Protein AF-A0A5C6NG34-F1 (afdb_monomer_lite)

Foldseek 3Di:
DDEDLPDDVCVPNDPDDYDLAQKFKWWDDPNDTDTDPPRQQQQVQLQPPLHQWGPDPQIAGNVQCHRVPIHMDMDGAAACVVVVQPLRHWDKWKWWADPVRDTFTQDAQPGPAGHKPDHRVNVVVQCVVPQQDWDWTDGPPWTWIQGNVQQWIATPPPRDIIHMDIGTDRDGSVCSVVVVTCHRPNDPDFDDDDPPDDPVQADPAFKDWAWDDCPDPVNVVVVVQQCVADPQKDWPTKTFIHGPVLVRLLVVVQVVVCVQQVNDHWDKDFWKAFAEPVCVRVCSGPNDDLVPRDPPCCPFHSAGKTFSHPVVNVVHWDPDQKTKMFTKIATFDDDDDDGQWTAPDPVDGGMIGGHDRSRIDRGMMIIMGGNCVVVVVVVPDDDDDDDDDDDDDDDDDDDDDDDDDDDDDDDDDDDDDDDDDDPPDDLFDADCPPPLNCVLCVVQVNNPDDPLVVLVPQVVDDPVHDDHAPPCQQDADDHRRNPPCVSNDNHGGHHPVSSVVVVVVVVVVVPVVDDDDDDDDDDDDDDD

Structure (mmCIF, N/CA/C/O backbone):
data_AF-A0A5C6NG34-F1
#
_entry.id   AF-A0A5C6NG34-F1
#
loop_
_atom_site.group_PDB
_atom_site.id
_atom_site.type_symbol
_atom_site.label_atom_id
_atom_site.label_alt_id
_atom_site.label_comp_id
_atom_site.label_asym_id
_atom_site.label_entity_id
_atom_site.label_seq_id
_atom_site.pdbx_PDB_ins_code
_atom_site.Cartn_x
_atom_site.Cartn_y
_atom_site.Cartn_z
_atom_site.occupancy
_atom_site.B_iso_or_equiv
_atom_site.auth_seq_id
_atom_site.auth_comp_id
_atom_site.auth_asym_id
_atom_site.auth_atom_id
_atom_site.pdbx_PDB_model_num
ATOM 1 N N . MET A 1 1 ? -24.572 5.838 0.851 1.00 44.81 1 MET A N 1
ATOM 2 C CA . MET A 1 1 ? -25.351 7.084 0.637 1.00 44.81 1 MET A CA 1
ATOM 3 C C . MET A 1 1 ? -24.895 7.740 -0.659 1.00 44.81 1 MET A C 1
ATOM 5 O O . MET A 1 1 ? -23.841 7.361 -1.154 1.00 44.81 1 MET A O 1
ATOM 9 N N . ALA A 1 2 ? -25.659 8.681 -1.219 1.00 45.78 2 ALA A N 1
ATOM 10 C CA . ALA A 1 2 ? -25.182 9.494 -2.336 1.00 45.78 2 ALA A CA 1
ATOM 11 C C . ALA A 1 2 ? -24.498 10.739 -1.759 1.00 45.78 2 ALA A C 1
ATOM 13 O O . ALA A 1 2 ? -25.167 11.722 -1.441 1.00 45.78 2 ALA A O 1
ATOM 14 N N . PHE A 1 3 ? -23.177 10.680 -1.577 1.00 53.78 3 PHE A N 1
ATOM 15 C CA . PHE A 1 3 ? -22.415 11.886 -1.270 1.00 53.78 3 PHE A CA 1
ATOM 16 C C . PHE A 1 3 ? -22.460 12.795 -2.498 1.00 53.78 3 PHE A C 1
ATOM 18 O O . PHE A 1 3 ? -22.109 12.363 -3.596 1.00 53.78 3 PHE A O 1
ATOM 25 N N . ILE A 1 4 ? -22.900 14.040 -2.326 1.00 50.06 4 ILE A N 1
ATOM 26 C CA . ILE A 1 4 ? -22.941 15.016 -3.413 1.00 50.06 4 ILE A CA 1
ATOM 27 C C . ILE A 1 4 ? -22.220 16.277 -2.952 1.00 50.06 4 ILE A C 1
ATOM 29 O O . ILE A 1 4 ? -22.443 16.780 -1.852 1.00 50.06 4 ILE A O 1
ATOM 33 N N . LYS A 1 5 ? -21.347 16.781 -3.827 1.00 49.78 5 LYS A N 1
ATOM 34 C CA . LYS A 1 5 ? -20.484 17.950 -3.635 1.00 49.78 5 LYS A CA 1
ATOM 35 C C . LYS A 1 5 ? -21.307 19.252 -3.679 1.00 49.78 5 LYS A C 1
ATOM 37 O O . LYS A 1 5 ? -21.153 20.048 -4.590 1.00 49.78 5 LYS A O 1
ATOM 42 N N . GLY A 1 6 ? -22.255 19.409 -2.752 1.00 49.31 6 GLY A N 1
ATOM 43 C CA . GLY A 1 6 ? -23.237 20.504 -2.703 1.00 49.31 6 GLY A CA 1
ATOM 44 C C . GLY A 1 6 ? -24.420 20.352 -3.672 1.00 49.31 6 GLY A C 1
ATOM 45 O O . GLY A 1 6 ? -25.571 20.511 -3.266 1.00 49.31 6 GLY A O 1
ATOM 46 N N . ASP A 1 7 ? -24.147 19.966 -4.919 1.00 50.66 7 ASP A N 1
ATOM 47 C CA . ASP A 1 7 ? -25.036 20.238 -6.058 1.00 50.66 7 ASP A CA 1
ATOM 48 C C . ASP A 1 7 ? -25.935 19.062 -6.487 1.00 50.66 7 ASP A C 1
ATOM 50 O O . ASP A 1 7 ? -25.830 18.533 -7.600 1.00 50.66 7 ASP A O 1
ATOM 54 N N . CYS A 1 8 ? -26.869 18.632 -5.629 1.00 58.91 8 CYS A N 1
ATOM 55 C CA . CYS A 1 8 ? -27.895 17.694 -6.093 1.00 58.91 8 CYS A CA 1
ATOM 56 C C . CYS A 1 8 ? -28.931 18.424 -6.953 1.00 58.91 8 CYS A C 1
ATOM 58 O O . CYS A 1 8 ? -29.848 19.044 -6.422 1.00 58.91 8 CYS A O 1
ATOM 60 N N . LYS A 1 9 ? -28.836 18.279 -8.282 1.00 60.78 9 LYS A N 1
ATOM 61 C CA . LYS A 1 9 ? -29.785 18.864 -9.254 1.00 60.78 9 LYS A CA 1
ATOM 62 C C . LYS A 1 9 ? -31.258 18.530 -8.976 1.00 60.78 9 LYS A C 1
ATOM 64 O O . LYS A 1 9 ? -32.134 19.287 -9.373 1.00 60.78 9 LYS A O 1
ATOM 69 N N . ASN A 1 10 ? -31.525 17.416 -8.292 1.00 60.09 10 ASN A N 1
ATOM 70 C CA . ASN A 1 10 ? -32.879 16.974 -7.959 1.00 60.09 10 ASN A CA 1
ATOM 71 C C . ASN A 1 10 ? -33.385 17.505 -6.603 1.00 60.09 10 ASN A C 1
ATOM 73 O O . ASN A 1 10 ? -34.569 17.340 -6.326 1.00 60.09 10 ASN A O 1
ATOM 77 N N . LEU A 1 11 ? -32.529 18.128 -5.777 1.00 62.00 11 LEU A N 1
ATOM 78 C CA . LEU A 1 11 ? -32.852 18.696 -4.458 1.00 62.00 11 LEU A CA 1
ATOM 79 C C . LEU A 1 11 ? -33.817 17.800 -3.648 1.00 62.00 11 LEU A C 1
ATOM 81 O O . LEU A 1 11 ? -33.486 16.648 -3.363 1.00 62.00 11 LEU A O 1
ATOM 85 N N . GLU A 1 12 ? -35.007 18.305 -3.316 1.00 56.31 12 GLU A N 1
ATOM 86 C CA . GLU A 1 12 ? -36.056 17.625 -2.537 1.00 56.31 12 GLU A CA 1
ATOM 87 C C . GLU A 1 12 ? -36.720 16.446 -3.270 1.00 56.31 12 GLU A C 1
ATOM 89 O O . GLU A 1 12 ? -37.328 15.586 -2.639 1.00 56.31 12 GLU A O 1
ATOM 94 N N . ARG A 1 13 ? -36.584 16.361 -4.600 1.00 59.41 13 ARG A N 1
ATOM 95 C CA . ARG A 1 13 ? -37.097 15.244 -5.416 1.00 59.41 13 ARG A CA 1
ATOM 96 C C . ARG A 1 13 ? -36.133 14.056 -5.470 1.00 59.41 13 ARG A C 1
ATOM 98 O O . ARG A 1 13 ? -36.425 13.059 -6.129 1.00 59.41 13 ARG A O 1
ATOM 105 N N . CYS A 1 14 ? -34.962 14.144 -4.837 1.00 57.19 14 CYS A N 1
ATOM 106 C CA . CYS A 1 14 ? -34.015 13.037 -4.826 1.00 57.19 14 CYS A CA 1
ATOM 107 C C . CYS A 1 14 ? -34.369 12.007 -3.746 1.00 57.19 14 CYS A C 1
ATOM 109 O O . CYS A 1 14 ? -34.256 12.270 -2.554 1.00 57.19 14 CYS A O 1
ATOM 111 N N . VAL A 1 15 ? -34.693 10.785 -4.168 1.00 51.84 15 VAL A N 1
ATOM 112 C CA . VAL A 1 15 ? -34.977 9.648 -3.270 1.00 51.84 15 VAL A CA 1
ATOM 113 C C . VAL A 1 15 ? -33.728 9.043 -2.602 1.00 51.84 15 VAL A C 1
ATOM 115 O O . VAL A 1 15 ? -33.826 8.049 -1.885 1.00 51.84 15 VAL A O 1
ATOM 118 N N . ARG A 1 16 ? -32.528 9.590 -2.848 1.00 49.81 16 ARG A N 1
ATOM 119 C CA . ARG A 1 16 ? -31.261 9.086 -2.291 1.00 49.81 16 ARG A CA 1
ATOM 120 C C . ARG A 1 16 ? -30.848 9.943 -1.098 1.00 49.81 16 ARG A C 1
ATOM 122 O O . ARG A 1 16 ? -30.802 11.161 -1.205 1.00 49.81 16 ARG A O 1
ATOM 129 N N . ALA A 1 17 ? -30.459 9.310 0.009 1.00 50.88 17 ALA A N 1
ATOM 130 C CA . ALA A 1 17 ? -29.913 10.023 1.162 1.00 50.88 17 ALA A CA 1
ATOM 131 C C . ALA A 1 17 ? -28.654 10.820 0.771 1.00 50.88 17 ALA A C 1
ATOM 133 O O . ALA A 1 17 ? -27.653 10.225 0.350 1.00 50.88 17 ALA A O 1
ATOM 134 N N . HIS A 1 18 ? -28.729 12.143 0.929 1.00 60.16 18 HIS A N 1
ATOM 135 C CA . HIS A 1 18 ? -27.616 13.072 0.762 1.00 60.16 18 HIS A CA 1
ATOM 136 C C . HIS A 1 18 ? -26.849 13.241 2.074 1.00 60.16 18 HIS A C 1
ATOM 138 O O . HIS A 1 18 ? -27.453 13.323 3.147 1.00 60.16 18 HIS A O 1
ATOM 144 N N . ASP A 1 19 ? -25.530 13.371 1.969 1.00 66.12 19 ASP A N 1
ATOM 145 C CA . ASP A 1 19 ? -24.686 13.935 3.019 1.00 66.12 19 ASP A CA 1
ATOM 146 C C . ASP A 1 19 ? -23.692 14.932 2.412 1.00 66.12 19 ASP A C 1
ATOM 148 O O . ASP A 1 19 ? -23.344 14.826 1.233 1.00 66.12 19 ASP A O 1
ATOM 152 N N . ARG A 1 20 ? -23.274 15.902 3.229 1.00 72.56 20 ARG A N 1
ATOM 153 C CA . ARG A 1 20 ? -22.228 16.885 2.931 1.00 72.56 20 ARG A CA 1
ATOM 154 C C . ARG A 1 20 ? -20.894 16.529 3.591 1.00 72.56 20 ARG A C 1
ATOM 156 O O . ARG A 1 20 ? -19.884 17.086 3.185 1.00 72.56 20 ARG A O 1
ATOM 163 N N . MET A 1 21 ? -20.870 15.614 4.562 1.00 83.44 21 MET A N 1
ATOM 164 C CA . MET A 1 21 ? -19.653 15.142 5.231 1.00 83.44 21 MET A CA 1
ATOM 165 C C . MET A 1 21 ? -19.305 13.705 4.805 1.00 83.44 21 MET A C 1
ATOM 167 O O . MET A 1 21 ? -20.209 12.924 4.498 1.00 83.44 21 MET A O 1
ATOM 171 N N . PRO A 1 22 ? -18.014 13.313 4.781 1.00 84.12 22 PRO A N 1
ATOM 172 C CA . PRO A 1 22 ? -17.611 11.936 4.472 1.00 84.12 22 PRO A CA 1
ATOM 173 C C . PRO A 1 22 ? -17.957 10.929 5.591 1.00 84.12 22 PRO A C 1
ATOM 175 O O . PRO A 1 22 ? -17.657 9.740 5.484 1.00 84.12 22 PRO A O 1
ATOM 178 N N . TYR A 1 23 ? -18.603 11.398 6.660 1.00 89.12 23 TYR A N 1
ATOM 179 C CA . TYR A 1 23 ? -19.023 10.633 7.826 1.00 89.12 23 TYR A CA 1
ATOM 180 C C . TYR A 1 23 ? -20.370 11.130 8.365 1.00 89.12 23 TYR A C 1
ATOM 182 O O . TYR A 1 23 ? -20.665 12.328 8.345 1.00 89.12 23 TYR A O 1
ATOM 190 N N . ARG A 1 24 ? -21.160 10.206 8.921 1.00 90.31 24 ARG A N 1
ATOM 191 C CA . ARG A 1 24 ? -22.362 10.522 9.704 1.00 90.31 24 ARG A CA 1
ATOM 192 C C . ARG A 1 24 ? -22.444 9.643 10.942 1.00 90.31 24 ARG A C 1
ATOM 194 O O . ARG A 1 24 ? -22.394 8.420 10.836 1.00 90.31 24 ARG A O 1
ATOM 201 N N . TRP A 1 25 ? -22.655 10.267 12.089 1.00 93.75 25 TRP A N 1
ATOM 202 C CA . TRP A 1 25 ? -22.941 9.603 13.352 1.00 93.75 25 TRP A CA 1
ATOM 203 C C . TRP A 1 25 ? -24.444 9.413 13.532 1.00 93.75 25 TRP A C 1
ATOM 205 O O . TRP A 1 25 ? -25.225 10.359 13.417 1.00 93.75 25 TRP A O 1
ATOM 215 N N . GLU A 1 26 ? -24.856 8.181 13.816 1.00 94.62 26 GLU A N 1
ATOM 216 C CA . GLU A 1 26 ? -26.257 7.815 14.025 1.00 94.62 26 GLU A CA 1
ATOM 217 C C . GLU A 1 26 ? -26.414 6.994 15.306 1.00 94.62 26 GLU A C 1
ATOM 219 O O . GLU A 1 26 ? -25.586 6.135 15.605 1.00 94.62 26 GLU A O 1
ATOM 224 N N . VAL A 1 27 ? -27.499 7.225 16.043 1.00 95.94 27 VAL A N 1
ATOM 225 C CA . VAL A 1 27 ? -27.901 6.467 17.233 1.00 95.94 27 VAL A CA 1
ATOM 226 C C . VAL A 1 27 ? -29.155 5.653 16.935 1.00 95.94 27 VAL A C 1
ATOM 228 O O . VAL A 1 27 ? -30.084 6.122 16.273 1.00 95.94 27 VAL A O 1
ATOM 231 N N . LYS A 1 28 ? -29.191 4.420 17.432 1.00 95.88 28 LYS A N 1
ATOM 232 C CA . LYS A 1 28 ? -30.326 3.514 17.289 1.00 95.88 28 LYS A CA 1
ATOM 233 C C . LYS A 1 28 ? -31.387 3.840 18.339 1.00 95.88 28 LYS A C 1
ATOM 235 O O . LYS A 1 28 ? -31.104 3.875 19.536 1.00 95.88 28 LYS A O 1
ATOM 240 N N . ASN A 1 29 ? -32.619 4.062 17.903 1.00 92.81 29 ASN A N 1
ATOM 241 C CA . ASN A 1 29 ? -33.777 4.253 18.768 1.00 92.81 29 ASN A CA 1
ATOM 242 C C . ASN A 1 29 ? -34.957 3.457 18.201 1.00 92.81 29 ASN A C 1
ATOM 244 O O . ASN A 1 29 ? -35.240 3.550 17.009 1.00 92.81 29 ASN A O 1
ATOM 248 N N . SER A 1 30 ? -35.619 2.643 19.026 1.00 91.12 30 SER A N 1
ATOM 249 C CA . SER A 1 30 ? -36.748 1.791 18.606 1.00 91.12 30 SER A CA 1
ATOM 250 C C . SER A 1 30 ? -36.490 0.986 17.313 1.00 91.12 30 SER A C 1
ATOM 252 O O . SER A 1 30 ? -37.349 0.883 16.444 1.00 91.12 30 SER A O 1
ATOM 254 N N . GLY A 1 31 ? -35.271 0.453 17.156 1.00 89.06 31 GLY A N 1
ATOM 255 C CA . GLY A 1 31 ? -34.843 -0.321 15.981 1.00 89.06 31 GLY A CA 1
ATOM 256 C C . GLY A 1 31 ? -34.440 0.497 14.743 1.00 89.06 31 GLY A C 1
ATOM 257 O O . GLY A 1 31 ? -33.838 -0.064 13.830 1.00 89.06 31 GLY A O 1
ATOM 258 N N . GLN A 1 32 ? -34.703 1.806 14.714 1.00 91.56 32 GLN A N 1
ATOM 259 C CA . GLN A 1 32 ? -34.349 2.708 13.613 1.00 91.56 32 GLN A CA 1
ATOM 260 C C . GLN A 1 32 ? -33.107 3.547 13.942 1.00 91.56 32 GLN A C 1
ATOM 262 O O . GLN A 1 32 ? -32.796 3.786 15.106 1.00 91.56 32 GLN A O 1
ATOM 267 N N . TRP A 1 33 ? -32.388 3.999 12.914 1.00 90.88 33 TRP A N 1
ATOM 268 C CA . TRP A 1 33 ? -31.185 4.824 13.055 1.00 90.88 33 TRP A CA 1
ATOM 269 C C . TRP A 1 33 ? -31.510 6.299 12.819 1.00 90.88 33 TRP A C 1
ATOM 271 O O . TRP A 1 33 ? -32.069 6.650 11.781 1.00 90.88 33 TRP A O 1
ATOM 281 N N . PHE A 1 34 ? -31.136 7.155 13.770 1.00 91.88 34 PHE A N 1
ATOM 282 C CA . PHE A 1 34 ? -31.363 8.600 13.730 1.00 91.88 34 PHE A CA 1
ATOM 283 C C . PHE A 1 34 ? -30.030 9.352 13.808 1.00 91.88 34 PHE A C 1
ATOM 285 O O . PHE A 1 34 ? -29.161 8.928 14.570 1.00 91.88 34 PHE A O 1
ATOM 292 N N . PRO A 1 35 ? -29.844 10.466 13.079 1.00 91.19 35 PRO A N 1
ATOM 293 C CA . PRO A 1 35 ? -28.613 11.247 13.153 1.00 91.19 35 PRO A CA 1
ATOM 294 C C . PRO A 1 35 ? -28.394 11.810 14.564 1.00 91.19 35 PRO A C 1
ATOM 296 O O . PRO A 1 35 ? -29.326 12.300 15.206 1.00 91.19 35 PRO A O 1
ATOM 299 N N . LEU A 1 36 ? -27.151 11.754 15.039 1.00 90.94 36 LEU A N 1
ATOM 300 C CA . LEU A 1 36 ? -26.734 12.412 16.274 1.00 90.94 36 LEU A CA 1
ATOM 301 C C . LEU A 1 36 ? -26.488 13.915 16.030 1.00 90.94 36 LEU A C 1
ATOM 303 O O . LEU A 1 36 ? -25.980 14.290 14.968 1.00 90.94 36 LEU A O 1
ATOM 307 N N . PRO A 1 37 ? -26.811 14.795 16.998 1.00 89.06 37 PRO A N 1
ATOM 308 C CA . PRO A 1 37 ? -26.387 16.190 16.940 1.00 89.06 37 PRO A CA 1
ATOM 309 C C . PRO A 1 37 ? -24.858 16.282 17.068 1.00 89.06 37 PRO A C 1
ATOM 311 O O . PRO A 1 37 ? -24.215 15.366 17.575 1.00 89.06 37 PRO A O 1
ATOM 314 N N . ASN A 1 38 ? -24.275 17.410 16.654 1.00 90.25 38 ASN A N 1
ATOM 315 C CA . ASN A 1 38 ? -22.837 17.695 16.784 1.00 90.25 38 ASN A CA 1
ATOM 316 C C . ASN A 1 38 ? -21.919 16.732 15.991 1.00 90.25 38 ASN A C 1
ATOM 318 O O . ASN A 1 38 ? -20.810 16.431 16.423 1.00 90.25 38 ASN A O 1
ATOM 322 N N . ASN A 1 39 ? -22.366 16.273 14.812 1.00 91.19 39 ASN A N 1
ATOM 323 C CA . ASN A 1 39 ? -21.684 15.291 13.948 1.00 91.19 39 ASN A CA 1
ATOM 324 C C . ASN A 1 39 ? -20.172 15.537 13.745 1.00 91.19 39 ASN A C 1
ATOM 326 O O . ASN A 1 39 ? -19.384 14.603 13.839 1.00 91.19 39 ASN A O 1
ATOM 330 N N . GLU A 1 40 ? -19.766 16.783 13.480 1.00 92.50 40 GLU A N 1
ATOM 331 C CA . GLU A 1 40 ? -18.356 17.162 13.283 1.00 92.50 40 GLU A CA 1
ATOM 332 C C . GLU A 1 40 ? -17.538 17.124 14.585 1.00 92.50 40 GLU A C 1
ATOM 334 O O . GLU A 1 40 ? -16.362 16.776 14.561 1.00 92.50 40 GLU A O 1
ATOM 339 N N . GLU A 1 41 ? -18.147 17.440 15.731 1.00 93.81 41 GLU A N 1
ATOM 340 C CA . GLU A 1 41 ? -17.469 17.370 17.030 1.00 93.81 41 GLU A CA 1
ATOM 341 C C . GLU A 1 41 ? -17.254 15.922 17.466 1.00 93.81 41 GLU A C 1
ATOM 343 O O . GLU A 1 41 ? -16.161 15.568 17.895 1.00 93.81 41 GLU A O 1
ATOM 348 N N . ILE A 1 42 ? -18.282 15.081 17.302 1.00 96.12 42 ILE A N 1
ATOM 349 C CA . ILE A 1 42 ? -18.203 13.644 17.592 1.00 96.12 42 ILE A CA 1
ATOM 350 C C . ILE A 1 42 ? -17.142 12.989 16.700 1.00 96.12 42 ILE A C 1
ATOM 352 O O . ILE A 1 42 ? -16.340 12.205 17.199 1.00 96.12 42 ILE A O 1
ATOM 356 N N . GLU A 1 43 ? -17.087 13.341 15.412 1.00 95.62 43 GLU A N 1
ATOM 357 C CA . GLU A 1 43 ? -16.037 12.852 14.517 1.00 95.62 43 GLU A CA 1
ATOM 358 C C . GLU A 1 43 ? -14.646 13.323 14.946 1.00 95.62 43 GLU A C 1
ATOM 360 O O . GLU A 1 43 ? -13.741 12.502 15.049 1.00 95.62 43 GLU A O 1
ATOM 365 N N . ARG A 1 44 ? -14.460 14.624 15.204 1.00 94.75 44 ARG A N 1
ATOM 366 C CA . ARG A 1 44 ? -13.167 15.183 15.623 1.00 94.75 44 ARG A CA 1
ATOM 367 C C . ARG A 1 44 ? -12.625 14.470 16.857 1.00 94.75 44 ARG A C 1
ATOM 369 O O . ARG A 1 44 ? -11.444 14.135 16.894 1.00 94.75 44 ARG A O 1
ATOM 376 N N . ASP A 1 45 ? -13.496 14.220 17.830 1.00 96.31 45 ASP A N 1
ATOM 377 C CA . ASP A 1 45 ? -13.138 13.498 19.042 1.00 96.31 45 ASP A CA 1
ATOM 378 C C . ASP A 1 45 ? -12.857 12.014 18.735 1.00 96.31 45 ASP A C 1
ATOM 380 O O . ASP A 1 45 ? -11.877 11.480 19.235 1.00 96.31 45 ASP A O 1
ATOM 384 N N . PHE A 1 46 ? -13.635 11.352 17.867 1.00 96.19 46 PHE A N 1
ATOM 385 C CA . PHE A 1 46 ? -13.374 9.964 17.446 1.00 96.19 46 PHE A CA 1
ATOM 386 C C . PHE A 1 46 ? -12.035 9.800 16.714 1.00 96.19 46 PHE A C 1
ATOM 388 O O . PHE A 1 46 ? -11.354 8.789 16.888 1.00 96.19 46 PHE A O 1
ATOM 395 N N . CYS A 1 47 ? -11.652 10.781 15.896 1.00 93.94 47 CYS A N 1
ATOM 396 C CA . CYS A 1 47 ? -10.386 10.796 15.171 1.00 93.94 47 CYS A CA 1
ATOM 397 C C . CYS A 1 47 ? -9.159 10.853 16.095 1.00 93.94 47 CYS A C 1
ATOM 399 O O . CYS A 1 47 ? -8.099 10.369 15.697 1.00 93.94 47 CYS A O 1
ATOM 401 N N . ASP A 1 48 ? -9.274 11.410 17.307 1.00 91.06 48 ASP A N 1
ATOM 402 C CA . ASP A 1 48 ? -8.185 11.382 18.287 1.00 91.06 48 ASP A CA 1
ATOM 403 C C . ASP A 1 48 ? -8.127 9.998 18.972 1.00 91.06 48 ASP A C 1
ATOM 405 O O . ASP A 1 48 ? -9.040 9.623 19.716 1.00 91.06 48 ASP A O 1
ATOM 409 N N . PRO A 1 49 ? -7.046 9.214 18.784 1.00 93.69 49 PRO A N 1
ATOM 410 C CA . PRO A 1 49 ? -6.903 7.900 19.403 1.00 93.69 49 PRO A CA 1
ATOM 411 C C . PRO A 1 49 ? -6.813 7.942 20.934 1.00 93.69 49 PRO A C 1
ATOM 413 O O . PRO A 1 49 ? -6.892 6.880 21.539 1.00 93.69 49 PRO A O 1
ATOM 416 N N . LYS A 1 50 ? -6.673 9.105 21.583 1.00 93.50 50 LYS A N 1
ATOM 417 C CA . LYS A 1 50 ? -6.759 9.233 23.051 1.00 93.50 50 LYS A CA 1
ATOM 418 C C . LYS A 1 50 ? -8.197 9.204 23.562 1.00 93.50 50 LYS A C 1
ATOM 420 O O . LYS A 1 50 ? -8.433 8.816 24.705 1.00 93.50 50 LYS A O 1
ATOM 425 N N . MET A 1 51 ? -9.160 9.615 22.742 1.00 93.62 51 MET A N 1
ATOM 426 C CA . MET A 1 51 ? -10.534 9.816 23.183 1.00 93.62 51 MET A CA 1
ATOM 427 C C . MET A 1 51 ? -11.302 8.490 23.211 1.00 93.62 51 MET A C 1
ATOM 429 O O . MET A 1 51 ? -11.439 7.789 22.205 1.00 93.62 51 MET A O 1
ATOM 433 N N . THR A 1 52 ? -11.837 8.167 24.389 1.00 94.94 52 THR A N 1
ATOM 434 C CA . THR A 1 52 ? -12.821 7.086 24.592 1.00 94.94 52 THR A CA 1
ATOM 435 C C . THR A 1 52 ? -14.259 7.603 24.481 1.00 94.94 52 THR A C 1
ATOM 437 O O . THR A 1 52 ? -15.162 6.842 24.153 1.00 94.94 52 THR A O 1
ATOM 440 N N . TYR A 1 53 ? -14.487 8.899 24.728 1.00 96.12 53 TYR A N 1
ATOM 441 C CA . TYR A 1 53 ? -15.814 9.516 24.716 1.00 96.12 53 TYR A CA 1
ATOM 442 C C . TYR A 1 53 ? -15.831 10.823 23.927 1.00 96.12 53 TYR A C 1
ATOM 444 O O . TYR A 1 53 ? -14.858 11.575 23.983 1.00 96.12 53 TYR A O 1
ATOM 452 N N . SER A 1 54 ? -16.961 11.149 23.297 1.00 95.94 54 SER A N 1
ATOM 453 C CA . SER A 1 54 ? -17.186 12.498 22.767 1.00 95.94 54 SER A CA 1
ATOM 454 C C . SER A 1 54 ? -17.275 13.533 23.900 1.00 95.94 54 SER A C 1
ATOM 456 O O . SER A 1 54 ? -17.817 13.283 24.984 1.00 95.94 54 SER A O 1
ATOM 458 N N . SER A 1 55 ? -16.744 14.725 23.642 1.00 92.19 55 SER A N 1
ATOM 459 C CA . SER A 1 55 ? -16.804 15.888 24.531 1.00 92.19 55 SER A CA 1
ATOM 460 C C . SER A 1 55 ? -18.218 16.480 24.586 1.00 92.19 55 SER A C 1
ATOM 462 O O . SER A 1 55 ? -18.701 16.853 25.664 1.00 92.19 55 SER A O 1
ATOM 464 N N . SER A 1 56 ? -18.888 16.499 23.430 1.00 87.94 56 SER A N 1
ATOM 465 C CA . SER A 1 56 ? -20.241 17.011 23.202 1.00 87.94 56 SER A CA 1
ATOM 466 C C . SER A 1 56 ? -21.328 16.148 23.863 1.00 87.94 56 SER A C 1
ATOM 468 O O . SER A 1 56 ? -21.112 14.993 24.245 1.00 87.94 56 SER A O 1
ATOM 470 N N . ARG A 1 57 ? -22.531 16.721 24.029 1.00 86.75 57 ARG A N 1
ATOM 471 C CA . ARG A 1 57 ? -23.724 15.989 24.491 1.00 86.75 57 ARG A CA 1
ATOM 472 C C . ARG A 1 57 ? -24.673 15.678 23.316 1.00 86.75 57 ARG A C 1
ATOM 474 O O . ARG A 1 57 ? -24.867 16.551 22.474 1.00 86.75 57 ARG A O 1
ATOM 481 N N . PRO A 1 58 ? -25.323 14.496 23.291 1.00 89.44 58 PRO A N 1
ATOM 482 C CA . PRO A 1 58 ? -25.156 13.385 24.229 1.00 89.44 58 PRO A CA 1
ATOM 483 C C . PRO A 1 58 ? -23.820 12.660 23.995 1.00 89.44 58 PRO A C 1
ATOM 485 O O . PRO A 1 58 ? -23.333 12.614 22.870 1.00 89.44 58 PRO A O 1
ATOM 488 N N . ARG A 1 59 ? -23.218 12.113 25.058 1.00 93.88 59 ARG A N 1
ATOM 489 C CA . ARG A 1 59 ? -21.899 11.475 24.951 1.00 93.88 59 ARG A CA 1
ATOM 490 C C . ARG A 1 59 ? -21.979 10.136 24.226 1.00 93.88 59 ARG A C 1
ATOM 492 O O . ARG A 1 59 ? -22.776 9.280 24.610 1.00 93.88 59 ARG A O 1
ATOM 499 N N . VAL A 1 60 ? -21.107 9.963 23.240 1.00 96.75 60 VAL A N 1
ATOM 500 C CA . VAL A 1 60 ? -20.831 8.692 22.564 1.00 96.75 60 VAL A CA 1
ATOM 501 C C . VAL A 1 60 ? -19.620 8.040 23.230 1.00 96.75 60 VAL A C 1
ATOM 503 O O . VAL A 1 60 ? -18.624 8.724 23.443 1.00 96.75 60 VAL A O 1
ATOM 506 N N . ASN A 1 61 ? -19.698 6.750 23.556 1.00 96.62 61 ASN A N 1
ATOM 507 C CA . ASN A 1 61 ? -18.554 5.894 23.868 1.00 96.62 61 ASN A CA 1
ATOM 508 C C . ASN A 1 61 ? -18.044 5.286 22.553 1.00 96.62 61 ASN A C 1
ATOM 510 O O . ASN A 1 61 ? -18.795 4.609 21.850 1.00 96.62 61 ASN A O 1
ATOM 514 N N . PHE A 1 62 ? -16.785 5.546 22.213 1.00 95.94 62 PHE A N 1
ATOM 515 C CA . PHE A 1 62 ? -16.171 5.158 20.942 1.00 95.94 62 PHE A CA 1
ATOM 516 C C . PHE A 1 62 ? -15.619 3.734 20.905 1.00 95.94 62 PHE A C 1
ATOM 518 O O . PHE A 1 62 ? -15.319 3.240 19.818 1.00 95.94 62 PHE A O 1
ATOM 525 N N . ASP A 1 63 ? -15.462 3.092 22.061 1.00 91.50 63 ASP A N 1
ATOM 526 C CA . ASP A 1 63 ? -14.937 1.727 22.135 1.00 91.50 63 ASP A CA 1
ATOM 527 C C . ASP A 1 63 ? -16.084 0.706 22.208 1.00 91.50 63 ASP A C 1
ATOM 529 O O . ASP A 1 63 ? -16.026 -0.338 21.566 1.00 91.50 63 ASP A O 1
ATOM 533 N N . GLU A 1 64 ? -17.175 1.042 22.906 1.00 93.56 64 GLU A N 1
ATOM 534 C CA . GLU A 1 64 ? -18.419 0.252 22.901 1.00 93.56 64 GLU A CA 1
ATOM 535 C C . GLU A 1 64 ? -19.346 0.582 21.719 1.00 93.56 64 GLU A C 1
ATOM 537 O O . GLU A 1 64 ? -20.270 -0.178 21.435 1.00 93.56 64 GLU A O 1
ATOM 542 N N . MET A 1 65 ? -19.135 1.723 21.050 1.00 94.94 65 MET A N 1
ATOM 543 C CA . MET A 1 65 ? -20.052 2.292 20.052 1.00 94.94 65 MET A CA 1
ATOM 544 C C . MET A 1 65 ? -21.477 2.478 20.611 1.00 94.94 65 MET A C 1
ATOM 546 O O . MET A 1 65 ? -22.468 2.025 20.036 1.00 94.94 65 MET A O 1
ATOM 550 N N . THR A 1 66 ? -21.590 3.174 21.749 1.00 96.44 66 THR A N 1
ATOM 551 C CA . THR A 1 66 ? -22.854 3.408 22.478 1.00 96.44 66 THR A CA 1
ATOM 552 C C . THR A 1 66 ? -23.086 4.885 22.820 1.00 96.44 66 THR A C 1
ATOM 554 O O . THR A 1 66 ? -22.170 5.700 22.828 1.00 96.44 66 THR A O 1
ATOM 557 N N . CYS A 1 67 ? -24.332 5.261 23.111 1.00 94.50 67 CYS A N 1
ATOM 558 C CA . CYS A 1 67 ? -24.731 6.570 23.637 1.00 94.50 67 CYS A CA 1
ATOM 559 C C . CYS A 1 67 ? -25.735 6.354 24.777 1.00 94.50 67 CYS A C 1
ATOM 561 O O . CYS A 1 67 ? -26.952 6.263 24.559 1.00 94.50 67 CYS A O 1
ATOM 563 N N . GLY A 1 68 ? -25.224 6.247 26.005 1.00 91.81 68 GLY A N 1
ATOM 564 C CA . GLY A 1 68 ? -25.972 5.637 27.105 1.00 91.81 68 GLY A CA 1
ATOM 565 C C . GLY A 1 68 ? -26.202 4.156 26.796 1.00 91.81 68 GLY A C 1
ATOM 566 O O . GLY A 1 68 ? -25.277 3.462 26.402 1.00 91.81 68 GLY A O 1
ATOM 567 N N . TYR A 1 69 ? -27.444 3.686 26.896 1.00 92.50 69 TYR A N 1
ATOM 568 C CA . TYR A 1 69 ? -27.828 2.301 26.579 1.00 92.50 69 TYR A CA 1
ATOM 569 C C . TYR A 1 69 ? -28.123 2.040 25.085 1.00 92.50 69 TYR A C 1
ATOM 571 O O . TYR A 1 69 ? -28.588 0.959 24.732 1.00 92.50 69 TYR A O 1
ATOM 579 N N . ARG A 1 70 ? -27.939 3.030 24.201 1.00 95.88 70 ARG A N 1
ATOM 580 C CA . ARG A 1 70 ? -28.303 2.931 22.775 1.00 95.88 70 ARG A CA 1
ATOM 581 C C . ARG A 1 70 ? -27.080 2.663 21.908 1.00 95.88 70 ARG A C 1
ATOM 583 O O . ARG A 1 70 ? -26.076 3.347 22.073 1.00 95.88 70 ARG A O 1
ATOM 590 N N . GLU A 1 71 ? -27.191 1.743 20.953 1.00 97.19 71 GLU A N 1
ATOM 591 C CA . GLU A 1 71 ? -26.173 1.526 19.913 1.00 97.19 71 GLU A CA 1
ATOM 592 C C . GLU A 1 71 ? -25.936 2.803 19.089 1.00 97.19 71 GLU A C 1
ATOM 594 O O . GLU A 1 71 ? -26.872 3.548 18.783 1.00 97.19 71 GLU A O 1
ATOM 599 N N . VAL A 1 72 ? -24.689 3.028 18.684 1.00 96.44 72 VAL A N 1
ATOM 600 C CA . VAL A 1 72 ? -24.242 4.124 17.818 1.00 96.44 72 VAL A CA 1
ATOM 601 C C . VAL A 1 72 ? -23.456 3.542 16.643 1.00 96.44 72 VAL A C 1
ATOM 603 O O . VAL A 1 72 ? -22.792 2.519 16.771 1.00 96.44 72 VAL A O 1
ATOM 606 N N . ARG A 1 73 ? -23.503 4.194 15.479 1.00 94.56 73 ARG A N 1
ATOM 607 C CA . ARG A 1 73 ? -22.659 3.850 14.329 1.00 94.56 73 ARG A CA 1
ATOM 608 C C . ARG A 1 73 ? -22.102 5.088 13.640 1.00 94.56 73 ARG A C 1
ATOM 610 O O . ARG A 1 73 ? -22.774 6.115 13.561 1.00 94.56 73 ARG A O 1
ATOM 617 N N . ARG A 1 74 ? -20.909 4.935 13.062 1.00 93.06 74 ARG A N 1
ATOM 618 C CA . ARG A 1 74 ? -20.325 5.865 12.092 1.00 93.06 74 ARG A CA 1
ATOM 619 C C . ARG A 1 74 ? -20.559 5.329 10.681 1.00 93.06 74 ARG A C 1
ATOM 621 O O . ARG A 1 74 ? -19.907 4.379 10.247 1.00 93.06 74 ARG A O 1
ATOM 628 N N . ILE A 1 75 ? -21.473 5.950 9.944 1.00 89.00 75 ILE A N 1
ATOM 629 C CA . ILE A 1 75 ? -21.539 5.800 8.490 1.00 89.00 75 ILE A CA 1
ATOM 630 C C . ILE A 1 75 ? -20.304 6.472 7.895 1.00 89.00 75 ILE A C 1
ATOM 632 O O . ILE A 1 75 ? -19.925 7.558 8.324 1.00 89.00 75 ILE A O 1
ATOM 636 N N . SER A 1 76 ? -19.682 5.812 6.923 1.00 87.44 76 SER A N 1
ATOM 637 C CA . SER A 1 76 ? -18.409 6.214 6.320 1.00 87.44 76 SER A CA 1
ATOM 638 C C . SER A 1 76 ? -18.532 6.230 4.797 1.00 87.44 76 SER A C 1
ATOM 640 O O . SER A 1 76 ? -19.295 5.443 4.229 1.00 87.44 76 SER A O 1
ATOM 642 N N . THR A 1 77 ? -17.758 7.080 4.126 1.00 79.38 77 THR A N 1
ATOM 643 C CA . THR A 1 77 ? -17.414 6.893 2.709 1.00 79.38 77 THR A CA 1
ATOM 644 C C . THR A 1 77 ? -16.580 5.623 2.498 1.00 79.38 77 THR A C 1
ATOM 646 O O . THR A 1 77 ? -16.110 4.997 3.451 1.00 79.38 77 THR A O 1
ATOM 649 N N . CYS A 1 78 ? -16.405 5.231 1.234 1.00 77.62 78 CYS A N 1
ATOM 650 C CA . CYS A 1 78 ? -15.475 4.180 0.819 1.00 77.62 78 CYS A CA 1
ATOM 651 C C . CYS A 1 78 ? -14.055 4.411 1.367 1.00 77.62 78 CYS A C 1
ATOM 653 O O . CYS A 1 78 ? -13.668 5.532 1.689 1.00 77.62 78 CYS A O 1
ATOM 655 N N . ASN A 1 79 ? -13.282 3.334 1.489 1.00 84.69 79 ASN A N 1
ATOM 656 C CA . ASN A 1 79 ? -11.916 3.383 2.000 1.00 84.69 79 ASN A CA 1
ATOM 657 C C . ASN A 1 79 ? -10.966 4.034 0.982 1.00 84.69 79 ASN A C 1
ATOM 659 O O . ASN A 1 79 ? -11.042 3.710 -0.203 1.00 84.69 79 ASN A O 1
ATOM 663 N N . SER A 1 80 ? -10.036 4.885 1.423 1.00 79.75 80 SER A N 1
ATOM 664 C CA . SER A 1 80 ? -9.067 5.539 0.525 1.00 79.75 80 SER A CA 1
ATOM 665 C C . SER A 1 80 ? -8.083 4.584 -0.156 1.00 79.75 80 SER A C 1
ATOM 667 O O . SER A 1 80 ? -7.434 4.980 -1.118 1.00 79.75 80 SER A O 1
ATOM 669 N N . LEU A 1 81 ? -7.956 3.343 0.326 1.00 74.56 81 LEU A N 1
ATOM 670 C CA . LEU A 1 81 ? -7.175 2.291 -0.335 1.00 74.56 81 LEU A CA 1
ATOM 671 C C . LEU A 1 81 ? -7.953 1.552 -1.433 1.00 74.56 81 LEU A C 1
ATOM 673 O O . LEU A 1 81 ? -7.336 0.889 -2.259 1.00 74.56 81 LEU A O 1
ATOM 677 N N . LEU A 1 82 ? -9.286 1.652 -1.433 1.00 67.19 82 LEU A N 1
ATOM 678 C CA . LEU A 1 82 ? -10.157 1.078 -2.464 1.00 67.19 82 LEU A CA 1
ATOM 679 C C . LEU A 1 82 ? -10.529 2.123 -3.525 1.00 67.19 82 LEU A C 1
ATOM 681 O O . LEU A 1 82 ? -10.642 1.796 -4.697 1.00 67.19 82 LEU A O 1
ATOM 685 N N . GLU A 1 83 ? -10.689 3.381 -3.108 1.00 65.19 83 GLU A N 1
ATOM 686 C CA . GLU A 1 83 ? -11.115 4.506 -3.949 1.00 65.19 83 GLU A CA 1
ATOM 687 C C . GLU A 1 83 ? -10.119 5.679 -3.811 1.00 65.19 83 GLU A C 1
ATOM 689 O O . GLU A 1 83 ? -10.453 6.720 -3.235 1.00 65.19 83 GLU A O 1
ATOM 694 N N . PRO A 1 84 ? -8.861 5.528 -4.277 1.00 63.31 84 PRO A N 1
ATOM 695 C CA . PRO A 1 84 ? -7.792 6.502 -4.034 1.00 63.31 84 PRO A CA 1
ATOM 696 C C . PRO A 1 84 ? -8.033 7.859 -4.708 1.00 63.31 84 PRO A C 1
ATOM 698 O O . PRO A 1 84 ? -7.592 8.884 -4.177 1.00 63.31 84 PRO A O 1
ATOM 701 N N . ASP A 1 85 ? -8.743 7.881 -5.837 1.00 62.44 85 ASP A N 1
ATOM 702 C CA . ASP A 1 85 ? -9.051 9.101 -6.593 1.00 62.44 85 ASP A CA 1
ATOM 703 C C . ASP A 1 85 ? -10.266 9.860 -6.032 1.00 62.44 85 ASP A C 1
ATOM 705 O O . ASP A 1 85 ? -10.481 11.034 -6.349 1.00 62.44 85 ASP A O 1
ATOM 709 N N . PHE A 1 86 ? -11.047 9.235 -5.143 1.00 66.44 86 PHE A N 1
ATOM 710 C CA . PHE A 1 86 ? -12.129 9.912 -4.442 1.00 66.44 86 PHE A CA 1
ATOM 711 C C . PHE A 1 86 ? -11.561 10.718 -3.265 1.00 66.44 86 PHE A C 1
ATOM 713 O O . PHE A 1 86 ? -11.229 10.181 -2.211 1.00 66.44 86 PHE A O 1
ATOM 720 N N . SER A 1 87 ? -11.500 12.044 -3.422 1.00 68.06 87 SER A N 1
ATOM 721 C CA . SER A 1 87 ? -10.931 12.992 -2.441 1.00 68.06 87 SER A CA 1
ATOM 722 C C . SER A 1 87 ? -11.576 12.978 -1.045 1.00 68.06 87 SER A C 1
ATOM 724 O O . SER A 1 87 ? -11.072 13.607 -0.116 1.00 68.06 87 SER A O 1
ATOM 726 N N . LEU A 1 88 ? -12.709 12.290 -0.900 1.00 76.12 88 LEU A N 1
ATOM 727 C CA . LEU A 1 88 ? -13.494 12.143 0.327 1.00 76.12 88 LEU A CA 1
ATOM 728 C C . LEU A 1 88 ? -13.538 10.698 0.835 1.00 76.12 88 LEU A C 1
ATOM 730 O O . LEU A 1 88 ? -14.287 10.404 1.770 1.00 76.12 88 LEU A O 1
ATOM 734 N N . ALA A 1 89 ? -12.776 9.788 0.226 1.00 78.19 89 ALA A N 1
ATOM 735 C CA . ALA A 1 89 ? -12.623 8.436 0.731 1.00 78.19 89 ALA A CA 1
ATOM 736 C C . ALA A 1 89 ? -12.026 8.482 2.146 1.00 78.19 89 ALA A C 1
ATOM 738 O O . ALA A 1 89 ? -11.102 9.249 2.422 1.00 78.19 89 ALA A O 1
ATOM 739 N N . THR A 1 90 ? -12.576 7.685 3.060 1.00 84.19 90 THR A N 1
ATOM 740 C CA . THR A 1 90 ? -12.112 7.650 4.446 1.00 84.19 90 THR A CA 1
ATOM 741 C C . THR A 1 90 ? -10.738 6.985 4.488 1.00 84.19 90 THR A C 1
ATOM 743 O O . THR A 1 90 ? -10.619 5.780 4.257 1.00 84.19 90 THR A O 1
ATOM 746 N N . GLU A 1 91 ? -9.713 7.768 4.813 1.00 86.81 91 GLU A N 1
ATOM 747 C CA . GLU A 1 91 ? -8.384 7.258 5.133 1.00 86.81 91 GLU A CA 1
ATOM 748 C C . GLU A 1 91 ? -8.340 6.819 6.598 1.00 86.81 91 GLU A C 1
ATOM 750 O O . GLU A 1 91 ? -8.657 7.598 7.502 1.00 86.81 91 GLU A O 1
ATOM 755 N N . TRP A 1 92 ? -7.960 5.564 6.827 1.00 92.00 92 TRP A N 1
ATOM 756 C CA . TRP A 1 92 ? -7.905 4.954 8.151 1.00 92.00 92 TRP A CA 1
ATOM 757 C C . TRP A 1 92 ? -6.465 4.841 8.644 1.00 92.00 92 TRP A C 1
ATOM 759 O O . TRP A 1 92 ? -5.573 4.386 7.930 1.00 92.00 92 TRP A O 1
ATOM 769 N N . LEU A 1 93 ? -6.262 5.264 9.886 1.00 91.25 93 LEU A N 1
ATOM 770 C CA . LEU A 1 93 ? -4.983 5.302 10.574 1.00 91.25 93 LEU A CA 1
ATOM 771 C C . LEU A 1 93 ? -5.017 4.362 11.778 1.00 91.25 93 LEU A C 1
ATOM 773 O O . LEU A 1 93 ? -6.038 4.215 12.456 1.00 91.25 93 LEU A O 1
ATOM 777 N N . TRP A 1 94 ? -3.880 3.737 12.049 1.00 93.94 94 TRP A N 1
ATOM 778 C CA . TRP A 1 94 ? -3.723 2.773 13.126 1.00 93.94 94 TRP A CA 1
ATOM 779 C C . TRP A 1 94 ? -2.770 3.329 14.175 1.00 93.94 94 TRP A C 1
ATOM 781 O O . TRP A 1 94 ? -1.698 3.831 13.842 1.00 93.94 94 TRP A O 1
ATOM 791 N N . TYR A 1 95 ? -3.121 3.187 15.449 1.00 92.56 95 TYR A N 1
ATOM 792 C CA . TYR A 1 95 ? -2.339 3.691 16.576 1.00 92.56 95 TYR A CA 1
ATOM 793 C C . TYR A 1 95 ? -2.152 2.618 17.643 1.00 92.56 95 TYR A C 1
ATOM 795 O O . TYR A 1 95 ? -3.052 1.809 17.852 1.00 92.56 95 TYR A O 1
ATOM 803 N N . TRP A 1 96 ? -1.034 2.657 18.362 1.00 92.81 96 TRP A N 1
ATOM 804 C CA . TRP A 1 96 ? -0.762 1.825 19.535 1.00 92.81 96 TRP A CA 1
ATOM 805 C C . TRP A 1 96 ? -0.429 2.686 20.755 1.00 92.81 96 TRP A C 1
ATOM 807 O O . TRP A 1 96 ? 0.212 3.732 20.638 1.00 92.81 96 TRP A O 1
ATOM 817 N N . GLU A 1 97 ? -0.859 2.248 21.933 1.00 92.81 97 GLU A N 1
ATOM 818 C CA . GLU A 1 97 ? -0.595 2.939 23.195 1.00 92.81 97 GLU A CA 1
ATOM 819 C C . GLU A 1 97 ? 0.747 2.504 23.804 1.00 92.81 97 GLU A C 1
ATOM 821 O O . GLU A 1 97 ? 1.034 1.308 23.921 1.00 92.81 97 GLU A O 1
ATOM 826 N N . ASP A 1 98 ? 1.589 3.470 24.178 1.00 85.62 98 ASP A N 1
ATOM 827 C CA . ASP A 1 98 ? 2.820 3.215 24.929 1.00 85.62 98 ASP A CA 1
ATOM 828 C C . ASP A 1 98 ? 2.607 3.196 26.451 1.00 85.62 98 ASP A C 1
ATOM 830 O O . ASP A 1 98 ? 1.547 3.523 26.978 1.00 85.62 98 ASP A O 1
ATOM 834 N N . GLU A 1 99 ? 3.657 2.822 27.183 1.00 85.75 99 GLU A N 1
ATOM 835 C CA . GLU A 1 99 ? 3.666 2.715 28.651 1.00 85.75 99 GLU A CA 1
ATOM 836 C C . GLU A 1 99 ? 3.400 4.044 29.386 1.00 85.75 99 GLU A C 1
ATOM 838 O O . GLU A 1 99 ? 3.247 4.047 30.606 1.00 85.75 99 GLU A O 1
ATOM 843 N N . ARG A 1 100 ? 3.343 5.176 28.671 1.00 85.25 100 ARG A N 1
ATOM 844 C CA . ARG A 1 100 ? 3.011 6.503 29.209 1.00 85.25 100 ARG A CA 1
ATOM 845 C C . ARG A 1 100 ? 1.586 6.944 28.850 1.00 85.25 100 ARG A C 1
ATOM 847 O O . ARG A 1 100 ? 1.245 8.101 29.089 1.00 85.25 100 ARG A O 1
ATOM 854 N N . GLY A 1 101 ? 0.772 6.069 28.250 1.00 83.81 101 GLY A N 1
ATOM 855 C CA . GLY A 1 101 ? -0.570 6.402 27.754 1.00 83.81 101 GLY A CA 1
ATOM 856 C C . GLY A 1 101 ? -0.557 7.305 26.514 1.00 83.81 101 GLY A C 1
ATOM 857 O O . GLY A 1 101 ? -1.558 7.948 26.186 1.00 83.81 101 GLY A O 1
ATOM 858 N N . LYS A 1 102 ? 0.587 7.420 25.821 1.00 87.38 102 LYS A N 1
ATOM 859 C CA . LYS A 1 102 ? 0.664 8.156 24.558 1.00 87.38 102 LYS A CA 1
ATOM 860 C C . LYS A 1 102 ? 0.342 7.199 23.415 1.00 87.38 102 LYS A C 1
ATOM 862 O O . LYS A 1 102 ? 0.951 6.146 23.250 1.00 87.38 102 LYS A O 1
ATOM 867 N N . TRP A 1 103 ? -0.601 7.625 22.586 1.00 87.62 103 TRP A N 1
ATOM 868 C CA . TRP A 1 103 ? -0.972 6.949 21.354 1.00 87.62 103 TRP A CA 1
ATOM 869 C C . TRP A 1 103 ? -0.002 7.339 20.237 1.00 87.62 103 TRP A C 1
ATOM 871 O O . TRP A 1 103 ? 0.149 8.517 19.906 1.00 87.62 103 TRP A O 1
ATOM 881 N N . ASN A 1 104 ? 0.679 6.341 19.681 1.00 83.56 104 ASN A N 1
ATOM 882 C CA . ASN A 1 104 ? 1.682 6.471 18.633 1.00 83.56 104 ASN A CA 1
ATOM 883 C C . ASN A 1 104 ? 1.129 5.880 17.332 1.00 83.56 104 ASN A C 1
ATOM 885 O O . ASN A 1 104 ? 0.564 4.790 17.337 1.00 83.56 104 ASN A O 1
ATOM 889 N N . LEU A 1 105 ? 1.276 6.596 16.219 1.00 83.25 105 LEU A N 1
ATOM 890 C CA . LEU A 1 105 ? 0.837 6.136 14.899 1.00 83.25 105 LEU A CA 1
ATOM 891 C C . LEU A 1 105 ? 1.719 4.963 14.426 1.00 83.25 105 LEU A C 1
ATOM 893 O O . LEU A 1 105 ? 2.942 5.031 14.552 1.00 83.25 105 LEU A O 1
ATOM 897 N N . TYR A 1 106 ? 1.125 3.925 13.828 1.00 80.75 106 TYR A N 1
ATOM 898 C CA . TYR A 1 106 ? 1.864 2.969 12.995 1.00 80.75 106 TYR A CA 1
ATOM 899 C C . TYR A 1 106 ? 2.264 3.683 11.702 1.00 80.75 106 TYR A C 1
ATOM 901 O O . TYR A 1 106 ? 1.495 3.753 10.737 1.00 80.75 106 TYR A O 1
ATOM 909 N N . ALA A 1 107 ? 3.453 4.275 11.731 1.00 64.31 107 ALA A N 1
ATOM 910 C CA . ALA A 1 107 ? 4.016 5.095 10.674 1.00 64.31 107 ALA A CA 1
ATOM 911 C C . ALA A 1 107 ? 5.378 4.557 10.227 1.00 64.31 107 ALA A C 1
ATOM 913 O O . ALA A 1 107 ? 6.086 3.892 10.983 1.00 64.31 107 ALA A O 1
ATOM 914 N N . SER A 1 108 ? 5.763 4.933 9.007 1.00 47.41 108 SER A N 1
ATOM 915 C CA . SER A 1 108 ? 7.140 4.815 8.518 1.00 47.41 108 SER A CA 1
ATOM 916 C C . SER A 1 108 ? 8.136 5.576 9.437 1.00 47.41 108 SER A C 1
ATOM 918 O O . SER A 1 108 ? 7.692 6.400 10.240 1.00 47.41 108 SER A O 1
ATOM 920 N N . PRO A 1 109 ? 9.468 5.342 9.337 1.00 40.59 109 PRO A N 1
ATOM 921 C CA . PRO A 1 109 ? 10.472 5.534 10.408 1.00 40.59 109 PRO A CA 1
ATOM 922 C C . PRO A 1 109 ? 10.649 6.913 11.074 1.00 40.59 109 PRO A C 1
ATOM 924 O O . PRO A 1 109 ? 11.532 7.063 11.915 1.00 40.59 109 PRO A O 1
ATOM 927 N N . ASP A 1 110 ? 9.873 7.924 10.708 1.00 39.38 110 ASP A N 1
ATOM 928 C CA . ASP A 1 110 ? 10.097 9.318 11.093 1.00 39.38 110 ASP A CA 1
ATOM 929 C C . ASP A 1 110 ? 9.379 9.666 12.430 1.00 39.38 110 ASP A C 1
ATOM 931 O O . ASP A 1 110 ? 9.436 10.790 12.925 1.00 39.38 110 ASP A O 1
ATOM 935 N N . GLY A 1 111 ? 8.726 8.671 13.050 1.00 38.47 111 GLY A N 1
ATOM 936 C CA . GLY A 1 111 ? 7.895 8.764 14.259 1.00 38.47 111 GLY A CA 1
ATOM 937 C C . GLY A 1 111 ? 8.599 8.591 15.615 1.00 38.47 111 GLY A C 1
ATOM 938 O O . GLY A 1 111 ? 7.993 8.046 16.536 1.00 38.47 111 GLY A O 1
ATOM 939 N N . GLY A 1 112 ? 9.852 9.033 15.776 1.00 34.97 112 GLY A N 1
ATOM 940 C CA . GLY A 1 112 ? 10.526 9.213 17.084 1.00 34.97 112 GLY A CA 1
ATOM 941 C C . GLY A 1 112 ? 10.892 7.956 17.899 1.00 34.97 112 GLY A C 1
ATOM 942 O O . GLY A 1 112 ? 11.726 8.033 18.800 1.00 34.97 112 GLY A O 1
ATOM 943 N N . HIS A 1 113 ? 10.329 6.798 17.566 1.00 38.69 113 HIS A N 1
ATOM 944 C CA . HIS A 1 113 ? 10.751 5.476 18.019 1.00 38.69 113 HIS A CA 1
ATOM 945 C C . HIS A 1 113 ? 10.969 4.627 16.761 1.00 38.69 113 HIS A C 1
ATOM 947 O O . HIS A 1 113 ? 10.155 4.682 15.843 1.00 38.69 113 HIS A O 1
ATOM 953 N N . GLY A 1 114 ? 12.099 3.918 16.683 1.00 48.91 114 GLY A N 1
ATOM 954 C CA . GLY A 1 114 ? 12.584 3.305 15.443 1.00 48.91 114 GLY A CA 1
ATOM 955 C C . GLY A 1 114 ? 11.669 2.232 14.831 1.00 48.91 114 GLY A C 1
ATOM 956 O O . GLY A 1 114 ? 10.667 1.821 15.424 1.00 48.91 114 GLY A O 1
ATOM 957 N N . PRO A 1 115 ? 11.996 1.795 13.606 1.00 53.38 115 PRO A N 1
ATOM 958 C CA . PRO A 1 115 ? 11.010 1.292 12.664 1.00 53.38 115 PRO A CA 1
ATOM 959 C C . PRO A 1 115 ? 10.362 -0.023 13.093 1.00 53.38 115 PRO A C 1
ATOM 961 O O . PRO A 1 115 ? 11.043 -1.011 13.386 1.00 53.38 115 PRO A O 1
ATOM 964 N N . ALA A 1 116 ? 9.031 -0.027 13.042 1.00 57.47 116 ALA A N 1
ATOM 965 C CA . ALA A 1 116 ? 8.272 -1.229 12.747 1.00 57.47 116 ALA A CA 1
ATOM 966 C C . ALA A 1 116 ? 8.339 -1.510 11.236 1.00 57.47 116 ALA A C 1
ATOM 968 O O . ALA A 1 116 ? 8.365 -0.575 10.435 1.00 57.47 116 ALA A O 1
ATOM 969 N N . ASP A 1 117 ? 8.323 -2.781 10.841 1.00 66.06 117 ASP A N 1
ATOM 970 C CA . ASP A 1 117 ? 8.185 -3.214 9.440 1.00 66.06 117 ASP A CA 1
ATOM 971 C C . ASP A 1 117 ? 6.721 -3.188 8.941 1.00 66.06 117 ASP A C 1
ATOM 973 O O . ASP A 1 117 ? 6.411 -3.694 7.862 1.00 66.06 117 ASP A O 1
ATOM 977 N N . VAL A 1 118 ? 5.823 -2.549 9.702 1.00 73.00 118 VAL A N 1
ATOM 978 C CA . VAL A 1 118 ? 4.402 -2.385 9.387 1.00 73.00 118 VAL A CA 1
ATOM 979 C C . VAL A 1 118 ? 3.941 -0.941 9.609 1.00 73.00 118 VAL A C 1
ATOM 981 O O . VAL A 1 118 ? 4.283 -0.308 10.610 1.00 73.00 118 VAL A O 1
ATOM 984 N N . ASP A 1 119 ? 3.127 -0.428 8.685 1.00 81.94 119 ASP A N 1
ATOM 985 C CA . ASP A 1 119 ? 2.478 0.883 8.774 1.00 81.94 119 ASP A CA 1
ATOM 986 C C . ASP A 1 119 ? 0.946 0.776 8.691 1.00 81.94 119 ASP A C 1
ATOM 988 O O . ASP A 1 119 ? 0.382 -0.284 8.401 1.00 81.94 119 ASP A O 1
ATOM 992 N N . SER A 1 120 ? 0.264 1.897 8.932 1.00 85.31 120 SER A N 1
ATOM 993 C CA . SER A 1 120 ? -1.200 1.993 8.894 1.00 85.31 120 SER A CA 1
ATOM 994 C C . SER A 1 120 ? -1.816 1.518 7.571 1.00 85.31 120 SER A C 1
ATOM 996 O O . SER A 1 120 ? -2.907 0.961 7.595 1.00 85.31 120 SER A O 1
ATOM 998 N N . SER A 1 121 ? -1.139 1.684 6.428 1.00 77.38 121 SER A N 1
ATOM 999 C CA . SER A 1 121 ? -1.651 1.231 5.127 1.00 77.38 121 SER A CA 1
ATOM 1000 C C . SER A 1 121 ? -1.578 -0.291 4.983 1.00 77.38 121 SER A C 1
ATOM 1002 O O . SER A 1 121 ? -2.479 -0.902 4.408 1.00 77.38 121 SER A O 1
ATOM 1004 N N . VAL A 1 122 ? -0.522 -0.914 5.521 1.00 81.50 122 VAL A N 1
ATOM 1005 C CA . VAL A 1 122 ? -0.368 -2.375 5.540 1.00 81.50 122 VAL A CA 1
ATOM 1006 C C . VAL A 1 122 ? -1.413 -2.994 6.464 1.00 81.50 122 VAL A C 1
ATOM 1008 O O . VAL A 1 122 ? -2.119 -3.911 6.044 1.00 81.50 122 VAL A O 1
ATOM 1011 N N . LEU A 1 123 ? -1.561 -2.458 7.682 1.00 89.12 123 LEU A N 1
ATOM 1012 C CA . LEU A 1 123 ? -2.580 -2.911 8.634 1.00 89.12 123 LEU A CA 1
ATOM 1013 C C . LEU A 1 123 ? -3.992 -2.759 8.065 1.00 89.12 123 LEU A C 1
ATOM 1015 O O . LEU A 1 123 ? -4.794 -3.683 8.161 1.00 89.12 123 LEU A O 1
ATOM 1019 N N . GLU A 1 124 ? -4.276 -1.644 7.394 1.00 92.81 124 GLU A N 1
ATOM 1020 C CA . GLU A 1 124 ? -5.582 -1.405 6.791 1.00 92.81 124 GLU A CA 1
ATOM 1021 C C . GLU A 1 124 ? -5.882 -2.347 5.614 1.00 92.81 124 GLU A C 1
ATOM 1023 O O . GLU A 1 124 ? -6.986 -2.884 5.548 1.00 92.81 124 GLU A O 1
ATOM 1028 N N . ARG A 1 125 ? -4.913 -2.637 4.727 1.00 83.81 125 ARG A N 1
ATOM 1029 C CA . ARG A 1 125 ? -5.095 -3.664 3.675 1.00 83.81 125 ARG A CA 1
ATOM 1030 C C . ARG A 1 125 ? -5.399 -5.039 4.269 1.00 83.81 125 ARG A C 1
ATOM 1032 O O . ARG A 1 125 ? -6.275 -5.734 3.763 1.00 83.81 125 ARG A O 1
ATOM 1039 N N . ARG A 1 126 ? -4.695 -5.427 5.338 1.00 86.19 126 ARG A N 1
ATOM 1040 C CA . ARG A 1 126 ? -4.933 -6.703 6.032 1.00 86.19 126 ARG A CA 1
ATOM 1041 C C . ARG A 1 126 ? -6.323 -6.743 6.669 1.00 86.19 126 ARG A C 1
ATOM 1043 O O . ARG A 1 126 ? -7.055 -7.695 6.431 1.00 86.19 126 ARG A O 1
ATOM 1050 N N . PHE A 1 127 ? -6.725 -5.683 7.370 1.00 90.00 127 PHE A N 1
ATOM 1051 C CA . PHE A 1 127 ? -8.040 -5.577 8.009 1.00 90.00 127 PHE A CA 1
ATOM 1052 C C . PHE A 1 127 ? -9.214 -5.582 7.017 1.00 90.00 127 PHE A C 1
ATOM 1054 O O . PHE A 1 127 ? -10.262 -6.154 7.307 1.00 90.00 127 PHE A O 1
ATOM 1061 N N . LEU A 1 128 ? -9.047 -4.968 5.839 1.00 81.44 128 LEU A N 1
ATOM 1062 C CA . LEU A 1 128 ? -10.038 -5.029 4.758 1.00 81.44 128 LEU A CA 1
ATOM 1063 C C . LEU A 1 128 ? -10.174 -6.435 4.154 1.00 81.44 128 LEU A C 1
ATOM 1065 O O . LEU A 1 128 ? -11.250 -6.776 3.671 1.00 81.44 128 LEU A O 1
ATOM 1069 N N . SER A 1 129 ? -9.098 -7.228 4.172 1.00 80.06 129 SER A N 1
ATOM 1070 C CA . SER A 1 129 ? -9.093 -8.616 3.696 1.00 80.06 129 SER A CA 1
ATOM 1071 C C . SER A 1 129 ? -9.731 -9.571 4.709 1.00 80.06 129 SER A C 1
ATOM 1073 O O . SER A 1 129 ? -10.535 -10.413 4.322 1.00 80.06 129 SER A O 1
ATOM 1075 N N . ASP A 1 130 ? -9.384 -9.444 5.993 1.00 86.38 130 ASP A N 1
ATOM 1076 C CA . ASP A 1 130 ? -10.043 -10.133 7.106 1.00 86.38 130 ASP A CA 1
ATOM 1077 C C . ASP A 1 130 ? -9.937 -9.295 8.392 1.00 86.38 130 ASP A C 1
ATOM 1079 O O . ASP A 1 130 ? -8.856 -9.042 8.926 1.00 86.38 130 ASP A O 1
ATOM 1083 N N . ALA A 1 131 ? -11.089 -8.903 8.936 1.00 88.06 131 ALA A N 1
ATOM 1084 C CA . ALA A 1 131 ? -11.186 -8.136 10.176 1.00 88.06 131 ALA A CA 1
ATOM 1085 C C . ALA A 1 131 ? -10.821 -8.946 11.443 1.00 88.06 131 ALA A C 1
ATOM 1087 O O . ALA A 1 131 ? -10.723 -8.372 12.530 1.00 88.06 131 ALA A O 1
ATOM 1088 N N . ASN A 1 13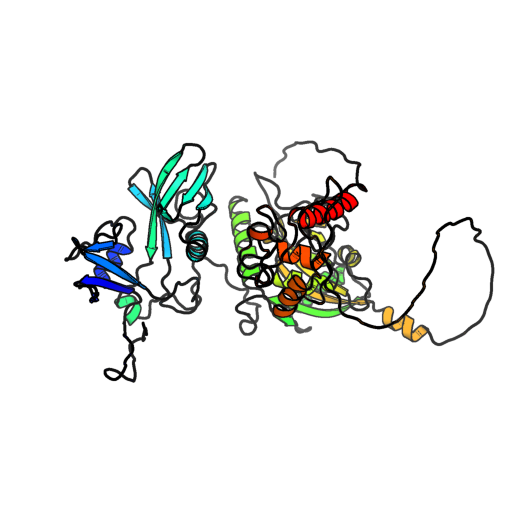2 ? -10.622 -10.264 11.324 1.00 91.62 132 ASN A N 1
ATOM 1089 C CA . ASN A 1 132 ? -10.165 -11.159 12.391 1.00 91.62 132 ASN A CA 1
ATOM 1090 C C . ASN A 1 132 ? -8.682 -11.551 12.259 1.00 91.62 132 ASN A C 1
ATOM 1092 O O . ASN A 1 132 ? -8.192 -12.303 13.104 1.00 91.62 132 ASN A O 1
ATOM 1096 N N . ASP A 1 133 ? -7.981 -11.036 11.243 1.00 90.19 133 ASP A N 1
ATOM 1097 C CA . ASP A 1 133 ? -6.596 -11.392 10.935 1.00 90.19 133 ASP A CA 1
ATOM 1098 C C . ASP A 1 133 ? -5.619 -11.105 12.092 1.00 90.19 133 ASP A C 1
ATOM 1100 O O . ASP A 1 133 ? -5.855 -10.292 13.001 1.00 90.19 133 ASP A O 1
ATOM 1104 N N . VAL A 1 134 ? -4.491 -11.813 12.036 1.00 92.75 134 VAL A N 1
ATOM 1105 C CA . VAL A 1 134 ? -3.405 -11.765 13.009 1.00 92.75 134 VAL A CA 1
ATOM 1106 C C . VAL A 1 134 ? -2.102 -11.407 12.296 1.00 92.75 134 VAL A C 1
ATOM 1108 O O . VAL A 1 134 ? -1.408 -12.262 11.741 1.00 92.75 134 VAL A O 1
ATOM 1111 N N . VAL A 1 135 ? -1.741 -10.126 12.347 1.00 89.31 135 VAL A N 1
ATOM 1112 C CA . VAL A 1 135 ? -0.538 -9.599 11.697 1.00 89.31 135 VAL A CA 1
ATOM 1113 C C . VAL A 1 135 ? 0.669 -9.775 12.613 1.00 89.31 135 VAL A C 1
ATOM 1115 O O . VAL A 1 135 ? 0.745 -9.175 13.686 1.00 89.31 135 VAL A O 1
ATOM 1118 N N . ASN A 1 136 ? 1.640 -10.578 12.181 1.00 91.56 136 ASN A N 1
ATOM 1119 C CA . ASN A 1 136 ? 2.938 -10.699 12.844 1.00 91.56 136 ASN A CA 1
ATOM 1120 C C . ASN A 1 136 ? 3.951 -9.770 12.170 1.00 91.56 136 ASN A C 1
ATOM 1122 O O . ASN A 1 136 ? 4.069 -9.776 10.947 1.00 91.56 136 ASN A O 1
ATOM 1126 N N . PHE A 1 137 ? 4.666 -8.983 12.969 1.00 84.44 137 PHE A N 1
ATOM 1127 C CA . PHE A 1 137 ? 5.548 -7.915 12.500 1.00 84.44 137 PHE A CA 1
ATOM 1128 C C . PHE A 1 137 ? 6.689 -7.683 13.509 1.00 84.44 137 PHE A C 1
ATOM 1130 O O . PHE A 1 137 ? 6.623 -8.131 14.658 1.00 84.44 137 PHE A O 1
ATOM 1137 N N . ASN A 1 138 ? 7.756 -7.005 13.101 1.00 79.94 138 ASN A N 1
ATOM 1138 C CA . ASN A 1 138 ? 8.915 -6.700 13.936 1.00 79.94 138 ASN A CA 1
ATOM 1139 C C . ASN A 1 138 ? 9.012 -5.186 14.160 1.00 79.94 138 ASN A C 1
ATOM 1141 O O . ASN A 1 138 ? 8.770 -4.399 13.251 1.00 79.94 138 ASN A O 1
ATOM 1145 N N . ALA A 1 139 ? 9.422 -4.762 15.354 1.00 73.94 139 ALA A N 1
ATOM 1146 C CA . ALA A 1 139 ? 9.870 -3.393 15.591 1.00 73.94 139 ALA A CA 1
ATOM 1147 C C . ALA A 1 139 ? 11.178 -3.418 16.384 1.00 73.94 139 ALA A C 1
ATOM 1149 O O . ALA A 1 139 ? 11.225 -3.901 17.518 1.00 73.94 139 ALA A O 1
ATOM 1150 N N . HIS A 1 140 ? 12.251 -2.902 15.782 1.00 72.25 140 HIS A N 1
ATOM 1151 C CA . HIS A 1 140 ? 13.629 -3.134 16.240 1.00 72.25 140 HIS A CA 1
ATOM 1152 C C . HIS A 1 140 ? 13.924 -4.643 16.429 1.00 72.25 140 HIS A C 1
ATOM 1154 O O . HIS A 1 140 ? 13.624 -5.457 15.562 1.00 72.25 140 HIS A O 1
ATOM 1160 N N . SER A 1 141 ? 14.498 -5.034 17.572 1.00 75.56 141 SER A N 1
ATOM 1161 C CA . SER A 1 141 ? 14.775 -6.422 17.963 1.00 75.56 141 SER A CA 1
ATOM 1162 C C . SER A 1 141 ? 13.555 -7.188 18.496 1.00 75.56 141 SER A C 1
ATOM 1164 O O . SER A 1 141 ? 13.686 -8.347 18.889 1.00 75.56 141 SER A O 1
ATOM 1166 N N . GLN A 1 142 ? 12.381 -6.553 18.556 1.00 81.56 142 GLN A N 1
ATOM 1167 C CA . GLN A 1 142 ? 11.191 -7.098 19.203 1.00 81.56 142 GLN A CA 1
ATOM 1168 C C . GLN A 1 142 ? 10.168 -7.590 18.183 1.00 81.56 142 GLN A C 1
ATOM 1170 O O . GLN A 1 142 ? 9.868 -6.913 17.202 1.00 81.56 142 GLN A O 1
ATOM 1175 N N . LYS A 1 143 ? 9.606 -8.772 18.448 1.00 88.94 143 LYS A N 1
ATOM 1176 C CA . LYS A 1 143 ? 8.576 -9.396 17.614 1.00 88.94 143 LYS A CA 1
ATOM 1177 C C . LYS A 1 143 ? 7.203 -9.151 18.210 1.00 88.94 143 LYS A C 1
ATOM 1179 O O . LYS A 1 143 ? 7.004 -9.354 19.410 1.00 88.94 143 LYS A O 1
ATOM 1184 N N . TYR A 1 144 ? 6.258 -8.761 17.370 1.00 92.50 144 TYR A N 1
ATOM 1185 C CA . TYR A 1 144 ? 4.904 -8.414 17.764 1.00 92.50 144 TYR A CA 1
ATOM 1186 C C . TYR A 1 144 ? 3.863 -9.151 16.926 1.00 92.50 144 TYR A C 1
ATOM 1188 O O . TYR A 1 144 ? 4.086 -9.520 15.777 1.00 92.50 144 TYR A O 1
ATOM 1196 N N . CYS A 1 145 ? 2.711 -9.354 17.548 1.00 94.44 145 CYS A N 1
ATOM 1197 C CA . CYS A 1 145 ? 1.519 -9.966 16.989 1.00 94.44 145 CYS A CA 1
ATOM 1198 C C . CYS A 1 145 ? 0.354 -9.007 17.263 1.00 94.44 145 CYS A C 1
ATOM 1200 O O . CYS A 1 145 ? 0.046 -8.745 18.428 1.00 94.44 145 CYS A O 1
ATOM 1202 N N . LEU A 1 146 ? -0.259 -8.443 16.223 1.00 96.19 146 LEU A N 1
ATOM 1203 C CA . LEU A 1 146 ? -1.471 -7.629 16.318 1.00 96.19 146 LEU A CA 1
ATOM 1204 C C . LEU A 1 146 ? -2.676 -8.475 15.913 1.00 96.19 146 LEU A C 1
ATOM 1206 O O . LEU A 1 146 ? -2.750 -8.944 14.781 1.00 96.19 146 LEU A O 1
ATOM 1210 N N . ARG A 1 147 ? -3.628 -8.643 16.833 1.00 94.94 147 ARG A N 1
ATOM 1211 C CA . ARG A 1 147 ? -4.926 -9.269 16.553 1.00 94.94 147 ARG A CA 1
ATOM 1212 C C . ARG A 1 147 ? -5.975 -8.185 16.369 1.00 94.94 147 ARG A C 1
ATOM 1214 O O . ARG A 1 147 ? -6.252 -7.444 17.314 1.00 94.94 147 ARG A O 1
ATOM 1221 N N . PHE A 1 148 ? -6.568 -8.100 15.180 1.00 94.75 148 PHE A N 1
ATOM 1222 C CA . PHE A 1 148 ? -7.532 -7.040 14.870 1.00 94.75 148 PHE A CA 1
ATOM 1223 C C . PHE A 1 148 ? -8.824 -7.147 15.678 1.00 94.75 148 PHE A C 1
ATOM 1225 O O . PHE A 1 148 ? -9.297 -6.140 16.197 1.00 94.75 148 PHE A O 1
ATOM 1232 N N . LYS A 1 149 ? -9.339 -8.367 15.864 1.00 92.81 149 LYS A N 1
ATOM 1233 C CA . LYS A 1 149 ? -10.552 -8.635 16.652 1.00 92.81 149 LYS A CA 1
ATOM 1234 C C . LYS A 1 149 ? -10.474 -8.106 18.089 1.00 92.81 149 LYS A C 1
ATOM 1236 O O . LYS A 1 149 ? -11.459 -7.591 18.604 1.00 92.81 149 LYS A O 1
ATOM 1241 N N . ASP A 1 150 ? -9.306 -8.237 18.716 1.00 92.81 150 ASP A N 1
ATOM 1242 C CA . ASP A 1 150 ? -9.067 -7.800 20.096 1.00 92.81 150 ASP A CA 1
ATOM 1243 C C . ASP A 1 150 ? -8.577 -6.345 20.176 1.00 92.81 150 ASP A C 1
ATOM 1245 O O . ASP A 1 150 ? -8.438 -5.817 21.277 1.00 92.81 150 ASP A O 1
ATOM 1249 N N . MET A 1 151 ? -8.235 -5.727 19.035 1.00 95.19 151 MET A N 1
ATOM 1250 C CA . MET A 1 151 ? -7.517 -4.449 18.954 1.00 95.19 151 MET A CA 1
ATOM 1251 C C . MET A 1 151 ? -6.280 -4.410 19.874 1.00 95.19 151 MET A C 1
ATOM 1253 O O . MET A 1 151 ? -6.074 -3.480 20.658 1.00 95.19 151 MET A O 1
ATOM 1257 N N . LEU A 1 152 ? -5.445 -5.455 19.791 1.00 95.62 152 LEU A N 1
ATOM 1258 C CA . LEU A 1 152 ? -4.363 -5.687 20.750 1.00 95.62 152 LEU A CA 1
ATOM 1259 C C . LEU A 1 152 ? -3.048 -6.110 20.083 1.00 95.62 152 LEU A C 1
ATOM 1261 O O . LEU A 1 152 ? -2.979 -7.147 19.417 1.00 95.62 152 LEU A O 1
ATOM 1265 N N . GLN A 1 153 ? -1.982 -5.353 20.348 1.00 94.94 153 GLN A N 1
ATOM 1266 C CA . GLN A 1 153 ? -0.602 -5.733 20.044 1.00 94.94 153 GLN A CA 1
ATOM 1267 C C . GLN A 1 153 ? -0.018 -6.524 21.222 1.00 94.94 153 GLN A C 1
ATOM 1269 O O . GLN A 1 153 ? -0.042 -6.063 22.361 1.00 94.94 153 GLN A O 1
ATOM 1274 N N . THR A 1 154 ? 0.568 -7.689 20.953 1.00 95.50 154 THR A N 1
ATOM 1275 C CA . THR A 1 154 ? 1.275 -8.521 21.939 1.00 95.50 154 THR A CA 1
ATOM 1276 C C . THR A 1 154 ? 2.736 -8.689 21.528 1.00 95.50 154 THR A C 1
ATOM 1278 O O . THR A 1 154 ? 3.010 -9.063 20.390 1.00 95.50 154 THR A O 1
ATOM 1281 N N . ASN A 1 155 ? 3.686 -8.432 22.430 1.00 93.50 155 ASN A N 1
ATOM 1282 C CA . ASN A 1 155 ? 5.085 -8.817 22.244 1.00 93.50 155 ASN A CA 1
ATOM 1283 C C . ASN A 1 155 ? 5.203 -10.342 22.380 1.00 93.50 155 ASN A C 1
ATOM 1285 O O . ASN A 1 155 ? 4.826 -10.902 23.408 1.00 93.50 155 ASN A O 1
ATOM 1289 N N . ILE A 1 156 ? 5.727 -11.011 21.356 1.00 92.94 156 ILE A N 1
ATOM 1290 C CA . ILE A 1 156 ? 5.778 -12.479 21.292 1.00 92.94 156 ILE A CA 1
ATOM 1291 C C . ILE A 1 156 ? 6.809 -13.049 22.285 1.00 92.94 156 ILE A C 1
ATOM 1293 O O . ILE A 1 156 ? 6.613 -14.140 22.810 1.00 92.94 156 ILE A O 1
ATOM 1297 N N . THR A 1 157 ? 7.879 -12.306 22.581 1.00 89.00 157 THR A N 1
ATOM 1298 C CA . THR A 1 157 ? 8.965 -12.727 23.483 1.00 89.00 157 THR A CA 1
ATOM 1299 C C . THR A 1 157 ? 8.572 -12.635 24.959 1.00 89.00 157 THR A C 1
ATOM 1301 O O . THR A 1 157 ? 8.857 -13.545 25.732 1.00 89.00 157 THR A O 1
ATOM 1304 N N . TYR A 1 158 ? 7.934 -11.531 25.361 1.00 90.38 158 TYR A N 1
ATOM 1305 C CA . TYR A 1 158 ? 7.646 -11.209 26.766 1.00 90.38 158 TYR A CA 1
ATOM 1306 C C . TYR A 1 158 ? 6.164 -11.333 27.145 1.00 90.38 158 TYR A C 1
ATOM 1308 O O . TYR A 1 158 ? 5.812 -11.155 28.308 1.00 90.38 158 TYR A O 1
ATOM 1316 N N . GLY A 1 159 ? 5.272 -11.567 26.177 1.00 91.75 159 GLY A N 1
ATOM 1317 C CA . GLY A 1 159 ? 3.822 -11.629 26.394 1.00 91.75 159 GLY A CA 1
ATOM 1318 C C . GLY A 1 159 ? 3.165 -10.293 26.769 1.00 91.75 159 GLY A C 1
ATOM 1319 O O . GLY A 1 159 ? 1.964 -10.267 27.046 1.00 91.75 159 GLY A O 1
ATOM 1320 N N . THR A 1 160 ? 3.917 -9.185 26.786 1.00 93.12 160 THR A N 1
ATOM 1321 C CA . THR A 1 160 ? 3.398 -7.853 27.127 1.00 93.12 160 THR A CA 1
ATOM 1322 C C . THR A 1 160 ? 2.411 -7.365 26.071 1.00 93.12 160 THR A C 1
ATOM 1324 O O . THR A 1 160 ? 2.588 -7.597 24.876 1.00 93.12 160 THR A O 1
ATOM 1327 N N . LYS A 1 161 ? 1.346 -6.700 26.519 1.00 94.50 161 LYS A N 1
ATOM 1328 C CA . LYS A 1 161 ? 0.194 -6.313 25.697 1.00 94.50 161 LYS A CA 1
ATOM 1329 C C . LYS A 1 161 ? 0.041 -4.796 25.670 1.00 94.50 161 LYS A C 1
ATOM 1331 O O . LYS A 1 161 ? 0.252 -4.149 26.691 1.00 94.50 161 LYS A O 1
ATOM 1336 N N . ARG A 1 162 ? -0.332 -4.249 24.514 1.00 93.94 162 ARG A N 1
ATOM 1337 C CA . ARG A 1 162 ? -0.599 -2.822 24.284 1.00 93.94 162 ARG A CA 1
ATOM 1338 C C . ARG A 1 162 ? -1.896 -2.666 23.498 1.00 93.94 162 ARG A C 1
ATOM 1340 O O . ARG A 1 162 ? -2.144 -3.434 22.565 1.00 93.94 162 ARG A O 1
ATOM 1347 N N . ALA A 1 163 ? -2.711 -1.691 23.887 1.00 95.81 163 ALA A N 1
ATOM 1348 C CA . ALA A 1 163 ? -3.953 -1.374 23.197 1.00 95.81 163 ALA A CA 1
ATOM 1349 C C . ALA A 1 163 ? -3.666 -0.767 21.816 1.00 95.81 163 ALA A C 1
ATOM 1351 O O . ALA A 1 163 ? -2.674 -0.057 21.627 1.00 95.81 163 ALA A O 1
ATOM 1352 N N . VAL A 1 164 ? -4.539 -1.058 20.854 1.00 96.44 164 VAL A N 1
ATOM 1353 C CA . VAL A 1 164 ? -4.491 -0.535 19.486 1.00 96.44 164 VAL A CA 1
ATOM 1354 C C . VAL A 1 164 ? -5.824 0.134 19.159 1.00 96.44 164 VAL A C 1
ATOM 1356 O O . VAL A 1 164 ? -6.875 -0.285 19.631 1.00 96.44 164 VAL A O 1
ATOM 1359 N N . ARG A 1 165 ? -5.801 1.211 18.372 1.00 95.94 165 ARG A N 1
ATOM 1360 C CA . ARG A 1 165 ? -7.005 1.918 17.916 1.00 95.94 165 ARG A CA 1
ATOM 1361 C C . ARG A 1 165 ? -6.885 2.229 16.430 1.00 95.94 165 ARG A C 1
ATOM 1363 O O . ARG A 1 165 ? -5.901 2.811 15.982 1.00 95.94 165 ARG A O 1
ATOM 1370 N N . ARG A 1 166 ? -7.923 1.867 15.678 1.00 95.62 166 ARG A N 1
ATOM 1371 C CA . ARG A 1 166 ? -8.119 2.220 14.268 1.00 95.62 166 ARG A CA 1
ATOM 1372 C C . ARG A 1 166 ? -9.056 3.427 14.199 1.00 95.62 166 ARG A C 1
ATOM 1374 O O . ARG A 1 166 ? -10.245 3.286 14.489 1.00 95.62 166 ARG A O 1
ATOM 1381 N N . ARG A 1 167 ? -8.539 4.606 13.846 1.00 94.94 167 ARG A N 1
ATOM 1382 C CA . ARG A 1 167 ? -9.308 5.865 13.757 1.00 94.94 167 ARG A CA 1
ATOM 1383 C C . ARG A 1 167 ? -9.164 6.489 12.357 1.00 94.94 167 ARG A C 1
ATOM 1385 O O . ARG A 1 167 ? -8.116 6.338 11.734 1.00 94.94 167 ARG A O 1
ATOM 1392 N N . PRO A 1 168 ? -10.196 7.151 11.815 1.00 94.38 168 PRO A N 1
ATOM 1393 C CA . PRO A 1 168 ? -10.112 7.816 10.521 1.00 94.38 168 PRO A CA 1
ATOM 1394 C C . PRO A 1 168 ? -9.352 9.142 10.648 1.00 94.38 168 PRO A C 1
ATOM 1396 O O . PRO A 1 168 ? -9.350 9.760 11.714 1.00 94.38 168 PRO A O 1
ATOM 1399 N N . ARG A 1 169 ? -8.749 9.627 9.559 1.00 88.75 169 ARG A N 1
ATOM 1400 C CA . ARG A 1 169 ? -8.242 11.007 9.510 1.00 88.75 169 ARG A CA 1
ATOM 1401 C C . ARG A 1 169 ? -9.414 11.987 9.544 1.00 88.75 169 ARG A C 1
ATOM 1403 O O . ARG A 1 169 ? -10.356 11.852 8.765 1.00 88.75 169 ARG A O 1
ATOM 1410 N N . PHE A 1 170 ? -9.330 12.984 10.422 1.00 91.00 170 PHE A N 1
ATOM 1411 C CA . PHE A 1 170 ? -10.351 14.020 10.530 1.00 91.00 170 PHE A CA 1
ATOM 1412 C C . PHE A 1 170 ? -10.425 14.875 9.259 1.00 91.00 170 PHE A C 1
ATOM 1414 O O . PHE A 1 170 ? -9.399 15.259 8.698 1.00 91.00 170 PHE A O 1
ATOM 1421 N N . VAL A 1 171 ? -11.650 15.195 8.842 1.00 86.12 171 VAL A N 1
ATOM 1422 C CA . VAL A 1 171 ? -11.958 16.134 7.757 1.00 86.12 171 VAL A CA 1
ATOM 1423 C C . VAL A 1 171 ? -13.013 17.097 8.289 1.00 86.12 171 VAL A C 1
ATOM 1425 O O . VAL A 1 171 ? -14.127 16.671 8.610 1.00 86.12 171 VAL A O 1
ATOM 1428 N N . SER A 1 172 ? -12.683 18.382 8.406 1.00 86.94 172 SER A N 1
ATOM 1429 C CA . SER A 1 172 ? -13.632 19.375 8.914 1.00 86.94 172 SER A CA 1
ATOM 1430 C C . SER A 1 172 ? -14.656 19.774 7.850 1.00 86.94 172 SER A C 1
ATOM 1432 O O . SER A 1 172 ? -14.438 19.637 6.642 1.00 86.94 172 SER A O 1
ATOM 1434 N N . ALA A 1 173 ? -15.780 20.340 8.281 1.00 86.75 173 ALA A N 1
ATOM 1435 C CA . ALA A 1 173 ? -16.753 20.939 7.377 1.00 86.75 173 ALA A CA 1
ATOM 1436 C C . ALA A 1 173 ? -16.166 22.152 6.634 1.00 86.75 173 ALA A C 1
ATOM 1438 O O . ALA A 1 173 ? -16.667 22.506 5.567 1.00 86.75 173 ALA A O 1
ATOM 1439 N N . ALA A 1 174 ? -15.117 22.790 7.171 1.00 80.25 174 ALA A N 1
ATOM 1440 C CA . ALA A 1 174 ? -14.358 23.815 6.459 1.00 80.25 174 ALA A CA 1
ATOM 1441 C C . ALA A 1 174 ? -13.537 23.209 5.312 1.00 80.25 174 ALA A C 1
ATOM 1443 O O . ALA A 1 174 ? -13.626 23.708 4.195 1.00 80.25 174 ALA A O 1
ATOM 1444 N N . ASP A 1 175 ? -12.841 22.092 5.537 1.00 78.00 175 ASP A N 1
ATOM 1445 C CA . ASP A 1 175 ? -12.027 21.436 4.503 1.00 78.00 175 ASP A CA 1
ATOM 1446 C C . ASP A 1 175 ? -12.874 20.977 3.308 1.00 78.00 175 ASP A C 1
ATOM 1448 O O . ASP A 1 175 ? -12.469 21.147 2.157 1.00 78.00 175 ASP A O 1
ATOM 1452 N N . VAL A 1 176 ? -14.088 20.470 3.567 1.00 77.62 176 VAL A N 1
ATOM 1453 C CA . VAL A 1 176 ? -15.044 20.108 2.507 1.00 77.62 176 VAL A CA 1
ATOM 1454 C C . VAL A 1 176 ? -15.498 21.329 1.698 1.00 77.62 176 VAL A C 1
ATOM 1456 O O . VAL A 1 176 ? -15.587 21.237 0.473 1.00 77.62 176 VAL A O 1
ATOM 1459 N N . ARG A 1 177 ? -15.787 22.464 2.353 1.00 76.38 177 ARG A N 1
ATOM 1460 C CA . ARG A 1 177 ? -16.232 23.701 1.678 1.00 76.38 177 ARG A CA 1
ATOM 1461 C C . ARG A 1 177 ? -15.117 24.349 0.865 1.00 76.38 177 ARG A C 1
ATOM 1463 O O . ARG A 1 177 ? -15.340 24.716 -0.283 1.00 76.38 177 ARG A O 1
ATOM 1470 N N . ASP A 1 178 ? -13.932 24.457 1.454 1.00 70.69 178 ASP A N 1
ATOM 1471 C CA . ASP A 1 178 ? -12.766 25.116 0.863 1.00 70.69 178 ASP A CA 1
ATOM 1472 C C . ASP A 1 178 ? -12.048 24.226 -0.171 1.00 70.69 178 ASP A C 1
ATOM 1474 O O . ASP A 1 178 ? -11.082 24.654 -0.800 1.00 70.69 178 ASP A O 1
ATOM 1478 N N . GLY A 1 179 ? -12.470 22.966 -0.326 1.00 66.06 179 GLY A N 1
ATOM 1479 C CA . GLY A 1 179 ? -11.813 21.998 -1.202 1.00 66.06 179 GLY A CA 1
ATOM 1480 C C . GLY A 1 179 ? -10.430 21.551 -0.714 1.00 66.06 179 GLY A C 1
ATOM 1481 O O . GLY A 1 179 ? -9.692 20.949 -1.492 1.00 66.06 179 GLY A O 1
ATOM 1482 N N . ARG A 1 180 ? -10.088 21.786 0.564 1.00 61.69 180 ARG A N 1
ATOM 1483 C CA . ARG A 1 180 ? -8.839 21.350 1.234 1.00 61.69 180 ARG A CA 1
ATOM 1484 C C . ARG A 1 180 ? -8.886 19.868 1.613 1.00 61.69 180 ARG A C 1
ATOM 1486 O O . ARG A 1 180 ? -8.515 19.451 2.704 1.00 61.69 180 ARG A O 1
ATOM 1493 N N . LEU A 1 181 ? -9.412 19.080 0.694 1.00 67.00 181 LEU A N 1
ATOM 1494 C CA . LEU A 1 181 ? -9.550 17.642 0.803 1.00 67.00 181 LEU A CA 1
ATOM 1495 C C . LEU A 1 181 ? -8.264 16.979 0.313 1.00 67.00 181 LEU A C 1
ATOM 1497 O O . LEU A 1 181 ? -7.455 17.614 -0.365 1.00 67.00 181 LEU A O 1
ATOM 1501 N N . ARG A 1 182 ? -8.109 15.685 0.607 1.00 57.06 182 ARG A N 1
ATOM 1502 C CA . ARG A 1 182 ? -7.074 14.839 0.005 1.00 57.06 182 ARG A CA 1
ATOM 1503 C C . ARG A 1 182 ? -7.121 15.044 -1.514 1.00 57.06 182 ARG A C 1
ATOM 1505 O O . ARG A 1 182 ? -8.135 14.700 -2.128 1.00 57.06 182 ARG A O 1
ATOM 1512 N N . LYS A 1 183 ? -6.086 15.627 -2.137 1.00 49.50 183 LYS A N 1
ATOM 1513 C CA . LYS A 1 183 ? -6.101 15.768 -3.605 1.00 49.50 183 LYS A CA 1
ATOM 1514 C C . LYS A 1 183 ? -6.185 14.363 -4.224 1.00 49.50 183 LYS A C 1
ATOM 1516 O O . LYS A 1 183 ? -5.562 13.437 -3.697 1.00 49.50 183 LYS A O 1
ATOM 1521 N N . PRO A 1 184 ? -6.924 14.166 -5.328 1.00 40.06 184 PRO A N 1
ATOM 1522 C CA . PRO A 1 184 ? -6.779 12.958 -6.135 1.00 40.06 184 PRO A CA 1
ATOM 1523 C C . PRO A 1 184 ? -5.303 12.828 -6.535 1.00 40.06 184 PRO A C 1
ATOM 1525 O O . PRO A 1 184 ? -4.741 13.754 -7.119 1.00 40.06 184 PRO A O 1
ATOM 1528 N N . GLY A 1 185 ? -4.652 11.740 -6.120 1.00 40.25 185 GLY A N 1
ATOM 1529 C CA . GLY A 1 185 ? -3.201 11.575 -6.262 1.00 40.25 185 GLY A CA 1
ATOM 1530 C C . GLY A 1 185 ? -2.314 12.310 -5.239 1.00 40.25 185 GLY A C 1
ATOM 1531 O O . GLY A 1 185 ? -1.105 12.345 -5.442 1.00 40.25 185 GLY A O 1
ATOM 1532 N N . GLU A 1 186 ? -2.838 12.869 -4.137 1.00 34.44 186 GLU A N 1
ATOM 1533 C CA . GLU A 1 186 ? -1.973 13.249 -3.007 1.00 34.44 186 GLU A CA 1
ATOM 1534 C C . GLU A 1 186 ? -1.534 12.002 -2.245 1.00 34.44 186 GLU A C 1
ATOM 1536 O O . GLU A 1 186 ? -2.315 11.287 -1.610 1.00 34.44 186 GLU A O 1
ATOM 1541 N N . GLU A 1 187 ? -0.247 11.728 -2.366 1.00 39.78 187 GLU A N 1
ATOM 1542 C CA . GLU A 1 187 ? 0.402 10.528 -1.881 1.00 39.78 187 GLU A CA 1
ATOM 1543 C C . GLU A 1 187 ? 0.895 10.734 -0.442 1.00 39.78 187 GLU A C 1
ATOM 1545 O O . GLU A 1 187 ? 1.695 11.626 -0.157 1.00 39.78 187 GLU A O 1
ATOM 1550 N N . VAL A 1 188 ? 0.448 9.874 0.481 1.00 38.62 188 VAL A N 1
ATOM 1551 C CA . VAL A 1 188 ? 1.016 9.784 1.835 1.00 38.62 188 VAL A CA 1
ATOM 1552 C C . VAL A 1 188 ? 2.382 9.104 1.728 1.00 38.62 188 VAL A C 1
ATOM 1554 O O . VAL A 1 188 ? 2.509 7.902 1.927 1.00 38.62 188 VAL A O 1
ATOM 1557 N N . GLY A 1 189 ? 3.402 9.878 1.353 1.00 39.56 189 GLY A N 1
ATOM 1558 C CA . GLY A 1 189 ? 4.797 9.431 1.329 1.00 39.56 189 GLY A CA 1
ATOM 1559 C C . GLY A 1 189 ? 5.159 8.414 0.239 1.00 39.56 189 GLY A C 1
ATOM 1560 O O . GLY A 1 189 ? 6.082 7.630 0.451 1.00 39.56 189 GLY A O 1
ATOM 1561 N N . PHE A 1 190 ? 4.481 8.415 -0.913 1.00 39.47 190 PHE A N 1
ATOM 1562 C CA . PHE A 1 190 ? 4.915 7.622 -2.070 1.00 39.47 190 PHE A CA 1
ATOM 1563 C C . PHE A 1 190 ? 5.960 8.393 -2.895 1.00 39.47 190 PHE A C 1
ATOM 1565 O O . PHE A 1 190 ? 6.063 9.621 -2.832 1.00 39.47 190 PHE A O 1
ATOM 1572 N N . ALA A 1 191 ? 6.781 7.659 -3.645 1.00 47.25 191 ALA A N 1
ATOM 1573 C CA . ALA A 1 191 ? 7.790 8.248 -4.513 1.00 47.25 191 ALA A CA 1
ATOM 1574 C C . ALA A 1 191 ? 7.166 8.654 -5.852 1.00 47.25 191 ALA A C 1
ATOM 1576 O O . ALA A 1 191 ? 6.598 7.811 -6.545 1.00 47.25 191 ALA A O 1
ATOM 1577 N N . ALA A 1 192 ? 7.345 9.920 -6.239 1.00 54.06 192 ALA A N 1
ATOM 1578 C CA . ALA A 1 192 ? 6.815 10.456 -7.487 1.00 54.06 192 ALA A CA 1
ATOM 1579 C C . ALA A 1 192 ? 7.135 9.557 -8.698 1.00 54.06 192 ALA A C 1
ATOM 1581 O O . ALA A 1 192 ? 8.272 9.104 -8.886 1.00 54.06 192 ALA A O 1
ATOM 1582 N N . ILE A 1 193 ? 6.120 9.333 -9.536 1.00 63.12 193 ILE A N 1
ATOM 1583 C CA . ILE A 1 193 ? 6.254 8.646 -10.827 1.00 63.12 193 ILE A CA 1
ATOM 1584 C C . ILE A 1 193 ? 7.284 9.407 -11.686 1.00 63.12 193 ILE A C 1
ATOM 1586 O O . ILE A 1 193 ? 7.238 10.643 -11.704 1.00 63.12 193 ILE A O 1
ATOM 1590 N N . PRO A 1 194 ? 8.205 8.733 -12.404 1.00 72.12 194 PRO A N 1
ATOM 1591 C CA . PRO A 1 194 ? 9.276 9.413 -13.123 1.00 72.12 194 PRO A CA 1
ATOM 1592 C C . PRO A 1 194 ? 8.751 10.395 -14.168 1.00 72.12 194 PRO A C 1
ATOM 1594 O O . PRO A 1 194 ? 7.829 10.092 -14.922 1.00 72.12 194 PRO A O 1
ATOM 1597 N N . ASN A 1 195 ? 9.389 11.562 -14.265 1.00 68.00 195 ASN A N 1
ATOM 1598 C CA . ASN A 1 195 ? 8.962 12.631 -15.175 1.00 68.00 195 ASN A CA 1
ATOM 1599 C C . ASN A 1 195 ? 8.976 12.231 -16.661 1.00 68.00 195 ASN A C 1
ATOM 1601 O O . ASN A 1 195 ? 8.270 12.854 -17.447 1.00 68.00 195 ASN A O 1
ATOM 1605 N N . HIS A 1 196 ? 9.762 11.217 -17.037 1.00 71.50 196 HIS A N 1
ATOM 1606 C CA . HIS A 1 196 ? 9.836 10.698 -18.404 1.00 71.50 196 HIS A CA 1
ATOM 1607 C C . HIS A 1 196 ? 8.696 9.714 -18.749 1.00 71.50 196 HIS A C 1
ATOM 1609 O O . HIS A 1 196 ? 8.516 9.391 -19.921 1.00 71.50 196 HIS A O 1
ATOM 1615 N N . TRP A 1 197 ? 7.907 9.242 -17.771 1.00 79.56 197 TRP A N 1
ATOM 1616 C CA . TRP A 1 197 ? 6.776 8.346 -18.038 1.00 79.56 197 TRP A CA 1
ATOM 1617 C C . TRP A 1 197 ? 5.637 9.061 -18.772 1.00 79.56 197 TRP A C 1
ATOM 1619 O O . TRP A 1 197 ? 5.268 10.194 -18.456 1.00 79.56 197 TRP A O 1
ATOM 1629 N N . ASP A 1 198 ? 5.014 8.345 -19.707 1.00 79.06 198 ASP A N 1
ATOM 1630 C CA . ASP A 1 198 ? 3.788 8.779 -20.361 1.00 79.06 198 ASP A CA 1
ATOM 1631 C C . ASP A 1 198 ? 2.621 8.561 -19.395 1.00 79.06 198 ASP A C 1
ATOM 1633 O O . ASP A 1 198 ? 2.165 7.434 -19.169 1.00 79.06 198 ASP A O 1
ATOM 1637 N N . LYS A 1 199 ? 2.153 9.667 -18.817 1.00 74.00 199 LYS A N 1
ATOM 1638 C CA . LYS A 1 199 ? 1.073 9.702 -17.826 1.00 74.00 199 LYS A CA 1
ATOM 1639 C C . LYS A 1 199 ? -0.280 9.277 -18.404 1.00 74.00 199 LYS A C 1
ATOM 1641 O O . LYS A 1 199 ? -1.137 8.846 -17.642 1.00 74.00 199 LYS A O 1
ATOM 1646 N N . ASN A 1 200 ? -0.455 9.343 -19.726 1.00 71.06 200 ASN A N 1
ATOM 1647 C CA . ASN A 1 200 ? -1.671 8.898 -20.413 1.00 71.06 200 ASN A CA 1
ATOM 1648 C C . ASN A 1 200 ? -1.667 7.380 -20.680 1.00 71.06 200 ASN A C 1
ATOM 1650 O O . ASN A 1 200 ? -2.686 6.816 -21.069 1.00 71.06 200 ASN A O 1
ATOM 1654 N N . GLN A 1 201 ? -0.524 6.716 -20.473 1.00 67.38 201 GLN A N 1
ATOM 1655 C CA . GLN A 1 201 ? -0.317 5.280 -20.679 1.00 67.38 201 GLN A CA 1
ATOM 1656 C C . GLN A 1 201 ? 0.017 4.544 -19.368 1.00 67.38 201 GLN A C 1
ATOM 1658 O O . GLN A 1 201 ? 0.749 3.552 -19.352 1.00 67.38 201 GLN A O 1
ATOM 1663 N N . LEU A 1 202 ? -0.530 5.032 -18.253 1.00 68.50 202 LEU A N 1
ATOM 1664 C CA . LEU A 1 202 ? -0.482 4.396 -16.938 1.00 68.50 202 LEU A CA 1
ATOM 1665 C C . LEU A 1 202 ? -1.743 3.544 -16.711 1.00 68.50 202 LEU A C 1
ATOM 1667 O O . LEU A 1 202 ? -2.828 4.112 -16.581 1.00 68.50 202 LEU A O 1
ATOM 1671 N N . PRO A 1 203 ? -1.645 2.205 -16.646 1.00 61.84 203 PRO A N 1
ATOM 1672 C CA . PRO A 1 203 ? -2.786 1.371 -16.296 1.00 61.84 203 PRO A CA 1
ATOM 1673 C C . PRO A 1 203 ? -3.032 1.405 -14.778 1.00 61.84 203 PRO A C 1
ATOM 1675 O O . PRO A 1 203 ? -2.091 1.516 -13.991 1.00 61.84 203 PRO A O 1
ATOM 1678 N N . GLN A 1 204 ? -4.295 1.276 -14.358 1.00 46.66 204 GLN A N 1
ATOM 1679 C CA . GLN A 1 204 ? -4.659 1.187 -12.934 1.00 46.66 204 GLN A CA 1
ATOM 1680 C C . GLN A 1 204 ? -4.158 -0.114 -12.278 1.00 46.66 204 GLN A C 1
ATOM 1682 O O . GLN A 1 204 ? -3.878 -0.130 -11.083 1.00 46.66 204 GLN A O 1
ATOM 1687 N N . THR A 1 205 ? -4.011 -1.190 -13.055 1.00 52.41 205 THR A N 1
ATOM 1688 C CA . THR A 1 205 ? -3.459 -2.484 -12.627 1.00 52.41 205 THR A CA 1
ATOM 1689 C C . THR A 1 205 ? -2.549 -3.068 -13.714 1.00 52.41 205 THR A C 1
ATOM 1691 O O . THR A 1 205 ? -2.750 -2.833 -14.905 1.00 52.41 205 THR A O 1
ATOM 1694 N N . GLY A 1 206 ? -1.525 -3.831 -13.318 1.00 72.44 206 GLY A N 1
ATOM 1695 C CA . GLY A 1 206 ? -0.566 -4.434 -14.251 1.00 72.44 206 GLY A CA 1
ATOM 1696 C C . GLY A 1 206 ? 0.465 -3.440 -14.805 1.00 72.44 206 GLY A C 1
ATOM 1697 O O . GLY A 1 206 ? 0.987 -2.595 -14.078 1.00 72.44 206 GLY A O 1
ATOM 1698 N N . TYR A 1 207 ? 0.799 -3.568 -16.092 1.00 87.38 207 TYR A N 1
ATOM 1699 C CA . TYR A 1 207 ? 1.870 -2.812 -16.747 1.00 87.38 207 TYR A CA 1
ATOM 1700 C C . TYR A 1 207 ? 1.489 -2.361 -18.159 1.00 87.38 207 TYR A C 1
ATOM 1702 O O . TYR A 1 207 ? 0.619 -2.942 -18.809 1.00 87.38 207 TYR A O 1
ATOM 1710 N N . LYS A 1 208 ? 2.206 -1.357 -18.669 1.00 90.81 208 LYS A N 1
ATOM 1711 C CA . LYS A 1 208 ? 2.173 -0.958 -20.079 1.00 90.81 208 LYS A CA 1
ATOM 1712 C C . LYS A 1 208 ? 3.588 -0.931 -20.651 1.00 90.81 208 LYS A C 1
ATOM 1714 O O . LYS A 1 208 ? 4.501 -0.418 -20.013 1.00 90.81 208 LYS A O 1
ATOM 1719 N N . ARG A 1 209 ? 3.761 -1.458 -21.866 1.00 94.19 209 ARG A N 1
ATOM 1720 C CA . ARG A 1 209 ? 4.944 -1.219 -22.706 1.00 94.19 209 ARG A CA 1
ATOM 1721 C C . ARG A 1 209 ? 4.694 0.015 -23.568 1.00 94.19 209 ARG A C 1
ATOM 1723 O O . ARG A 1 209 ? 3.683 0.067 -24.270 1.00 94.19 209 ARG A O 1
ATOM 1730 N N . VAL A 1 210 ? 5.595 0.990 -23.491 1.00 93.62 210 VAL A N 1
ATOM 1731 C CA . VAL A 1 210 ? 5.575 2.233 -24.271 1.00 93.62 210 VAL A CA 1
ATOM 1732 C C . VAL A 1 210 ? 6.800 2.226 -25.192 1.00 93.62 210 VAL A C 1
ATOM 1734 O O . VAL A 1 210 ? 7.921 2.333 -24.690 1.00 93.62 210 VAL A O 1
ATOM 1737 N N . PRO A 1 211 ? 6.631 2.065 -26.518 1.00 95.00 211 PRO A N 1
ATOM 1738 C CA . PRO A 1 211 ? 7.741 2.129 -27.464 1.00 95.00 211 PRO A CA 1
ATOM 1739 C C . PRO A 1 211 ? 8.453 3.481 -27.403 1.00 95.00 211 PRO A C 1
ATOM 1741 O O . PRO A 1 211 ? 7.810 4.530 -27.458 1.00 95.00 211 PRO A O 1
ATOM 1744 N N . LEU A 1 212 ? 9.780 3.452 -27.302 1.00 92.25 212 LEU A N 1
ATOM 1745 C CA . LEU A 1 212 ? 10.604 4.653 -27.348 1.00 92.25 212 LEU A CA 1
ATOM 1746 C C . LEU A 1 212 ? 10.867 5.069 -28.799 1.00 92.25 212 LEU A C 1
ATOM 1748 O O . LEU A 1 212 ? 11.104 4.236 -29.673 1.00 92.25 212 LEU A O 1
ATOM 1752 N N . VAL A 1 213 ? 10.853 6.377 -29.050 1.00 91.31 213 VAL A N 1
ATOM 1753 C CA . VAL A 1 213 ? 11.196 6.950 -30.358 1.00 91.31 213 VAL A CA 1
ATOM 1754 C C . VAL A 1 213 ? 12.716 6.933 -30.518 1.00 91.31 213 VAL A C 1
ATOM 1756 O O . VAL A 1 213 ? 13.414 7.483 -29.674 1.00 91.31 213 VAL A O 1
ATOM 1759 N N . SER A 1 214 ? 13.234 6.369 -31.613 1.00 90.19 214 SER A N 1
ATOM 1760 C CA . SER A 1 214 ? 14.683 6.186 -31.833 1.00 90.19 214 SER A CA 1
ATOM 1761 C C . SER A 1 214 ? 15.515 7.475 -31.835 1.00 90.19 214 SER A C 1
ATOM 1763 O O . SER A 1 214 ? 16.720 7.452 -31.599 1.00 90.19 214 SER A O 1
ATOM 1765 N N . SER A 1 215 ? 14.886 8.627 -32.072 1.00 89.38 215 SER A N 1
ATOM 1766 C CA . SER A 1 215 ? 15.536 9.936 -31.995 1.00 89.38 215 SER A CA 1
ATOM 1767 C C . SER A 1 215 ? 15.624 10.519 -30.578 1.00 89.38 215 SER A C 1
ATOM 1769 O O . SER A 1 215 ? 16.323 11.522 -30.408 1.00 89.38 215 SER A O 1
ATOM 1771 N N . SER A 1 216 ? 14.956 9.937 -29.573 1.00 89.19 216 SER A N 1
ATOM 1772 C CA . SER A 1 216 ? 14.947 10.462 -28.202 1.00 89.19 216 SER A CA 1
ATOM 1773 C C . SER A 1 216 ? 16.260 10.192 -27.465 1.00 89.19 216 SER A C 1
ATOM 1775 O O . SER A 1 216 ? 16.966 9.221 -27.740 1.00 89.19 216 SER A O 1
ATOM 1777 N N . ASP A 1 217 ? 16.587 11.049 -26.499 1.00 85.56 217 ASP A N 1
ATOM 1778 C CA . ASP A 1 217 ? 17.802 10.889 -25.693 1.00 85.56 217 ASP A CA 1
ATOM 1779 C C . ASP A 1 217 ? 17.723 9.649 -24.786 1.00 85.56 217 ASP A C 1
ATOM 1781 O O . ASP A 1 217 ? 18.718 8.958 -24.599 1.00 85.56 217 ASP A O 1
ATOM 1785 N N . GLU A 1 218 ? 16.521 9.308 -24.312 1.00 88.06 218 GLU A N 1
ATOM 1786 C CA . GLU A 1 218 ? 16.225 8.090 -23.546 1.00 88.06 218 GLU A CA 1
ATOM 1787 C C . GLU A 1 218 ? 16.511 6.813 -24.357 1.00 88.06 218 GLU A C 1
ATOM 1789 O O . GLU A 1 218 ? 17.160 5.893 -23.861 1.00 88.06 218 GLU A O 1
ATOM 1794 N N . TYR A 1 219 ? 16.091 6.770 -25.630 1.00 92.88 219 TYR A N 1
ATOM 1795 C CA . TYR A 1 219 ? 16.401 5.652 -26.523 1.00 92.88 219 TYR A CA 1
ATOM 1796 C C . TYR A 1 219 ? 17.914 5.542 -26.749 1.00 92.88 219 TYR A C 1
ATOM 1798 O O . TYR A 1 219 ? 18.487 4.464 -26.589 1.00 92.88 219 TYR A O 1
ATOM 1806 N N . LYS A 1 220 ? 18.570 6.666 -27.072 1.00 91.00 220 LYS A N 1
ATOM 1807 C CA . LYS A 1 220 ? 20.015 6.724 -27.341 1.00 91.00 220 LYS A CA 1
ATOM 1808 C C . LYS A 1 220 ? 20.860 6.336 -26.130 1.00 91.00 220 LYS A C 1
ATOM 1810 O O . LYS A 1 220 ? 21.911 5.730 -26.310 1.00 91.00 220 LYS A O 1
ATOM 1815 N N . GLU A 1 221 ? 20.424 6.654 -24.910 1.00 89.31 221 GLU A N 1
ATOM 1816 C CA . GLU A 1 221 ? 21.104 6.221 -23.684 1.00 89.31 221 GLU A CA 1
ATOM 1817 C C . GLU A 1 221 ? 21.126 4.685 -23.592 1.00 89.31 221 GLU A C 1
ATOM 1819 O O . GLU A 1 221 ? 22.188 4.083 -23.419 1.00 89.31 221 GLU A O 1
ATOM 1824 N N . VAL A 1 222 ? 19.967 4.042 -23.770 1.00 90.44 222 VAL A N 1
ATOM 1825 C CA . VAL A 1 222 ? 19.825 2.578 -23.682 1.00 90.44 222 VAL A CA 1
ATOM 1826 C C . VAL A 1 222 ? 20.518 1.871 -24.859 1.00 90.44 222 VAL A C 1
ATOM 1828 O O . VAL A 1 222 ? 21.215 0.875 -24.654 1.00 90.44 222 VAL A O 1
ATOM 1831 N N . GLU A 1 223 ? 20.410 2.415 -26.074 1.00 93.88 223 GLU A N 1
ATOM 1832 C CA . GLU A 1 223 ? 21.146 1.951 -27.258 1.00 93.88 223 GLU A CA 1
ATOM 1833 C C . GLU A 1 223 ? 22.664 2.032 -27.047 1.00 93.88 223 GLU A C 1
ATOM 1835 O O . GLU A 1 223 ? 23.374 1.049 -27.270 1.00 93.88 223 GLU A O 1
ATOM 1840 N N . ALA A 1 224 ? 23.178 3.160 -26.547 1.00 90.81 224 ALA A N 1
ATOM 1841 C CA . ALA A 1 224 ? 24.603 3.328 -26.279 1.00 90.81 224 ALA A CA 1
ATOM 1842 C C . ALA A 1 224 ? 25.119 2.343 -25.218 1.00 90.81 224 ALA A C 1
ATOM 1844 O O . ALA A 1 224 ? 26.255 1.877 -25.324 1.00 90.81 224 ALA A O 1
ATOM 1845 N N . LEU A 1 225 ? 24.308 1.985 -24.213 1.00 89.94 225 LEU A N 1
ATOM 1846 C CA . LEU A 1 225 ? 24.655 0.936 -23.247 1.00 89.94 225 LEU A CA 1
ATOM 1847 C C . LEU A 1 225 ? 24.762 -0.447 -23.910 1.00 89.94 225 LEU A C 1
ATOM 1849 O O . LEU A 1 225 ? 25.729 -1.163 -23.650 1.00 89.94 225 LEU A O 1
ATOM 1853 N N . PHE A 1 226 ? 23.823 -0.809 -24.788 1.00 92.12 226 PHE A N 1
ATOM 1854 C CA . PHE A 1 226 ? 23.819 -2.094 -25.500 1.00 92.12 226 PHE A CA 1
ATOM 1855 C C . PHE A 1 226 ? 24.992 -2.207 -26.496 1.00 92.12 226 PHE A C 1
ATOM 1857 O O . PHE A 1 226 ? 25.778 -3.163 -26.466 1.00 92.12 226 PHE A O 1
ATOM 1864 N N . CYS A 1 227 ? 25.178 -1.177 -27.326 1.00 92.75 227 CYS A N 1
ATOM 1865 C CA . CYS A 1 227 ? 26.180 -1.128 -28.393 1.00 92.75 227 CYS A CA 1
ATOM 1866 C C . CYS A 1 227 ? 27.641 -1.114 -27.898 1.00 92.75 227 CYS A C 1
ATOM 1868 O O . CYS A 1 227 ? 28.552 -1.378 -28.688 1.00 92.75 227 CYS A O 1
ATOM 1870 N N . LYS A 1 228 ? 27.893 -0.881 -26.596 1.00 90.50 228 LYS A N 1
ATOM 1871 C CA . LYS A 1 228 ? 29.227 -1.055 -25.983 1.00 90.50 228 LYS A CA 1
ATOM 1872 C C . LYS A 1 228 ? 29.804 -2.450 -26.231 1.00 90.50 228 LYS A C 1
ATOM 1874 O O . LYS A 1 228 ? 30.997 -2.561 -26.516 1.00 90.50 228 LYS A O 1
ATOM 1879 N N . THR A 1 229 ? 28.977 -3.499 -26.144 1.00 88.38 229 THR A N 1
ATOM 1880 C CA . THR A 1 229 ? 29.436 -4.898 -26.262 1.00 88.38 229 THR A CA 1
ATOM 1881 C C . THR A 1 229 ? 28.735 -5.726 -27.337 1.00 88.38 229 THR A C 1
ATOM 1883 O O . THR A 1 229 ? 29.321 -6.705 -27.804 1.00 88.38 229 THR A O 1
ATOM 1886 N N . MET A 1 230 ? 27.546 -5.320 -27.792 1.00 89.44 230 MET A N 1
ATOM 1887 C CA . MET A 1 230 ? 26.751 -6.039 -28.799 1.00 89.44 230 MET A CA 1
ATOM 1888 C C . MET A 1 230 ? 26.943 -5.472 -30.214 1.00 89.44 230 MET A C 1
ATOM 1890 O O . MET A 1 230 ? 26.012 -4.995 -30.853 1.00 89.44 230 MET A O 1
ATOM 1894 N N . ARG A 1 231 ? 28.181 -5.514 -30.721 1.00 87.94 231 ARG A N 1
ATOM 1895 C CA . ARG A 1 231 ? 28.477 -5.132 -32.115 1.00 87.94 231 ARG A CA 1
ATOM 1896 C C . ARG A 1 231 ? 27.987 -6.211 -33.086 1.00 87.94 231 ARG A C 1
ATOM 1898 O O . ARG A 1 231 ? 28.218 -7.390 -32.833 1.00 87.94 231 ARG A O 1
ATOM 1905 N N . GLY A 1 232 ? 27.394 -5.800 -34.208 1.00 86.69 232 GLY A N 1
ATOM 1906 C CA . GLY A 1 232 ? 26.856 -6.713 -35.230 1.00 86.69 232 GLY A CA 1
ATOM 1907 C C . GLY A 1 232 ? 25.408 -7.160 -34.995 1.00 86.69 232 GLY A C 1
ATOM 1908 O O . GLY A 1 232 ? 24.961 -8.094 -35.652 1.00 86.69 232 GLY A O 1
ATOM 1909 N N . PHE A 1 233 ? 24.692 -6.500 -34.081 1.00 90.19 233 PHE A N 1
ATOM 1910 C CA . PHE A 1 233 ? 23.276 -6.733 -33.803 1.00 90.19 233 PHE A CA 1
ATOM 1911 C C . PHE A 1 233 ? 22.477 -5.436 -33.968 1.00 90.19 233 PHE A C 1
ATOM 1913 O O . PHE A 1 233 ? 22.894 -4.387 -33.474 1.00 90.19 233 PHE A O 1
ATOM 1920 N N . ASP A 1 234 ? 21.309 -5.534 -34.596 1.00 90.56 234 ASP A N 1
ATOM 1921 C CA . ASP A 1 234 ? 20.390 -4.426 -34.832 1.00 90.56 234 ASP A CA 1
ATOM 1922 C C . A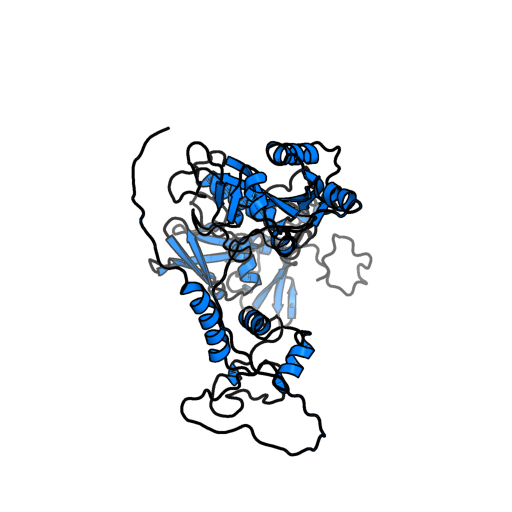SP A 1 234 ? 19.288 -4.434 -33.771 1.00 90.56 234 ASP A C 1
ATOM 1924 O O . ASP A 1 234 ? 18.540 -5.410 -33.623 1.00 90.56 234 ASP A O 1
ATOM 1928 N N . ILE A 1 235 ? 19.134 -3.312 -33.065 1.00 94.00 235 ILE A N 1
ATOM 1929 C CA . ILE A 1 235 ? 17.986 -3.085 -32.187 1.00 94.00 235 ILE A CA 1
ATOM 1930 C C . ILE A 1 235 ? 16.738 -2.921 -33.063 1.00 94.00 235 ILE A C 1
ATOM 1932 O O . ILE A 1 235 ? 16.668 -2.056 -33.930 1.00 94.00 235 ILE A O 1
ATOM 1936 N N . SER A 1 236 ? 15.742 -3.774 -32.834 1.00 92.69 236 SER A N 1
ATOM 1937 C CA . SER A 1 236 ? 14.453 -3.743 -33.533 1.00 92.69 236 SER A CA 1
ATOM 1938 C C . SER A 1 236 ? 13.453 -2.812 -32.843 1.00 92.69 236 SER A C 1
ATOM 1940 O O . SER A 1 236 ? 12.706 -2.110 -33.521 1.00 92.69 236 SER A O 1
ATOM 1942 N N . LYS A 1 237 ? 13.441 -2.788 -31.501 1.00 94.44 237 LYS A N 1
ATOM 1943 C CA . LYS A 1 237 ? 12.744 -1.774 -30.690 1.00 94.44 237 LYS A CA 1
ATOM 1944 C C . LYS A 1 237 ? 13.261 -1.741 -29.250 1.00 94.44 237 LYS A C 1
ATOM 1946 O O . LYS A 1 237 ? 13.788 -2.735 -28.747 1.00 94.44 237 LYS A O 1
ATOM 1951 N N . ILE A 1 238 ? 13.025 -0.613 -28.582 1.00 95.88 238 ILE A N 1
ATOM 1952 C CA . ILE A 1 238 ? 13.155 -0.449 -27.130 1.00 95.88 238 ILE A CA 1
ATOM 1953 C C . ILE A 1 238 ? 11.793 -0.002 -26.597 1.00 95.88 238 ILE A C 1
ATOM 1955 O O . ILE A 1 238 ? 11.197 0.941 -27.119 1.00 95.88 238 ILE A O 1
ATOM 1959 N N . GLU A 1 239 ? 11.285 -0.678 -25.572 1.00 96.44 239 GLU A N 1
ATOM 1960 C CA . GLU A 1 239 ? 10.017 -0.352 -24.917 1.00 96.44 239 GLU A CA 1
ATOM 1961 C C . GLU A 1 239 ? 10.266 -0.051 -23.441 1.00 96.44 239 GLU A C 1
ATOM 1963 O O . GLU A 1 239 ? 10.759 -0.912 -22.712 1.00 96.44 239 GLU A O 1
ATOM 1968 N N . ARG A 1 240 ? 9.890 1.147 -22.979 1.00 95.25 240 ARG A N 1
ATOM 1969 C CA . ARG A 1 240 ? 9.840 1.445 -21.544 1.00 95.25 240 ARG A CA 1
ATOM 1970 C C . ARG A 1 240 ? 8.659 0.716 -20.921 1.00 95.25 240 ARG A C 1
ATOM 1972 O O . ARG A 1 240 ? 7.545 0.739 -21.451 1.00 95.25 240 ARG A O 1
ATOM 1979 N N . ILE A 1 241 ? 8.892 0.105 -19.772 1.00 93.25 241 ILE A N 1
ATOM 1980 C CA . ILE A 1 241 ? 7.872 -0.580 -18.988 1.00 93.25 241 ILE A CA 1
ATOM 1981 C C . ILE A 1 241 ? 7.377 0.386 -17.913 1.00 93.25 241 ILE A C 1
ATOM 1983 O O . ILE A 1 241 ? 8.152 0.923 -17.121 1.00 93.25 241 ILE A O 1
ATOM 1987 N N . GLN A 1 242 ? 6.067 0.610 -17.889 1.00 90.50 242 GLN A N 1
ATOM 1988 C CA . GLN A 1 242 ? 5.382 1.440 -16.904 1.00 90.50 242 GLN A CA 1
ATOM 1989 C C . GLN A 1 242 ? 4.486 0.539 -16.052 1.00 90.50 242 GLN A C 1
ATOM 1991 O O . GLN A 1 242 ? 3.363 0.216 -16.444 1.00 90.50 242 GLN A O 1
ATOM 1996 N N . ASN A 1 243 ? 5.003 0.101 -14.904 1.00 82.25 243 ASN A N 1
ATOM 1997 C CA . ASN A 1 243 ? 4.280 -0.677 -13.901 1.00 82.25 243 ASN A CA 1
ATOM 1998 C C . ASN A 1 243 ? 4.342 0.088 -12.571 1.00 82.25 243 ASN A C 1
ATOM 2000 O O . ASN A 1 243 ? 5.360 0.053 -11.876 1.00 82.25 243 ASN A O 1
ATOM 2004 N N . LYS A 1 244 ? 3.270 0.825 -12.236 1.00 76.88 244 LYS A N 1
ATOM 2005 C CA . LYS A 1 244 ? 3.245 1.708 -11.054 1.00 76.88 244 LYS A CA 1
ATOM 2006 C C . LYS A 1 244 ? 3.491 0.922 -9.760 1.00 76.88 244 LYS A C 1
ATOM 2008 O O . LYS A 1 244 ? 4.315 1.346 -8.958 1.00 76.88 244 LYS A O 1
ATOM 2013 N N . ALA A 1 245 ? 2.867 -0.246 -9.602 1.00 71.25 245 ALA A N 1
ATOM 2014 C CA . ALA A 1 245 ? 3.005 -1.068 -8.399 1.00 71.25 245 ALA A CA 1
ATOM 2015 C C . ALA A 1 245 ? 4.445 -1.580 -8.193 1.00 71.25 245 ALA A C 1
ATOM 2017 O O . ALA A 1 245 ? 4.979 -1.503 -7.086 1.00 71.25 245 ALA A O 1
ATOM 2018 N N . LEU A 1 246 ? 5.111 -2.057 -9.253 1.00 79.06 246 LEU A N 1
ATOM 2019 C CA . LEU A 1 246 ? 6.518 -2.467 -9.155 1.00 79.06 246 LEU A CA 1
ATOM 2020 C C . LEU A 1 246 ? 7.455 -1.275 -8.920 1.00 79.06 246 LEU A C 1
ATOM 2022 O O . LEU A 1 246 ? 8.428 -1.414 -8.179 1.00 79.06 246 LEU A O 1
ATOM 2026 N N . TRP A 1 247 ? 7.158 -0.108 -9.499 1.00 77.56 247 TRP A N 1
ATOM 2027 C CA . TRP A 1 247 ? 7.938 1.111 -9.277 1.00 77.56 247 TRP A CA 1
ATOM 2028 C C . TRP A 1 247 ? 7.852 1.598 -7.826 1.00 77.56 247 TRP A C 1
ATOM 2030 O O . TRP A 1 247 ? 8.876 1.893 -7.211 1.00 77.56 247 TRP A O 1
ATOM 2040 N N . GLU A 1 248 ? 6.652 1.625 -7.242 1.00 67.44 248 GLU A N 1
ATOM 2041 C CA . GLU A 1 248 ? 6.441 1.982 -5.834 1.00 67.44 248 GLU A CA 1
ATOM 2042 C C . GLU A 1 248 ? 7.216 1.055 -4.892 1.00 67.44 248 GLU A C 1
ATOM 2044 O O . GLU A 1 248 ? 7.933 1.530 -4.010 1.00 67.44 248 GLU A O 1
ATOM 2049 N N . VAL A 1 249 ? 7.146 -0.260 -5.122 1.00 68.94 249 VAL A N 1
ATOM 2050 C CA . VAL A 1 249 ? 7.899 -1.264 -4.353 1.00 68.94 249 VAL A CA 1
ATOM 2051 C C . VAL A 1 249 ? 9.416 -1.068 -4.508 1.00 68.94 249 VAL A C 1
ATOM 2053 O O . VAL A 1 249 ? 10.146 -1.108 -3.516 1.00 68.94 249 VAL A O 1
ATOM 2056 N N . PHE A 1 250 ? 9.898 -0.780 -5.719 1.00 75.88 250 PHE A N 1
ATOM 2057 C CA . PHE A 1 250 ? 11.315 -0.526 -5.997 1.00 75.88 250 PHE A CA 1
ATOM 2058 C C . PHE A 1 250 ? 11.857 0.755 -5.339 1.00 75.88 250 PHE A C 1
ATOM 2060 O O . PHE A 1 250 ? 13.001 0.798 -4.859 1.00 75.88 250 PHE A O 1
ATOM 2067 N N . GLN A 1 251 ? 11.039 1.805 -5.274 1.00 71.38 251 GLN A N 1
ATOM 2068 C CA . GLN A 1 251 ? 11.390 3.070 -4.625 1.00 71.38 251 GLN A CA 1
ATOM 2069 C C . GLN A 1 251 ? 11.259 3.004 -3.098 1.00 71.38 251 GLN A C 1
ATOM 2071 O O . GLN A 1 251 ? 12.065 3.610 -2.381 1.00 71.38 251 GLN A O 1
ATOM 2076 N N . LEU A 1 252 ? 10.318 2.209 -2.584 1.00 61.38 252 LEU A N 1
ATOM 2077 C CA . LEU A 1 252 ? 10.262 1.853 -1.169 1.00 61.38 252 LEU A CA 1
ATOM 2078 C C . LEU A 1 252 ? 11.538 1.101 -0.760 1.00 61.38 252 LEU A C 1
ATOM 2080 O O . LEU A 1 252 ? 12.209 1.523 0.182 1.00 61.38 252 LEU A O 1
ATOM 2084 N N . GLN A 1 253 ? 11.949 0.086 -1.529 1.00 74.06 253 GLN A N 1
ATOM 2085 C CA . GLN A 1 253 ? 13.209 -0.630 -1.305 1.00 74.06 253 GLN A CA 1
ATOM 2086 C C . GLN A 1 253 ? 14.427 0.306 -1.384 1.00 74.06 253 GLN A C 1
ATOM 2088 O O . GLN A 1 253 ? 15.298 0.245 -0.519 1.00 74.06 253 GLN A O 1
ATOM 2093 N N . LYS A 1 254 ? 14.472 1.240 -2.353 1.00 67.69 254 LYS A N 1
ATOM 2094 C CA . LYS A 1 254 ? 15.526 2.279 -2.434 1.00 67.69 254 LYS A CA 1
ATOM 2095 C C . LYS A 1 254 ? 15.642 3.065 -1.130 1.00 67.69 254 LYS A C 1
ATOM 2097 O O . LYS A 1 254 ? 16.740 3.321 -0.640 1.00 67.69 254 L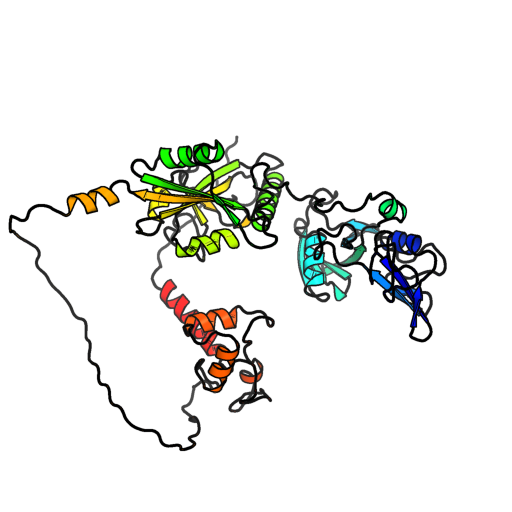YS A O 1
ATOM 2102 N N . THR A 1 255 ? 14.497 3.452 -0.577 1.00 63.91 255 THR A N 1
ATOM 2103 C CA . THR A 1 255 ? 14.407 4.262 0.639 1.00 63.91 255 THR A CA 1
ATOM 2104 C C . THR A 1 255 ? 14.808 3.454 1.873 1.00 63.91 255 THR A C 1
ATOM 2106 O O . THR A 1 255 ? 15.527 3.972 2.726 1.00 63.91 255 THR A O 1
ATOM 2109 N N . GLN A 1 256 ? 14.422 2.177 1.945 1.00 59.88 256 GLN A N 1
ATOM 2110 C CA . GLN A 1 256 ? 14.856 1.253 2.997 1.00 59.88 256 GLN A CA 1
ATOM 2111 C C . GLN A 1 256 ? 16.372 1.024 2.960 1.00 59.88 256 GLN A C 1
ATOM 2113 O O . GLN A 1 256 ? 17.029 1.209 3.981 1.00 59.88 256 GLN A O 1
ATOM 2118 N N . MET A 1 257 ? 16.945 0.725 1.789 1.00 69.19 257 MET A N 1
ATOM 2119 C CA . MET A 1 257 ? 18.395 0.565 1.609 1.00 69.19 257 MET A CA 1
ATOM 2120 C C . MET A 1 257 ? 19.154 1.854 1.958 1.00 69.19 257 MET A C 1
ATOM 2122 O O . MET A 1 257 ? 20.163 1.798 2.656 1.00 69.19 257 MET A O 1
ATOM 2126 N N . LYS A 1 258 ? 18.628 3.033 1.586 1.00 67.38 258 LYS A N 1
ATOM 2127 C CA . LYS A 1 258 ? 19.215 4.331 1.965 1.00 67.38 258 LYS A CA 1
ATOM 2128 C C . LYS A 1 258 ? 19.220 4.530 3.481 1.00 67.38 258 LYS A C 1
ATOM 2130 O O . LYS A 1 258 ? 20.216 4.983 4.033 1.00 67.38 258 LYS A O 1
ATOM 2135 N N . LYS A 1 259 ? 18.115 4.201 4.162 1.00 62.22 259 LYS A N 1
ATOM 2136 C CA . LYS A 1 259 ? 18.017 4.292 5.630 1.00 62.22 259 LYS A CA 1
ATOM 2137 C C . LYS A 1 259 ? 18.918 3.254 6.327 1.00 62.22 259 LYS A C 1
ATOM 2139 O O . LYS A 1 259 ? 19.524 3.597 7.336 1.00 62.22 259 LYS A O 1
ATOM 2144 N N . LYS A 1 260 ? 19.061 2.039 5.773 1.00 62.44 260 LYS A N 1
ATOM 2145 C CA . LYS A 1 260 ? 19.995 0.990 6.238 1.00 62.44 260 LYS A CA 1
ATOM 2146 C C . LYS A 1 260 ? 21.452 1.455 6.130 1.00 62.44 260 LYS A C 1
ATOM 2148 O O . LYS A 1 260 ? 22.182 1.376 7.110 1.00 62.44 260 LYS A O 1
ATOM 2153 N N . ASN A 1 261 ? 21.843 2.023 4.989 1.00 65.69 261 ASN A N 1
ATOM 2154 C CA . ASN A 1 261 ? 23.186 2.553 4.746 1.00 65.69 261 ASN A CA 1
ATOM 2155 C C . ASN A 1 261 ? 23.404 3.956 5.365 1.00 65.69 261 ASN A C 1
ATOM 2157 O O . ASN A 1 261 ? 23.868 4.878 4.703 1.00 65.69 261 ASN A O 1
ATOM 2161 N N . GLY A 1 262 ? 22.981 4.177 6.615 1.00 62.56 262 GLY A N 1
ATOM 2162 C CA . GLY A 1 262 ? 23.240 5.423 7.361 1.00 62.56 262 GLY A CA 1
ATOM 2163 C C . GLY A 1 262 ? 22.690 6.723 6.746 1.00 62.56 262 GLY A C 1
ATOM 2164 O O . GLY A 1 262 ? 23.080 7.810 7.163 1.00 62.56 262 GLY A O 1
ATOM 2165 N N . GLY A 1 263 ? 21.802 6.645 5.750 1.00 60.94 263 GLY A N 1
ATOM 2166 C CA . GLY A 1 263 ? 21.346 7.786 4.950 1.00 60.94 263 GLY A CA 1
ATOM 2167 C C . GLY A 1 263 ? 22.180 8.066 3.691 1.00 60.94 263 GLY A C 1
ATOM 2168 O O . GLY A 1 263 ? 21.782 8.926 2.894 1.00 60.94 263 GLY A O 1
ATOM 2169 N N . HIS A 1 264 ? 23.288 7.351 3.472 1.00 64.38 264 HIS A N 1
ATOM 2170 C CA . HIS A 1 264 ? 24.123 7.473 2.277 1.00 64.38 264 HIS A CA 1
ATOM 2171 C C . HIS A 1 264 ? 23.360 7.057 1.007 1.00 64.38 264 HIS A C 1
ATOM 2173 O O . HIS A 1 264 ? 22.491 6.181 1.058 1.00 64.38 264 HIS A O 1
ATOM 2179 N N . PRO A 1 265 ? 23.641 7.683 -0.154 1.00 61.00 265 PRO A N 1
ATOM 2180 C CA . PRO A 1 265 ? 23.045 7.275 -1.420 1.00 61.00 265 PRO A CA 1
ATOM 2181 C C . PRO A 1 265 ? 23.296 5.792 -1.705 1.00 61.00 265 PRO A C 1
ATOM 2183 O O . PRO A 1 265 ? 24.429 5.325 -1.655 1.00 61.00 265 PRO A O 1
ATOM 2186 N N . VAL A 1 266 ? 22.231 5.069 -2.041 1.00 72.62 266 VAL A N 1
ATOM 2187 C CA . VAL A 1 266 ? 22.325 3.701 -2.560 1.00 72.62 266 VAL A CA 1
ATOM 2188 C C . VAL A 1 266 ? 22.750 3.794 -4.019 1.00 72.62 266 VAL A C 1
ATOM 2190 O O . VAL A 1 266 ? 22.143 4.565 -4.773 1.00 72.62 266 VAL A O 1
ATOM 2193 N N . LEU A 1 267 ? 23.768 3.030 -4.415 1.00 75.75 267 LEU A N 1
ATOM 2194 C CA . LEU A 1 267 ? 24.176 2.942 -5.813 1.00 75.75 267 LEU A CA 1
ATOM 2195 C C . LEU A 1 267 ? 23.041 2.301 -6.616 1.00 75.75 267 LEU A C 1
ATOM 2197 O O . LEU A 1 267 ? 22.433 1.344 -6.150 1.00 75.75 267 LEU A O 1
ATOM 2201 N N . GLU A 1 268 ? 22.747 2.821 -7.804 1.00 77.38 268 GLU A N 1
ATOM 2202 C CA . GLU A 1 268 ? 21.712 2.291 -8.693 1.00 77.38 268 GLU A CA 1
ATOM 2203 C C . GLU A 1 268 ? 22.303 2.120 -10.094 1.00 77.38 268 GLU A C 1
ATOM 2205 O O . GLU A 1 268 ? 22.838 3.068 -10.669 1.00 77.38 268 GLU A O 1
ATOM 2210 N N . LEU A 1 269 ? 22.259 0.892 -10.610 1.00 79.50 269 LEU A N 1
ATOM 2211 C CA . LEU A 1 269 ? 23.010 0.443 -11.780 1.00 79.50 269 LEU A CA 1
ATOM 2212 C C . LEU A 1 269 ? 22.067 -0.123 -12.835 1.00 79.50 269 LEU A C 1
ATOM 2214 O O . LEU A 1 269 ? 21.455 -1.157 -12.591 1.00 79.50 269 LEU A O 1
ATOM 2218 N N . LYS A 1 270 ? 21.988 0.492 -14.020 1.00 84.06 270 LYS A N 1
ATOM 2219 C CA . LYS A 1 270 ? 21.304 -0.100 -15.183 1.00 84.06 270 LYS A CA 1
ATOM 2220 C C . LYS A 1 270 ? 22.102 -1.320 -15.671 1.00 84.06 270 LYS A C 1
ATOM 2222 O O . LYS A 1 270 ? 23.187 -1.154 -16.226 1.00 84.06 270 LYS A O 1
ATOM 2227 N N . LEU A 1 271 ? 21.573 -2.526 -15.457 1.00 87.31 271 LEU A N 1
ATOM 2228 C CA . LEU A 1 271 ? 22.195 -3.808 -15.818 1.00 87.31 271 LEU A CA 1
ATOM 2229 C C . LEU A 1 271 ? 21.292 -4.630 -16.750 1.00 87.31 271 LEU A C 1
ATOM 2231 O O . LEU A 1 271 ? 20.069 -4.496 -16.721 1.00 87.31 271 LEU A O 1
ATOM 2235 N N . PHE A 1 272 ? 21.886 -5.524 -17.541 1.00 88.38 272 PHE A N 1
ATOM 2236 C CA . PHE A 1 272 ? 21.180 -6.363 -18.512 1.00 88.38 272 PHE A CA 1
ATOM 2237 C C . PHE A 1 272 ? 20.781 -7.729 -17.939 1.00 88.38 272 PHE A C 1
ATOM 2239 O O . PHE A 1 272 ? 21.613 -8.432 -17.363 1.00 88.38 272 PHE A O 1
ATOM 2246 N N . HIS A 1 273 ? 19.554 -8.174 -18.218 1.00 89.25 273 HIS A N 1
ATOM 2247 C CA . HIS A 1 273 ? 19.065 -9.530 -17.951 1.00 89.25 273 HIS A CA 1
ATOM 2248 C C . HIS A 1 273 ? 18.486 -10.160 -19.226 1.00 89.25 273 HIS A C 1
ATOM 2250 O O . HIS A 1 273 ? 17.481 -9.692 -19.759 1.00 89.25 273 HIS A O 1
ATOM 2256 N N . GLY A 1 274 ? 19.118 -11.225 -19.721 1.00 85.62 274 GLY A N 1
ATOM 2257 C CA . GLY A 1 274 ? 18.614 -12.011 -20.849 1.00 85.62 274 GLY A CA 1
ATOM 2258 C C . GLY A 1 274 ? 17.602 -13.050 -20.380 1.00 85.62 274 GLY A C 1
ATOM 2259 O O . GLY A 1 274 ? 17.774 -13.625 -19.308 1.00 85.62 274 GLY A O 1
ATOM 2260 N N . THR A 1 275 ? 16.546 -13.273 -21.162 1.00 83.62 275 THR A N 1
ATOM 2261 C CA . THR A 1 275 ? 15.524 -14.280 -20.853 1.00 83.62 275 THR A CA 1
ATOM 2262 C C . THR A 1 275 ? 14.866 -14.811 -22.129 1.00 83.62 275 THR A C 1
ATOM 2264 O O . THR A 1 275 ? 15.025 -14.235 -23.209 1.00 83.62 275 THR A O 1
ATOM 2267 N N . ASP A 1 276 ? 14.107 -15.898 -22.017 1.00 80.06 276 ASP A N 1
ATOM 2268 C CA . ASP A 1 276 ? 13.284 -16.408 -23.113 1.00 80.06 276 ASP A CA 1
ATOM 2269 C C . ASP A 1 276 ? 12.026 -15.556 -23.319 1.00 80.06 276 ASP A C 1
ATOM 2271 O O . ASP A 1 276 ? 11.392 -15.101 -22.363 1.00 80.06 276 ASP A O 1
ATOM 2275 N N . ASN A 1 277 ? 11.608 -15.402 -24.580 1.00 83.62 277 ASN A N 1
ATOM 2276 C CA . ASN A 1 277 ? 10.452 -14.580 -24.961 1.00 83.62 277 ASN A CA 1
ATOM 2277 C C . ASN A 1 277 ? 9.159 -14.953 -24.196 1.00 83.62 277 ASN A C 1
ATOM 2279 O O . ASN A 1 277 ? 8.359 -14.072 -23.891 1.00 83.62 277 ASN A O 1
ATOM 2283 N N . GLN A 1 278 ? 8.990 -16.222 -23.801 1.00 83.38 278 GLN A N 1
ATOM 2284 C CA . GLN A 1 278 ? 7.854 -16.712 -23.001 1.00 83.38 278 GLN A CA 1
ATOM 2285 C C . GLN A 1 278 ? 7.747 -16.097 -21.589 1.00 83.38 278 GLN A C 1
ATOM 2287 O O . GLN A 1 278 ? 6.675 -16.104 -20.991 1.00 83.38 278 GLN A O 1
ATOM 2292 N N . HIS A 1 279 ? 8.844 -15.577 -21.028 1.00 81.88 279 HIS A N 1
ATOM 2293 C CA . HIS A 1 279 ? 8.864 -15.005 -19.677 1.00 81.88 279 HIS A CA 1
ATOM 2294 C C . HIS A 1 279 ? 8.664 -13.485 -19.658 1.00 81.88 279 HIS A C 1
ATOM 2296 O O . HIS A 1 279 ? 8.461 -12.916 -18.584 1.00 81.88 279 HIS A O 1
ATOM 2302 N N . VAL A 1 280 ? 8.696 -12.825 -20.822 1.00 87.81 280 VAL A N 1
ATOM 2303 C CA . VAL A 1 280 ? 8.690 -11.359 -20.938 1.00 87.81 280 VAL A CA 1
ATOM 2304 C C . VAL A 1 280 ? 7.478 -10.734 -20.247 1.00 87.81 280 VAL A C 1
ATOM 2306 O O . VAL A 1 280 ? 7.646 -9.854 -19.403 1.00 87.81 280 VAL A O 1
ATOM 2309 N N . ASP A 1 281 ? 6.267 -11.201 -20.547 1.00 86.00 281 ASP A N 1
ATOM 2310 C CA . ASP A 1 281 ? 5.049 -10.590 -20.005 1.00 86.00 281 ASP A CA 1
ATOM 2311 C C . ASP A 1 281 ? 4.880 -10.881 -18.500 1.00 86.00 281 ASP A C 1
ATOM 2313 O O . ASP A 1 281 ? 4.470 -9.998 -17.743 1.00 86.00 281 ASP A O 1
ATOM 2317 N N . THR A 1 282 ? 5.312 -12.061 -18.034 1.00 81.62 282 THR A N 1
ATOM 2318 C CA . THR A 1 282 ? 5.388 -12.410 -16.602 1.00 81.62 282 THR A CA 1
ATOM 2319 C C . THR A 1 282 ? 6.342 -11.489 -15.843 1.00 81.62 282 THR A C 1
ATOM 2321 O O . THR A 1 282 ? 6.008 -11.031 -14.751 1.00 81.62 282 THR A O 1
ATOM 2324 N N . ILE A 1 283 ? 7.510 -11.175 -16.415 1.00 84.50 283 ILE A N 1
ATOM 2325 C CA . ILE A 1 283 ? 8.495 -10.269 -15.806 1.00 84.50 283 ILE A CA 1
ATOM 2326 C C . ILE A 1 283 ? 7.967 -8.829 -15.774 1.00 84.50 283 ILE A C 1
ATOM 2328 O O . ILE A 1 283 ? 8.066 -8.172 -14.737 1.00 84.50 283 ILE A O 1
ATOM 2332 N N . CYS A 1 284 ? 7.355 -8.347 -16.861 1.00 83.50 284 CYS A N 1
ATOM 2333 C CA . CYS A 1 284 ? 6.770 -7.002 -16.907 1.00 83.50 284 CYS A CA 1
ATOM 2334 C C . CYS A 1 284 ? 5.629 -6.820 -15.889 1.00 83.50 284 CYS A C 1
ATOM 2336 O O . CYS A 1 284 ? 5.471 -5.740 -15.314 1.00 83.50 284 CYS A O 1
ATOM 2338 N N . HIS A 1 285 ? 4.835 -7.871 -15.658 1.00 79.75 285 HIS A N 1
ATOM 2339 C CA . HIS A 1 285 ? 3.709 -7.847 -14.727 1.00 79.75 285 HIS A CA 1
ATOM 2340 C C . HIS A 1 285 ? 4.133 -8.035 -13.262 1.00 79.75 285 HIS A C 1
ATOM 2342 O O . HIS A 1 285 ? 3.730 -7.261 -12.394 1.00 79.75 285 HIS A O 1
ATOM 2348 N N . SER A 1 286 ? 4.946 -9.060 -12.991 1.00 73.62 286 SER A N 1
ATOM 2349 C CA . SER A 1 286 ? 5.153 -9.638 -11.652 1.00 73.62 286 SER A CA 1
ATOM 2350 C C . SER A 1 286 ? 6.612 -9.591 -11.164 1.00 73.62 286 SER A C 1
ATOM 2352 O O . SER A 1 286 ? 6.940 -10.193 -10.133 1.00 73.62 286 SER A O 1
ATOM 2354 N N . ASN A 1 287 ? 7.466 -8.847 -11.879 1.00 78.50 287 ASN A N 1
ATOM 2355 C CA . ASN A 1 287 ? 8.909 -8.701 -11.666 1.00 78.50 287 ASN A CA 1
ATOM 2356 C C . ASN A 1 287 ? 9.702 -10.006 -11.889 1.00 78.50 287 ASN A C 1
ATOM 2358 O O . ASN A 1 287 ? 9.140 -11.099 -11.986 1.00 78.50 287 ASN A O 1
ATOM 2362 N N . LEU A 1 288 ? 11.030 -9.899 -11.964 1.00 78.25 288 LEU A N 1
ATOM 2363 C CA . LEU A 1 288 ? 11.912 -11.051 -12.136 1.00 78.25 288 LEU A CA 1
ATOM 2364 C C . LEU A 1 288 ? 11.790 -12.023 -10.953 1.00 78.25 288 LEU A C 1
ATOM 2366 O O . LEU A 1 288 ? 11.873 -11.637 -9.786 1.00 78.25 288 LEU A O 1
ATOM 2370 N N . ASP A 1 289 ? 11.637 -13.311 -11.257 1.00 70.50 289 ASP A N 1
ATOM 2371 C CA . ASP A 1 289 ? 11.671 -14.392 -10.276 1.00 70.50 289 ASP A CA 1
ATOM 2372 C C . ASP A 1 289 ? 12.647 -15.470 -10.737 1.00 70.50 289 ASP A C 1
ATOM 2374 O O . ASP A 1 289 ? 12.341 -16.251 -11.636 1.00 70.50 289 ASP A O 1
ATOM 2378 N N . TRP A 1 290 ? 13.806 -15.564 -10.088 1.00 65.94 290 TRP A N 1
ATOM 2379 C CA . TRP A 1 290 ? 14.799 -16.600 -10.384 1.00 65.94 290 TRP A CA 1
ATOM 2380 C C . TRP A 1 290 ? 14.256 -18.035 -10.235 1.00 65.94 290 TRP A C 1
ATOM 2382 O O . TRP A 1 290 ? 14.840 -18.976 -10.772 1.00 65.94 290 TRP A O 1
ATOM 2392 N N . ARG A 1 291 ? 13.131 -18.225 -9.527 1.00 65.62 291 ARG A N 1
ATOM 2393 C CA . ARG A 1 291 ? 12.444 -19.522 -9.404 1.00 65.62 291 ARG A CA 1
ATOM 2394 C C . ARG A 1 291 ? 11.632 -19.883 -10.654 1.00 65.62 291 ARG A C 1
ATOM 2396 O O . ARG A 1 291 ? 11.341 -21.060 -10.844 1.00 65.62 291 ARG A O 1
ATOM 2403 N N . LEU A 1 292 ? 11.270 -18.893 -11.474 1.00 59.53 292 LEU A N 1
ATOM 2404 C CA . LEU A 1 292 ? 10.499 -19.046 -12.715 1.00 59.53 292 LEU A CA 1
ATOM 2405 C C . LEU A 1 292 ? 11.384 -18.921 -13.967 1.00 59.53 292 LEU A C 1
ATOM 2407 O O . LEU A 1 292 ? 11.190 -19.668 -14.918 1.00 59.53 292 LEU A O 1
ATOM 2411 N N . CYS A 1 293 ? 12.383 -18.034 -13.955 1.00 54.25 293 CYS A N 1
ATOM 2412 C CA . CYS A 1 293 ? 13.215 -17.679 -15.117 1.00 54.25 293 CYS A CA 1
ATOM 2413 C C . CYS A 1 293 ? 14.381 -18.653 -15.414 1.00 54.25 293 CYS A C 1
ATOM 2415 O O . CYS A 1 293 ? 15.360 -18.264 -16.044 1.00 54.25 293 CYS A O 1
ATOM 2417 N N . GLY A 1 294 ? 14.301 -19.905 -14.949 1.00 51.34 294 GLY A N 1
ATOM 2418 C CA . GLY A 1 294 ? 15.342 -20.922 -15.146 1.00 51.34 294 GLY A CA 1
ATOM 2419 C C . GLY A 1 294 ? 16.577 -20.754 -14.245 1.00 51.34 294 GLY A C 1
ATOM 2420 O O . GLY A 1 294 ? 17.065 -19.660 -13.985 1.00 51.34 294 GLY A O 1
ATOM 2421 N N . SER A 1 295 ? 17.137 -21.869 -13.763 1.00 49.00 295 SER A N 1
ATOM 2422 C CA . SER A 1 295 ? 18.327 -21.871 -12.885 1.00 49.00 295 SER A CA 1
ATOM 2423 C C . SER A 1 295 ? 19.634 -22.059 -13.669 1.00 49.00 295 SER A C 1
ATOM 2425 O O . SER A 1 295 ? 20.482 -22.890 -13.329 1.00 49.00 295 SER A O 1
ATOM 2427 N N . HIS A 1 296 ? 19.795 -21.277 -14.738 1.00 50.09 296 HIS A N 1
ATOM 2428 C CA . HIS A 1 296 ? 21.019 -21.246 -15.535 1.00 50.09 296 HIS A CA 1
ATOM 2429 C C . HIS A 1 296 ? 22.110 -20.468 -14.785 1.00 50.09 296 HIS A C 1
ATOM 2431 O O . HIS A 1 296 ? 22.019 -19.260 -14.616 1.00 50.09 296 HIS A O 1
ATOM 2437 N N . GLY A 1 297 ? 23.157 -21.166 -14.335 1.00 50.94 297 GLY A N 1
ATOM 2438 C CA . GLY A 1 297 ? 24.347 -20.529 -13.764 1.00 50.94 297 GLY A CA 1
ATOM 2439 C C . GLY A 1 297 ? 24.195 -19.971 -12.343 1.00 50.94 297 GLY A C 1
ATOM 2440 O O . GLY A 1 297 ? 24.653 -18.867 -12.085 1.00 50.94 297 GLY A O 1
ATOM 2441 N N . THR A 1 298 ? 23.645 -20.734 -11.388 1.00 56.31 298 THR A N 1
ATOM 2442 C CA . THR A 1 298 ? 23.545 -20.323 -9.965 1.00 56.31 298 THR A CA 1
ATOM 2443 C C . THR A 1 298 ? 24.895 -20.307 -9.208 1.00 56.31 298 THR A C 1
ATOM 2445 O O . THR A 1 298 ? 24.950 -20.691 -8.038 1.00 56.31 298 THR A O 1
ATOM 2448 N N . ALA A 1 299 ? 25.997 -19.941 -9.870 1.00 58.88 299 ALA A N 1
ATOM 2449 C CA . ALA A 1 299 ? 27.367 -20.068 -9.365 1.00 58.88 299 ALA A CA 1
ATOM 2450 C C . ALA A 1 299 ? 27.657 -19.181 -8.141 1.00 58.88 299 ALA A C 1
ATOM 2452 O O . ALA A 1 299 ? 28.404 -19.586 -7.256 1.00 58.88 299 ALA A O 1
ATOM 2453 N N . TYR A 1 300 ? 27.016 -18.011 -8.064 1.00 57.56 300 TYR A N 1
ATOM 2454 C CA . TYR A 1 300 ? 27.219 -17.006 -7.013 1.00 57.56 300 TYR A CA 1
ATOM 2455 C C . TYR A 1 300 ? 26.000 -16.865 -6.077 1.00 57.56 300 TYR A C 1
ATOM 2457 O O . TYR A 1 300 ? 25.922 -15.941 -5.273 1.00 57.56 300 TYR A O 1
ATOM 2465 N N . GLY A 1 301 ? 25.042 -17.800 -6.151 1.00 60.97 301 GLY A N 1
ATOM 2466 C CA . GLY A 1 301 ? 23.848 -17.832 -5.303 1.00 60.97 301 GLY A CA 1
ATOM 2467 C C . GLY A 1 301 ? 22.547 -18.149 -6.047 1.00 60.97 301 GLY A C 1
ATOM 2468 O O . GLY A 1 301 ? 22.506 -18.244 -7.274 1.00 60.97 301 GLY A O 1
ATOM 2469 N N . LYS A 1 302 ? 21.462 -18.318 -5.281 1.00 71.56 302 LYS A N 1
ATOM 2470 C CA . LYS A 1 302 ? 20.090 -18.503 -5.784 1.00 71.56 302 LYS A CA 1
ATOM 2471 C C . LYS A 1 302 ? 19.343 -17.164 -5.754 1.00 71.56 302 LYS A C 1
ATOM 2473 O O . LYS A 1 302 ? 18.601 -16.895 -4.815 1.00 71.56 302 LYS A O 1
ATOM 2478 N N . GLY A 1 303 ? 19.606 -16.325 -6.749 1.00 71.94 303 GLY A N 1
ATOM 2479 C CA . GLY A 1 303 ? 18.996 -15.007 -6.937 1.00 71.94 303 GLY A CA 1
ATOM 2480 C C . GLY A 1 303 ? 18.813 -14.703 -8.424 1.00 71.94 303 GLY A C 1
ATOM 2481 O O . GLY A 1 303 ? 19.150 -15.534 -9.269 1.00 71.94 303 GLY A O 1
ATOM 2482 N N . SER A 1 304 ? 18.282 -13.527 -8.743 1.00 79.56 304 SER A N 1
ATOM 2483 C CA . SER A 1 304 ? 18.179 -13.023 -10.116 1.00 79.56 304 SER A CA 1
ATOM 2484 C C . SER A 1 304 ? 19.540 -12.487 -10.567 1.00 79.56 304 SER A C 1
ATOM 2486 O O . SER A 1 304 ? 20.149 -11.688 -9.857 1.00 79.56 304 SER A O 1
ATOM 2488 N N . TYR A 1 305 ? 20.018 -12.943 -11.726 1.00 82.12 305 TYR A N 1
ATOM 2489 C CA . TYR A 1 305 ? 21.331 -12.588 -12.274 1.00 82.12 305 TYR A CA 1
ATOM 2490 C C . TYR A 1 305 ? 21.220 -11.430 -13.264 1.00 82.12 305 TYR A C 1
ATOM 2492 O O . TYR A 1 305 ? 20.362 -11.443 -14.149 1.00 82.12 305 TYR A O 1
ATOM 2500 N N . PHE A 1 306 ? 22.135 -10.476 -13.144 1.00 82.75 306 PHE A N 1
ATOM 2501 C CA . PHE A 1 306 ? 22.274 -9.312 -14.009 1.00 82.75 306 PHE A CA 1
ATOM 2502 C C . PHE A 1 306 ? 23.733 -9.161 -14.427 1.00 82.75 306 PHE A C 1
ATOM 2504 O O . PHE A 1 306 ? 24.628 -9.460 -13.639 1.00 82.75 306 PHE A O 1
ATOM 2511 N N . ALA A 1 307 ? 23.982 -8.673 -15.638 1.00 83.44 307 ALA A N 1
ATOM 2512 C CA . ALA A 1 307 ? 25.332 -8.391 -16.113 1.00 83.44 307 ALA A CA 1
ATOM 2513 C C . ALA A 1 307 ? 25.502 -6.920 -16.494 1.00 83.44 307 ALA A C 1
ATOM 2515 O O . ALA A 1 307 ? 24.576 -6.287 -17.004 1.00 83.44 307 ALA A O 1
ATOM 2516 N N . VAL A 1 308 ? 26.713 -6.399 -16.295 1.00 81.94 308 VAL A N 1
ATOM 2517 C CA . VAL A 1 308 ? 27.110 -5.070 -16.790 1.00 81.94 308 VAL A CA 1
ATOM 2518 C C . VAL A 1 308 ? 27.105 -5.050 -18.323 1.00 81.94 308 VAL A C 1
ATOM 2520 O O . VAL A 1 308 ? 26.629 -4.098 -18.936 1.00 81.94 308 VAL A O 1
ATOM 2523 N N . ASP A 1 309 ? 27.567 -6.139 -18.940 1.00 82.94 309 ASP A N 1
ATOM 2524 C CA . ASP A 1 309 ? 27.657 -6.281 -20.391 1.00 82.94 309 ASP A CA 1
ATOM 2525 C C . ASP A 1 309 ? 26.482 -7.077 -20.969 1.00 82.94 309 ASP A C 1
ATOM 2527 O O . ASP A 1 309 ? 26.313 -8.267 -20.683 1.00 82.94 309 ASP A O 1
ATOM 2531 N N . ALA A 1 310 ? 25.738 -6.466 -21.897 1.00 76.56 310 ALA A N 1
ATOM 2532 C CA . ALA A 1 310 ? 24.683 -7.127 -22.674 1.00 76.56 310 ALA A CA 1
ATOM 2533 C C . ALA A 1 310 ? 25.160 -8.432 -23.345 1.00 76.56 310 ALA A C 1
ATOM 2535 O O . ALA A 1 310 ? 24.420 -9.418 -23.385 1.00 76.56 310 ALA A O 1
ATOM 2536 N N . LYS A 1 311 ? 26.426 -8.486 -23.790 1.00 86.06 311 LYS A N 1
ATOM 2537 C CA . LYS A 1 311 ? 27.056 -9.693 -24.355 1.00 86.06 311 LYS A CA 1
ATOM 2538 C C . LYS A 1 311 ? 27.109 -10.882 -23.391 1.00 86.06 311 LYS A C 1
ATOM 2540 O O . LYS A 1 311 ? 27.040 -12.026 -23.841 1.00 86.06 311 LYS A O 1
ATOM 2545 N N . TYR A 1 312 ? 27.217 -10.650 -22.082 1.00 82.69 312 TYR A N 1
ATOM 2546 C CA . TYR A 1 312 ? 27.136 -11.736 -21.105 1.00 82.69 312 TYR A CA 1
ATOM 2547 C C . TYR A 1 312 ? 25.709 -12.297 -21.069 1.00 82.69 312 TYR A 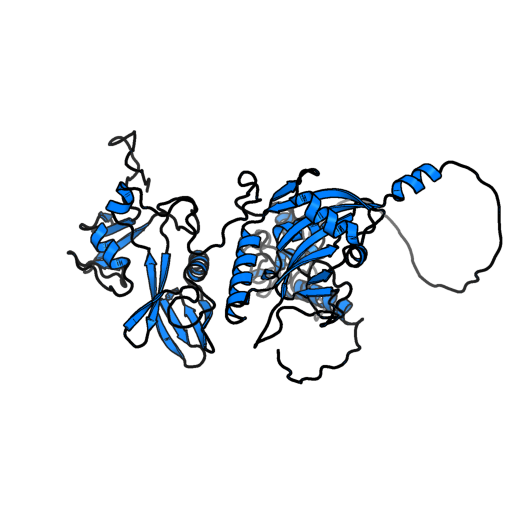C 1
ATOM 2549 O O . TYR A 1 312 ? 25.526 -13.508 -21.216 1.00 82.69 312 TYR A O 1
ATOM 2557 N N . SER A 1 313 ? 24.723 -11.403 -20.937 1.00 80.94 313 SER A N 1
ATOM 2558 C CA . SER A 1 313 ? 23.293 -11.715 -20.818 1.00 80.94 313 SER A CA 1
ATOM 2559 C C . SER A 1 313 ? 22.673 -12.306 -22.087 1.00 80.94 313 SER A C 1
ATOM 2561 O O . SER A 1 313 ? 21.759 -13.118 -21.989 1.00 80.94 313 SER A O 1
ATOM 2563 N N . HIS A 1 314 ? 23.209 -12.001 -23.272 1.00 80.69 314 HIS A N 1
ATOM 2564 C CA . HIS A 1 314 ? 22.793 -12.609 -24.543 1.00 80.69 314 HIS A CA 1
ATOM 2565 C C . HIS A 1 314 ? 22.809 -14.151 -24.511 1.00 80.69 314 HIS A C 1
ATOM 2567 O O . HIS A 1 314 ? 21.912 -14.781 -25.068 1.00 80.69 314 HIS A O 1
ATOM 2573 N N . ARG A 1 315 ? 23.751 -14.775 -23.788 1.00 83.38 315 ARG A N 1
ATOM 2574 C CA . ARG A 1 315 ? 23.844 -16.246 -23.648 1.00 83.38 315 ARG A CA 1
ATOM 2575 C C . ARG A 1 315 ? 22.681 -16.894 -22.879 1.00 83.38 315 ARG A C 1
ATOM 2577 O O . ARG A 1 315 ? 22.620 -18.115 -22.804 1.00 83.38 315 ARG A O 1
ATOM 2584 N N . TYR A 1 316 ? 21.794 -16.082 -22.308 1.00 76.81 316 TYR A N 1
ATOM 2585 C CA . TYR A 1 316 ? 20.605 -16.487 -21.553 1.00 76.81 316 TYR A CA 1
ATOM 2586 C C . TYR A 1 316 ? 19.307 -16.048 -22.259 1.00 76.81 316 TYR A C 1
ATOM 2588 O O . TYR A 1 316 ? 18.240 -16.033 -21.656 1.00 76.81 316 TYR A O 1
ATOM 2596 N N . THR A 1 317 ? 19.405 -15.657 -23.533 1.00 77.56 317 THR A N 1
ATOM 2597 C CA . THR A 1 317 ? 18.259 -15.355 -24.404 1.00 77.56 317 THR A CA 1
ATOM 2598 C C . THR A 1 317 ? 17.995 -16.528 -25.345 1.00 77.56 317 THR A C 1
ATOM 2600 O O . THR A 1 317 ? 18.951 -17.130 -25.834 1.00 77.56 317 THR A O 1
ATOM 2603 N N . SER A 1 318 ? 16.723 -16.802 -25.649 1.00 74.12 318 SER A N 1
ATOM 2604 C CA . SER A 1 318 ? 16.303 -17.852 -26.595 1.00 74.12 318 SER A CA 1
ATOM 2605 C C . SER A 1 318 ? 17.076 -17.810 -27.916 1.00 74.12 318 SER A C 1
ATOM 2607 O O . SER A 1 318 ? 17.345 -16.714 -28.414 1.00 74.12 318 SER A O 1
ATOM 2609 N N . ASP A 1 319 ? 17.303 -18.957 -28.558 1.00 73.75 319 ASP A N 1
ATOM 2610 C CA . ASP A 1 319 ? 17.937 -19.042 -29.886 1.00 73.75 319 ASP A CA 1
ATOM 2611 C C . ASP A 1 319 ? 17.014 -18.680 -31.068 1.00 73.75 319 ASP A C 1
ATOM 2613 O O . ASP A 1 319 ? 17.086 -19.259 -32.148 1.00 73.75 319 ASP A O 1
ATOM 2617 N N . SER A 1 320 ? 16.138 -17.695 -30.863 1.00 73.69 320 SER A N 1
ATOM 2618 C CA . SER A 1 320 ? 15.243 -17.159 -31.889 1.00 73.69 320 SER A CA 1
ATOM 2619 C C . SER A 1 320 ? 15.865 -15.991 -32.668 1.00 73.69 320 SER A C 1
ATOM 2621 O O . SER A 1 320 ? 16.838 -15.372 -32.234 1.00 73.69 320 SER A O 1
ATOM 2623 N N . ASP A 1 321 ? 15.264 -15.686 -33.822 1.00 73.75 321 ASP A N 1
ATOM 2624 C CA . ASP A 1 321 ? 15.620 -14.565 -34.710 1.00 73.75 321 ASP A CA 1
ATOM 2625 C C . ASP A 1 321 ? 15.488 -13.188 -34.027 1.00 73.75 321 ASP A C 1
ATOM 2627 O O . ASP A 1 321 ? 16.261 -12.266 -34.287 1.00 73.75 321 ASP A O 1
ATOM 2631 N N . VAL A 1 322 ? 14.500 -13.049 -33.134 1.00 77.19 322 VAL A N 1
ATOM 2632 C CA . VAL A 1 322 ? 14.224 -11.825 -32.370 1.00 77.19 322 VAL A CA 1
ATOM 2633 C C . VAL A 1 322 ? 14.352 -12.133 -30.884 1.00 77.19 322 VAL A C 1
ATOM 2635 O O . VAL A 1 322 ? 13.458 -12.713 -30.259 1.00 77.19 322 VAL A O 1
ATOM 2638 N N . ARG A 1 323 ? 15.484 -11.721 -30.316 1.00 84.19 323 ARG A N 1
ATOM 2639 C CA . ARG A 1 323 ? 15.857 -11.984 -28.925 1.00 84.19 323 ARG A CA 1
ATOM 2640 C C . ARG A 1 323 ? 15.437 -10.820 -28.034 1.00 84.19 323 ARG A C 1
ATOM 2642 O O . ARG A 1 323 ? 15.545 -9.661 -28.434 1.00 84.19 323 ARG A O 1
ATOM 2649 N N . SER A 1 324 ? 14.990 -11.134 -26.820 1.00 79.25 324 SER A N 1
ATOM 2650 C CA . SER A 1 324 ? 14.578 -10.147 -25.817 1.00 79.25 324 SER A CA 1
ATOM 2651 C C . SER A 1 324 ? 15.546 -10.108 -24.634 1.00 79.25 324 SER A C 1
ATOM 2653 O O . SER A 1 324 ? 15.948 -11.149 -24.115 1.00 79.25 324 SER A O 1
ATOM 2655 N N . MET A 1 325 ? 15.878 -8.910 -24.154 1.00 86.19 325 MET A N 1
ATOM 2656 C CA . MET A 1 325 ? 16.542 -8.720 -22.859 1.00 86.19 325 MET A CA 1
ATOM 2657 C C . MET A 1 325 ? 16.002 -7.486 -22.138 1.00 86.19 325 MET A C 1
ATOM 2659 O O . MET A 1 325 ? 15.600 -6.508 -22.766 1.00 86.19 325 MET A O 1
ATOM 2663 N N . PHE A 1 326 ? 16.008 -7.532 -20.812 1.00 81.94 326 PHE A N 1
ATOM 2664 C CA . PHE A 1 326 ? 15.646 -6.407 -19.961 1.00 81.94 326 PHE A CA 1
ATOM 2665 C C . PHE A 1 326 ? 16.878 -5.578 -19.601 1.00 81.94 326 PHE A C 1
ATOM 2667 O O . PHE A 1 326 ? 17.952 -6.136 -19.370 1.00 81.94 326 PHE A O 1
ATOM 2674 N N . VAL A 1 327 ? 16.697 -4.265 -19.470 1.00 65.00 327 VAL A N 1
ATOM 2675 C CA . VAL A 1 327 ? 17.563 -3.414 -18.646 1.00 65.00 327 VAL A CA 1
ATOM 2676 C C . VAL A 1 327 ? 16.804 -3.084 -17.369 1.00 65.00 327 VAL A C 1
ATOM 2678 O O . VAL A 1 327 ? 15.680 -2.580 -17.419 1.00 65.00 327 VAL A O 1
ATOM 2681 N N . ALA A 1 328 ? 17.416 -3.391 -16.231 1.00 49.91 328 ALA A N 1
ATOM 2682 C CA . ALA A 1 328 ? 16.852 -3.168 -14.909 1.00 49.91 328 ALA A CA 1
ATOM 2683 C C . ALA A 1 328 ? 17.856 -2.414 -14.031 1.00 49.91 328 ALA A C 1
ATOM 2685 O O . ALA A 1 328 ? 19.044 -2.752 -14.068 1.00 49.91 328 ALA A O 1
ATOM 2686 N N . PRO A 1 329 ? 17.432 -1.437 -13.211 1.00 37.50 329 PRO A N 1
ATOM 2687 C CA . PRO A 1 329 ? 18.292 -0.897 -12.189 1.00 37.50 329 PRO A CA 1
ATOM 2688 C C . PRO A 1 329 ? 18.410 -1.906 -11.034 1.00 37.50 329 PRO A C 1
ATOM 2690 O O . PRO A 1 329 ? 17.404 -2.366 -10.492 1.00 37.50 329 PRO A O 1
ATOM 2693 N N . SER A 1 330 ? 19.646 -2.229 -10.663 1.00 41.91 330 SER A N 1
ATOM 2694 C CA . SER A 1 330 ? 20.035 -3.016 -9.483 1.00 41.91 330 SER A CA 1
ATOM 2695 C C . SER A 1 330 ? 20.712 -2.106 -8.456 1.00 41.91 330 SER A C 1
ATOM 2697 O O . SER A 1 330 ? 21.236 -1.057 -8.837 1.00 41.91 330 SER A O 1
ATOM 2699 N N . LYS A 1 331 ? 20.715 -2.473 -7.168 1.00 52.16 331 LYS A N 1
ATOM 2700 C CA . LYS A 1 331 ? 21.186 -1.594 -6.086 1.00 52.16 331 LYS A CA 1
ATOM 2701 C C . LYS A 1 331 ? 22.243 -2.219 -5.179 1.00 52.16 331 LYS A C 1
ATOM 2703 O O . LYS A 1 331 ? 22.072 -3.340 -4.722 1.00 52.16 331 LYS A O 1
ATOM 2708 N N . ASP A 1 332 ? 23.267 -1.429 -4.855 1.00 43.38 332 ASP A N 1
ATOM 2709 C CA . ASP A 1 332 ? 24.440 -1.837 -4.069 1.00 43.38 332 ASP A CA 1
ATOM 2710 C C . ASP A 1 332 ? 24.788 -0.794 -2.980 1.00 43.38 332 ASP A C 1
ATOM 2712 O O . ASP A 1 332 ? 24.733 0.417 -3.223 1.00 43.38 332 ASP A O 1
ATOM 2716 N N . GLY A 1 333 ? 25.180 -1.253 -1.782 1.00 39.34 333 GLY A N 1
ATOM 2717 C CA . GLY A 1 333 ? 25.794 -0.418 -0.732 1.00 39.34 333 GLY A CA 1
ATOM 2718 C C . GLY A 1 333 ? 25.445 -0.810 0.715 1.00 39.34 333 GLY A C 1
ATOM 2719 O O . GLY A 1 333 ? 24.354 -0.497 1.184 1.00 39.34 333 GLY A O 1
ATOM 2720 N N . GLY A 1 334 ? 26.402 -1.418 1.435 1.00 33.16 334 GLY A N 1
ATOM 2721 C CA . GLY A 1 334 ? 26.327 -1.717 2.882 1.00 33.16 334 GLY A CA 1
ATOM 2722 C C . GLY A 1 334 ? 26.794 -0.549 3.770 1.00 33.16 334 GLY A C 1
ATOM 2723 O O . GLY A 1 334 ? 27.387 0.394 3.261 1.00 33.16 334 GLY A O 1
ATOM 2724 N N . ASP A 1 335 ? 26.561 -0.559 5.089 1.00 33.56 335 ASP A N 1
ATOM 2725 C CA . ASP A 1 335 ? 27.092 -1.592 6.008 1.00 33.56 335 ASP A CA 1
ATOM 2726 C C . ASP A 1 335 ? 26.107 -2.140 7.094 1.00 33.56 335 ASP A C 1
ATOM 2728 O O . ASP A 1 335 ? 25.012 -1.629 7.315 1.00 33.56 335 ASP A O 1
ATOM 2732 N N . ILE A 1 336 ? 26.532 -3.216 7.775 1.00 42.84 336 ILE A N 1
ATOM 2733 C CA . ILE A 1 336 ? 25.986 -3.883 8.981 1.00 42.84 336 ILE A CA 1
ATOM 2734 C C . ILE A 1 336 ? 24.524 -4.378 8.930 1.00 42.84 336 ILE A C 1
ATOM 2736 O O . ILE A 1 336 ? 23.697 -4.032 9.773 1.00 42.84 336 ILE A O 1
ATOM 2740 N N . ASN A 1 337 ? 24.226 -5.288 7.996 1.00 47.22 337 ASN A N 1
ATOM 2741 C CA . ASN A 1 337 ? 23.549 -6.584 8.242 1.00 47.22 337 ASN A CA 1
ATOM 2742 C C . ASN A 1 337 ? 23.141 -7.201 6.896 1.00 47.22 337 ASN A C 1
ATOM 2744 O O . ASN A 1 337 ? 22.138 -6.793 6.311 1.00 47.22 337 ASN A O 1
ATOM 2748 N N . PHE A 1 338 ? 23.912 -8.199 6.444 1.00 53.34 338 PHE A N 1
ATOM 2749 C CA . PHE A 1 338 ? 23.865 -8.807 5.103 1.00 53.34 338 PHE A CA 1
ATOM 2750 C C . PHE A 1 338 ? 24.127 -7.814 3.952 1.00 53.34 338 PHE A C 1
ATOM 2752 O O . PHE A 1 338 ? 23.586 -6.709 3.921 1.00 53.34 338 PHE A O 1
ATOM 2759 N N . TYR A 1 339 ? 24.965 -8.222 2.995 1.00 59.22 339 TYR A N 1
ATOM 2760 C CA . TYR A 1 339 ? 25.125 -7.514 1.722 1.00 59.22 339 TYR A CA 1
ATOM 2761 C C . TYR A 1 339 ? 23.841 -7.648 0.899 1.00 59.22 339 TYR A C 1
ATOM 2763 O O . TYR A 1 339 ? 23.214 -8.708 0.913 1.00 59.22 339 TYR A O 1
ATOM 2771 N N . ASP A 1 340 ? 23.446 -6.581 0.207 1.00 67.31 340 ASP A N 1
ATOM 2772 C CA . ASP A 1 340 ? 22.163 -6.524 -0.505 1.00 67.31 340 ASP A CA 1
ATOM 2773 C C . ASP A 1 340 ? 22.182 -7.303 -1.837 1.00 67.31 340 ASP A C 1
ATOM 2775 O O . ASP A 1 340 ? 21.150 -7.823 -2.271 1.00 67.31 340 ASP A O 1
ATOM 2779 N N . SER A 1 341 ? 23.375 -7.468 -2.419 1.00 76.06 341 SER A N 1
ATOM 2780 C CA . SER A 1 341 ? 23.668 -8.264 -3.613 1.00 76.06 341 SER A CA 1
ATOM 2781 C C . SER A 1 341 ? 24.910 -9.154 -3.403 1.00 76.06 341 SER A C 1
ATOM 2783 O O . SER A 1 341 ? 25.568 -9.123 -2.357 1.00 76.06 341 SER A O 1
ATOM 2785 N N . CYS A 1 342 ? 25.234 -9.992 -4.389 1.00 77.88 342 CYS A N 1
ATOM 2786 C CA . CYS A 1 342 ? 26.534 -10.656 -4.513 1.00 77.88 342 CYS A CA 1
ATOM 2787 C C . CYS A 1 342 ? 27.112 -10.413 -5.909 1.00 77.88 342 CYS A C 1
ATOM 2789 O O . CYS A 1 342 ? 26.366 -10.405 -6.885 1.00 77.88 342 CYS A O 1
ATOM 2791 N N . VAL A 1 343 ? 28.434 -10.276 -6.011 1.00 78.88 343 VAL A N 1
ATOM 2792 C CA . VAL A 1 343 ? 29.144 -10.043 -7.278 1.00 78.88 343 VAL A CA 1
ATOM 2793 C C . VAL A 1 343 ? 30.181 -11.126 -7.561 1.00 78.88 343 VAL A C 1
ATOM 2795 O O . VAL A 1 343 ? 30.630 -11.821 -6.648 1.00 78.88 343 VAL A O 1
ATOM 2798 N N . ASP A 1 344 ? 30.575 -11.262 -8.826 1.00 79.81 344 ASP A N 1
ATOM 2799 C CA . ASP A 1 344 ? 31.663 -12.147 -9.259 1.00 79.81 344 ASP A CA 1
ATOM 2800 C C . ASP A 1 344 ? 33.053 -11.636 -8.844 1.00 79.81 344 ASP A C 1
ATOM 2802 O O . ASP A 1 344 ? 33.940 -12.434 -8.535 1.00 79.81 344 ASP A O 1
ATOM 2806 N N . ASN A 1 345 ? 33.241 -10.313 -8.806 1.00 76.19 345 ASN A N 1
ATOM 2807 C CA . ASN A 1 345 ? 34.482 -9.660 -8.399 1.00 76.19 345 ASN A CA 1
ATOM 2808 C C . ASN A 1 345 ? 34.183 -8.316 -7.711 1.00 76.19 345 ASN A C 1
ATOM 2810 O O . ASN A 1 345 ? 33.518 -7.462 -8.280 1.00 76.19 345 ASN A O 1
ATOM 2814 N N . VAL A 1 346 ? 34.691 -8.105 -6.493 1.00 75.06 346 VAL A N 1
ATOM 2815 C CA . VAL A 1 346 ? 34.404 -6.894 -5.692 1.00 75.06 346 VAL A CA 1
ATOM 2816 C C . VAL A 1 346 ? 35.133 -5.644 -6.213 1.00 75.06 346 VAL A C 1
ATOM 2818 O O . VAL A 1 346 ? 34.662 -4.530 -6.010 1.00 75.06 346 VAL A O 1
ATOM 2821 N N . HIS A 1 347 ? 36.266 -5.802 -6.902 1.00 70.75 347 HIS A N 1
ATOM 2822 C CA . HIS A 1 347 ? 37.047 -4.681 -7.442 1.00 70.75 347 HIS A CA 1
ATOM 2823 C C . HIS A 1 347 ? 36.606 -4.267 -8.851 1.00 70.75 347 HIS A C 1
ATOM 2825 O O . HIS A 1 347 ? 36.744 -3.104 -9.223 1.00 70.75 347 HIS A O 1
ATOM 2831 N N . GLN A 1 348 ? 36.098 -5.216 -9.639 1.00 79.31 348 GLN A N 1
ATOM 2832 C CA . GLN A 1 348 ? 35.588 -4.974 -10.988 1.00 79.31 348 GLN A CA 1
ATOM 2833 C C . GLN A 1 348 ? 34.420 -5.932 -11.287 1.00 79.31 348 GLN A C 1
ATOM 2835 O O . GLN A 1 348 ? 34.612 -6.927 -11.987 1.00 79.31 348 GLN A O 1
ATOM 2840 N N . PRO A 1 349 ? 33.228 -5.673 -10.724 1.00 83.50 349 PRO A N 1
ATOM 2841 C CA . PRO A 1 349 ? 32.069 -6.543 -10.894 1.00 83.50 349 PRO A CA 1
ATOM 2842 C C . PRO A 1 349 ? 31.579 -6.538 -12.344 1.00 83.50 349 PRO A C 1
ATOM 2844 O O . PRO A 1 349 ? 31.412 -5.481 -12.955 1.00 83.50 349 PRO A O 1
ATOM 2847 N N . SER A 1 350 ? 31.322 -7.729 -12.883 1.00 82.06 350 SER A N 1
ATOM 2848 C CA . SER A 1 350 ? 30.705 -7.930 -14.201 1.00 82.06 350 SER A CA 1
ATOM 2849 C C . SER A 1 350 ? 29.323 -8.587 -14.105 1.00 82.06 350 SER A C 1
ATOM 2851 O O . SER A 1 350 ? 28.488 -8.398 -14.995 1.00 82.06 350 SER A O 1
ATOM 2853 N N . ILE A 1 351 ? 29.062 -9.295 -12.999 1.00 83.12 351 ILE A N 1
ATOM 2854 C CA . ILE A 1 351 ? 27.810 -9.983 -12.675 1.00 83.12 351 ILE A CA 1
ATOM 2855 C C . ILE A 1 351 ? 27.333 -9.520 -11.298 1.00 83.12 351 ILE A C 1
ATOM 2857 O O . ILE A 1 351 ? 28.106 -9.507 -10.344 1.00 83.12 351 ILE A O 1
ATOM 2861 N N . TYR A 1 352 ? 26.038 -9.237 -11.185 1.00 82.69 352 TYR A N 1
ATOM 2862 C CA . TYR A 1 352 ? 25.341 -8.969 -9.931 1.00 82.69 352 TYR A CA 1
ATOM 2863 C C . TYR A 1 352 ? 24.240 -10.010 -9.722 1.00 82.69 352 TYR A C 1
ATOM 2865 O O . TYR A 1 352 ? 23.478 -10.325 -10.639 1.00 82.69 352 TYR A O 1
ATOM 2873 N N . VAL A 1 353 ? 24.137 -10.532 -8.504 1.00 80.06 353 VAL A N 1
ATOM 2874 C CA . VAL A 1 353 ? 23.098 -11.469 -8.072 1.00 80.06 353 VAL A CA 1
ATOM 2875 C C . VAL A 1 353 ? 22.279 -10.809 -6.979 1.00 80.06 353 VAL A C 1
ATOM 2877 O O . VAL A 1 353 ? 22.789 -10.519 -5.898 1.00 80.06 353 VAL A O 1
ATOM 2880 N N . VAL A 1 354 ? 21.001 -10.591 -7.268 1.00 81.06 354 VAL A N 1
ATOM 2881 C CA . VAL A 1 354 ? 20.057 -9.916 -6.375 1.00 81.06 354 VAL A CA 1
ATOM 2882 C C . VAL A 1 354 ? 19.041 -10.929 -5.866 1.00 81.06 354 VAL A C 1
ATOM 2884 O O . VAL A 1 354 ? 18.428 -11.663 -6.644 1.00 81.06 354 VAL A O 1
ATOM 2887 N N . PHE A 1 355 ? 18.870 -10.996 -4.549 1.00 73.75 355 PHE A N 1
ATOM 2888 C CA . PHE A 1 355 ? 18.047 -12.023 -3.904 1.00 73.75 355 PHE A CA 1
ATOM 2889 C C . PHE A 1 355 ? 16.596 -11.573 -3.690 1.00 73.75 355 PHE A C 1
ATOM 2891 O O . PHE A 1 355 ? 15.680 -12.393 -3.787 1.00 73.75 355 PHE A O 1
ATOM 2898 N N . ASP A 1 356 ? 16.384 -10.271 -3.483 1.00 71.56 356 ASP A N 1
ATOM 2899 C CA . ASP A 1 356 ? 15.078 -9.684 -3.191 1.00 71.56 356 ASP A CA 1
ATOM 2900 C C . ASP A 1 356 ? 14.482 -9.001 -4.426 1.00 71.56 356 ASP A C 1
ATOM 2902 O O . ASP A 1 356 ? 15.023 -8.015 -4.929 1.00 71.56 356 ASP A O 1
ATOM 2906 N N . LYS A 1 357 ? 13.309 -9.461 -4.882 1.00 74.75 357 LYS A N 1
ATOM 2907 C CA . LYS A 1 357 ? 12.602 -8.842 -6.020 1.00 74.75 357 LYS A CA 1
ATOM 2908 C C . LYS A 1 357 ? 12.403 -7.321 -5.903 1.00 74.75 357 LYS A C 1
ATOM 2910 O O . LYS A 1 357 ? 12.562 -6.652 -6.919 1.00 74.75 357 LYS A O 1
ATOM 2915 N N . PRO A 1 358 ? 12.077 -6.743 -4.724 1.00 76.06 358 PRO A N 1
ATOM 2916 C CA . PRO A 1 358 ? 11.930 -5.294 -4.576 1.00 76.06 358 PRO A CA 1
ATOM 2917 C C . PRO A 1 358 ? 13.173 -4.472 -4.934 1.00 76.06 358 PRO A C 1
ATOM 2919 O O . PRO A 1 358 ? 13.053 -3.278 -5.180 1.00 76.06 358 PRO A O 1
ATOM 2922 N N . GLN A 1 359 ? 14.370 -5.064 -4.979 1.00 80.56 359 GLN A N 1
ATOM 2923 C CA . GLN A 1 359 ? 15.584 -4.348 -5.388 1.00 80.56 359 GLN A CA 1
ATOM 2924 C C . GLN A 1 359 ? 15.682 -4.135 -6.912 1.00 80.56 359 GLN A C 1
ATOM 2926 O O . GLN A 1 359 ? 16.573 -3.421 -7.362 1.00 80.56 359 GLN A O 1
ATOM 2931 N N . ILE A 1 360 ? 14.768 -4.723 -7.694 1.00 85.75 360 ILE A N 1
ATOM 2932 C CA . ILE A 1 360 ? 14.790 -4.782 -9.159 1.00 85.75 360 ILE A CA 1
ATOM 2933 C C . ILE A 1 360 ? 13.565 -4.053 -9.723 1.00 85.75 360 ILE A C 1
ATOM 2935 O O . ILE A 1 360 ? 12.448 -4.256 -9.243 1.00 85.75 360 ILE A O 1
ATOM 2939 N N . TYR A 1 361 ? 13.746 -3.277 -10.791 1.00 89.06 361 TYR A N 1
ATOM 2940 C CA . TYR A 1 361 ? 12.647 -2.799 -11.636 1.00 89.06 361 TYR A CA 1
ATOM 2941 C C . TYR A 1 361 ? 12.959 -3.106 -13.109 1.00 89.06 361 TYR A C 1
ATOM 2943 O O . TYR A 1 361 ? 13.987 -2.650 -13.595 1.00 89.06 361 TYR A O 1
ATOM 2951 N N . PRO A 1 362 ? 12.145 -3.873 -13.854 1.00 90.94 362 PRO A N 1
ATOM 2952 C CA . PRO A 1 362 ? 12.363 -4.035 -15.288 1.00 90.94 362 PRO A CA 1
ATOM 2953 C C . PRO A 1 362 ? 11.979 -2.716 -15.978 1.00 90.94 362 PRO A C 1
ATOM 2955 O O . PRO A 1 362 ? 10.798 -2.451 -16.166 1.00 90.94 362 PRO A O 1
ATOM 2958 N N . GLU A 1 363 ? 12.957 -1.861 -16.295 1.00 92.94 363 GLU A N 1
ATOM 2959 C CA . GLU A 1 363 ? 12.713 -0.490 -16.781 1.00 92.94 363 GLU A CA 1
ATOM 2960 C C . GLU A 1 363 ? 12.516 -0.450 -18.300 1.00 92.94 363 GLU A C 1
ATOM 2962 O O . GLU A 1 363 ? 11.580 0.188 -18.789 1.00 92.94 363 GLU A O 1
ATOM 2967 N N . TYR A 1 364 ? 13.344 -1.196 -19.040 1.00 95.75 364 TYR A N 1
ATOM 2968 C CA . TYR A 1 364 ? 13.266 -1.302 -20.498 1.00 95.75 364 TYR A CA 1
ATOM 2969 C C . TYR A 1 364 ? 13.297 -2.757 -20.959 1.00 95.75 364 TYR A C 1
ATOM 2971 O O . TYR A 1 364 ? 14.049 -3.573 -20.426 1.00 95.75 364 TYR A O 1
ATOM 2979 N N . LEU A 1 365 ? 12.529 -3.050 -22.006 1.00 96.56 365 LEU A N 1
ATOM 2980 C CA . LEU A 1 365 ? 12.627 -4.259 -22.816 1.00 96.56 365 LEU A CA 1
ATOM 2981 C C . LEU A 1 365 ? 13.292 -3.898 -24.150 1.00 96.56 365 LEU A C 1
ATOM 2983 O O . LEU A 1 365 ? 12.761 -3.083 -24.904 1.00 96.56 365 LEU A O 1
ATOM 2987 N N . LEU A 1 366 ? 14.436 -4.511 -24.447 1.00 94.94 366 LEU A N 1
ATOM 2988 C CA . LEU A 1 366 ? 15.098 -4.418 -25.746 1.00 94.94 366 LEU A CA 1
ATOM 2989 C C . LEU A 1 366 ? 14.770 -5.669 -26.559 1.00 94.94 366 LEU A C 1
ATOM 2991 O O . LEU A 1 366 ? 14.908 -6.787 -26.056 1.00 94.94 366 LEU A O 1
ATOM 2995 N N . GLN A 1 367 ? 14.407 -5.479 -27.826 1.00 93.88 367 GLN A N 1
ATOM 2996 C CA . GLN A 1 367 ? 14.327 -6.552 -28.815 1.00 93.88 367 GLN A CA 1
ATOM 2997 C C . GLN A 1 367 ? 15.313 -6.293 -29.947 1.00 93.88 367 GLN A C 1
ATOM 2999 O O . GLN A 1 367 ? 15.359 -5.185 -30.485 1.00 93.88 367 GLN A O 1
ATOM 3004 N N . TYR A 1 368 ? 16.101 -7.304 -30.304 1.00 94.12 368 TYR A N 1
ATOM 3005 C CA . TYR A 1 368 ? 17.206 -7.187 -31.256 1.00 94.12 368 TYR A CA 1
ATOM 3006 C C . TYR A 1 368 ? 17.424 -8.488 -32.045 1.00 94.12 368 TYR A C 1
ATOM 3008 O O . TYR A 1 368 ? 16.911 -9.547 -31.673 1.00 94.12 368 TYR A O 1
ATOM 3016 N N . ARG A 1 369 ? 18.187 -8.392 -33.138 1.00 92.31 369 ARG A N 1
ATOM 3017 C CA . ARG A 1 369 ? 18.474 -9.483 -34.089 1.00 92.31 369 ARG A CA 1
ATOM 3018 C C . ARG A 1 369 ? 19.932 -9.455 -34.550 1.00 92.31 369 ARG A C 1
ATOM 3020 O O . ARG A 1 369 ? 20.581 -8.419 -34.441 1.00 92.31 369 ARG A O 1
ATOM 3027 N N . ASP A 1 370 ? 20.441 -10.578 -35.048 1.00 85.94 370 ASP A N 1
ATOM 3028 C CA . ASP A 1 370 ? 21.797 -10.686 -35.612 1.00 85.94 370 ASP A CA 1
ATOM 3029 C C . ASP A 1 370 ? 21.820 -10.184 -37.065 1.00 85.94 370 ASP A C 1
ATOM 3031 O O . ASP A 1 370 ? 21.020 -10.621 -37.899 1.00 85.94 370 ASP A O 1
ATOM 3035 N N . ASN A 1 371 ? 22.762 -9.299 -37.393 1.00 75.25 371 ASN A N 1
ATOM 3036 C CA . ASN A 1 371 ? 22.878 -8.704 -38.729 1.00 75.25 371 ASN A CA 1
ATOM 3037 C C . ASN A 1 371 ? 23.368 -9.712 -39.782 1.00 75.25 371 ASN A C 1
ATOM 3039 O O . ASN A 1 371 ? 23.296 -9.441 -40.980 1.00 75.25 371 ASN A O 1
ATOM 3043 N N . ASN A 1 372 ? 23.859 -10.876 -39.350 1.00 65.12 372 ASN A N 1
ATOM 3044 C CA . ASN A 1 372 ? 24.279 -11.971 -40.216 1.00 65.12 372 ASN A CA 1
ATOM 3045 C C . ASN A 1 372 ? 23.139 -12.946 -40.551 1.00 65.12 372 ASN A C 1
ATOM 3047 O O . ASN A 1 372 ? 23.270 -13.720 -41.498 1.00 65.12 372 ASN A O 1
ATOM 3051 N N . PHE A 1 373 ? 21.998 -12.920 -39.850 1.00 52.44 373 PHE A N 1
ATOM 3052 C CA . PHE A 1 373 ? 20.914 -13.868 -40.151 1.00 52.44 373 PHE A CA 1
ATOM 3053 C C . PHE A 1 373 ? 20.291 -13.611 -41.540 1.00 52.44 373 PHE A C 1
ATOM 3055 O O . PHE A 1 373 ? 19.960 -14.538 -42.283 1.00 52.44 373 PHE A O 1
ATOM 3062 N N . THR A 1 374 ? 20.254 -12.345 -41.968 1.00 45.94 374 THR A N 1
ATOM 3063 C CA . THR A 1 374 ? 19.896 -11.933 -43.338 1.00 45.94 374 THR A CA 1
ATOM 3064 C C . THR A 1 374 ? 20.959 -12.283 -44.388 1.00 45.94 374 THR A C 1
ATOM 3066 O O . THR A 1 374 ? 20.608 -12.479 -45.558 1.00 45.94 374 THR A O 1
ATOM 3069 N N . SER A 1 375 ? 22.241 -12.408 -44.019 1.00 45.59 375 SER A N 1
ATOM 3070 C CA . SER A 1 375 ? 23.304 -12.776 -44.969 1.00 45.59 375 SER A CA 1
ATOM 3071 C C . SER A 1 375 ? 23.315 -14.278 -45.276 1.00 45.59 375 SER A C 1
ATOM 3073 O O . SER A 1 375 ? 23.552 -14.662 -46.423 1.00 45.59 375 SER A O 1
ATOM 3075 N N . VAL A 1 376 ? 22.967 -15.137 -44.309 1.00 47.78 376 VAL A N 1
ATOM 3076 C CA . VAL A 1 376 ? 22.895 -16.596 -44.519 1.00 47.78 376 VAL A CA 1
ATOM 3077 C C . VAL A 1 376 ? 21.762 -16.970 -45.482 1.00 47.78 376 VAL A C 1
ATOM 3079 O O . VAL A 1 376 ? 21.975 -17.763 -46.399 1.00 47.78 376 VAL A O 1
ATOM 3082 N N . LEU A 1 377 ? 20.582 -16.351 -45.349 1.00 46.56 377 LEU A N 1
ATOM 3083 C CA . LEU A 1 377 ? 19.447 -16.618 -46.244 1.00 46.56 377 LEU A CA 1
ATOM 3084 C C . LEU A 1 377 ? 19.668 -16.089 -47.673 1.00 46.56 377 LEU A C 1
ATOM 3086 O O . LEU A 1 377 ? 19.254 -16.739 -48.631 1.00 46.56 377 LEU A O 1
ATOM 3090 N N . THR A 1 378 ? 20.364 -14.960 -47.846 1.00 41.81 378 THR A N 1
ATOM 3091 C CA . THR A 1 378 ? 20.714 -14.445 -49.189 1.00 41.81 378 THR A CA 1
ATOM 3092 C C . THR A 1 378 ? 21.897 -15.179 -49.831 1.00 41.81 378 THR A C 1
ATOM 3094 O O . THR A 1 378 ? 21.985 -15.229 -51.056 1.00 41.81 378 THR A O 1
ATOM 3097 N N . SER A 1 379 ? 22.760 -15.823 -49.037 1.00 42.44 379 SER A N 1
ATOM 3098 C CA . SER A 1 379 ? 23.880 -16.645 -49.530 1.00 42.44 379 SER A CA 1
ATOM 3099 C C . SER A 1 379 ? 23.486 -18.089 -49.884 1.00 42.44 379 SER A C 1
ATOM 3101 O O . SER A 1 379 ? 24.274 -18.808 -50.494 1.00 42.44 379 SER A O 1
ATOM 3103 N N . GLY A 1 380 ? 22.269 -18.526 -49.536 1.00 38.81 380 GLY A N 1
ATOM 3104 C CA . GLY A 1 380 ? 21.794 -19.904 -49.724 1.00 38.81 380 GLY A CA 1
ATOM 3105 C C . GLY A 1 380 ? 21.492 -20.327 -51.170 1.00 38.81 380 GLY A C 1
ATOM 3106 O O . GLY A 1 380 ? 21.249 -21.507 -51.413 1.00 38.81 380 GLY A O 1
ATOM 3107 N N . ILE A 1 381 ? 21.514 -19.405 -52.142 1.00 44.88 381 ILE A N 1
ATOM 3108 C CA . ILE A 1 381 ? 21.239 -19.700 -53.559 1.00 44.88 381 ILE A CA 1
ATOM 3109 C C . ILE A 1 381 ? 22.489 -19.461 -54.415 1.00 44.88 381 ILE A C 1
ATOM 3111 O O . ILE A 1 381 ? 22.537 -18.527 -55.216 1.00 44.88 381 ILE A O 1
ATOM 3115 N N . SER A 1 382 ? 23.496 -20.337 -54.291 1.00 34.22 382 SER A N 1
ATOM 3116 C CA . SER A 1 382 ? 24.361 -20.722 -55.423 1.00 34.22 382 SER A CA 1
ATOM 3117 C C . SER A 1 382 ? 25.380 -21.828 -55.112 1.00 34.22 382 SER A C 1
ATOM 3119 O O . SER A 1 382 ? 26.202 -21.691 -54.216 1.00 34.22 382 SER A O 1
ATOM 3121 N N . ARG A 1 383 ? 25.422 -22.809 -56.029 1.00 31.56 383 ARG A N 1
ATOM 3122 C CA . ARG A 1 383 ? 26.526 -23.745 -56.351 1.00 31.56 383 ARG A CA 1
ATOM 3123 C C . ARG A 1 383 ? 26.727 -24.980 -55.463 1.00 31.56 383 ARG A C 1
ATOM 3125 O O . ARG A 1 383 ? 27.363 -24.959 -54.418 1.00 31.56 383 ARG A O 1
ATOM 3132 N N . SER A 1 384 ? 26.303 -26.108 -56.028 1.00 33.34 384 SER A N 1
ATOM 3133 C CA . SER A 1 384 ? 26.853 -27.434 -55.764 1.00 33.34 384 SER A CA 1
ATOM 3134 C C . SER A 1 384 ? 28.285 -27.575 -56.301 1.00 33.34 384 SER A C 1
ATOM 3136 O O . SER A 1 384 ? 28.563 -27.106 -57.402 1.00 33.34 384 SER A O 1
ATOM 3138 N N . SER A 1 385 ? 29.152 -28.289 -55.567 1.00 29.61 385 SER A N 1
ATOM 3139 C CA . SER A 1 385 ? 30.102 -29.302 -56.088 1.00 29.61 385 SER A CA 1
ATOM 3140 C C . SER A 1 385 ? 31.146 -29.700 -55.032 1.00 29.61 385 SER A C 1
ATOM 3142 O O . SER A 1 385 ? 31.749 -28.816 -54.433 1.00 29.61 385 SER A O 1
ATOM 3144 N N . GLY A 1 386 ? 31.445 -31.000 -54.892 1.00 28.48 386 GLY A N 1
ATOM 3145 C CA . GLY A 1 386 ? 32.638 -31.501 -54.181 1.00 28.48 386 GLY A CA 1
ATOM 3146 C C . GLY A 1 386 ? 32.335 -32.493 -53.052 1.00 28.48 386 GLY A C 1
ATOM 3147 O O . GLY A 1 386 ? 31.792 -32.113 -52.021 1.00 28.48 386 GLY A O 1
ATOM 3148 N N . MET A 1 387 ? 32.691 -33.768 -53.243 1.00 26.91 387 MET A N 1
ATOM 3149 C CA . MET A 1 387 ? 32.474 -34.854 -52.273 1.00 26.91 387 MET A CA 1
ATOM 3150 C C . MET A 1 387 ? 33.749 -35.199 -51.487 1.00 26.91 387 MET A C 1
ATOM 3152 O O . MET A 1 387 ? 34.829 -35.202 -52.070 1.00 26.91 387 MET A O 1
ATOM 3156 N N . ASN A 1 388 ? 33.554 -35.691 -50.253 1.00 29.23 388 ASN A N 1
ATOM 3157 C CA . ASN A 1 388 ? 34.453 -36.573 -49.481 1.00 29.23 388 ASN A CA 1
ATOM 3158 C C . ASN A 1 388 ? 35.801 -35.951 -48.992 1.00 29.23 388 ASN A C 1
ATOM 3160 O O . ASN A 1 388 ? 36.302 -34.993 -49.558 1.00 29.23 388 ASN A O 1
ATOM 3164 N N . SER A 1 389 ? 36.435 -36.429 -47.907 1.00 27.42 389 SER A N 1
ATOM 3165 C CA . SER A 1 389 ? 36.336 -37.777 -47.321 1.00 27.42 389 SER A CA 1
ATOM 3166 C C . SER A 1 389 ? 36.777 -37.913 -45.842 1.00 27.42 389 SER A C 1
ATOM 3168 O O . SER A 1 389 ? 37.835 -37.397 -45.501 1.00 27.42 389 SER A O 1
ATOM 3170 N N . TYR A 1 390 ? 36.069 -38.760 -45.069 1.00 24.77 390 TYR A N 1
ATOM 3171 C CA . TYR A 1 390 ? 36.505 -39.485 -43.841 1.00 24.77 390 TYR A CA 1
ATOM 3172 C C . TYR A 1 390 ? 36.924 -38.636 -42.599 1.00 24.77 390 TYR A C 1
ATOM 3174 O O . TYR A 1 390 ? 37.394 -37.519 -42.725 1.00 24.77 390 TYR A O 1
ATOM 3182 N N . LEU A 1 391 ? 36.777 -39.077 -41.337 1.00 24.11 391 LEU A N 1
ATOM 3183 C CA . LEU A 1 391 ? 36.525 -40.420 -40.787 1.00 24.11 391 LEU A CA 1
ATOM 3184 C C . LEU A 1 391 ? 35.867 -40.310 -39.386 1.00 24.11 391 LEU A C 1
ATOM 3186 O O . LEU A 1 391 ? 36.373 -39.578 -38.540 1.00 24.11 391 LEU A O 1
ATOM 3190 N N . ALA A 1 392 ? 34.783 -41.051 -39.115 1.00 24.06 392 ALA A N 1
ATOM 3191 C CA . ALA A 1 392 ? 34.228 -41.218 -37.761 1.00 24.06 392 ALA A CA 1
ATOM 3192 C C . ALA A 1 392 ? 33.474 -42.560 -37.610 1.00 24.06 392 ALA A C 1
ATOM 3194 O O . ALA A 1 392 ? 32.313 -42.685 -37.993 1.00 24.06 392 ALA A O 1
ATOM 3195 N N . SER A 1 393 ? 34.137 -43.566 -37.038 1.00 26.83 393 SER A N 1
ATOM 3196 C CA . SER A 1 393 ? 33.533 -44.807 -36.516 1.00 26.83 393 SER A CA 1
ATOM 3197 C C . SER A 1 393 ? 33.102 -44.575 -35.056 1.00 26.83 393 SER A C 1
ATOM 3199 O O . SER A 1 393 ? 33.929 -44.127 -34.267 1.00 26.83 393 SER A O 1
ATOM 3201 N N . GLN A 1 394 ? 31.810 -44.657 -34.695 1.00 27.48 394 GLN A N 1
ATOM 3202 C CA . GLN A 1 394 ? 31.094 -45.854 -34.171 1.00 27.48 394 GLN A CA 1
ATOM 3203 C C . GLN A 1 394 ? 31.811 -46.521 -32.968 1.00 27.48 394 GLN A C 1
ATOM 3205 O O . GLN A 1 394 ? 33.016 -46.725 -33.033 1.00 27.48 394 GLN A O 1
ATOM 3210 N N . VAL A 1 395 ? 31.186 -46.844 -31.819 1.00 22.89 395 VAL A N 1
ATOM 3211 C CA . VAL A 1 395 ? 30.093 -47.824 -31.528 1.00 22.89 395 VAL A CA 1
ATOM 3212 C C . VAL A 1 395 ? 29.590 -47.598 -30.064 1.00 22.89 395 VAL A C 1
ATOM 3214 O O . VAL A 1 395 ? 30.417 -47.204 -29.249 1.00 22.89 395 VAL A O 1
ATOM 3217 N N . SER A 1 396 ? 28.362 -47.871 -29.563 1.00 23.44 396 SER A N 1
ATOM 3218 C CA . SER A 1 396 ? 26.996 -48.052 -30.124 1.00 23.44 396 SER A CA 1
ATOM 3219 C C . SER A 1 396 ? 25.893 -48.117 -29.014 1.00 23.44 396 SER A C 1
ATOM 3221 O O . SER A 1 396 ? 26.181 -48.283 -27.835 1.00 23.44 396 SER A O 1
ATOM 3223 N N . THR A 1 397 ? 24.631 -48.004 -29.456 1.00 24.70 397 THR A N 1
ATOM 3224 C CA . THR A 1 397 ? 23.284 -48.448 -28.959 1.00 24.70 397 THR A CA 1
ATOM 3225 C C . THR A 1 397 ? 23.178 -49.614 -27.931 1.00 24.70 397 THR A C 1
ATOM 3227 O O . THR A 1 397 ? 24.042 -50.489 -27.982 1.00 24.70 397 THR A O 1
ATOM 3230 N N . PRO A 1 398 ? 22.096 -49.738 -27.096 1.00 27.19 398 PRO A N 1
ATOM 3231 C CA . PRO A 1 398 ? 20.704 -49.827 -27.595 1.00 27.19 398 PRO A CA 1
ATOM 3232 C C . PRO A 1 398 ? 19.542 -49.178 -26.814 1.00 27.19 398 PRO A C 1
ATOM 3234 O O . PRO A 1 398 ? 19.497 -49.127 -25.588 1.00 27.19 398 PRO A O 1
ATOM 3237 N N . SER A 1 399 ? 18.523 -48.790 -27.589 1.00 22.16 399 SER A N 1
ATOM 3238 C CA . SER A 1 399 ? 17.138 -48.576 -27.159 1.00 22.16 399 SER A CA 1
ATOM 3239 C C . SER A 1 399 ? 16.268 -49.782 -27.538 1.00 22.16 399 SER A C 1
ATOM 3241 O O . SER A 1 399 ? 16.535 -50.459 -28.531 1.00 22.16 399 SER A O 1
ATOM 3243 N N . HIS A 1 400 ? 15.189 -50.019 -26.787 1.00 24.02 400 HIS A N 1
ATOM 3244 C CA . HIS A 1 400 ? 14.102 -50.909 -27.198 1.00 24.02 400 HIS A CA 1
ATOM 3245 C C . HIS A 1 400 ? 12.776 -50.137 -27.243 1.00 24.02 400 HIS A C 1
ATOM 3247 O O . HIS A 1 400 ? 12.342 -49.585 -26.235 1.00 24.02 400 HIS A O 1
ATOM 3253 N N . GLN A 1 401 ? 12.117 -50.158 -28.404 1.00 26.73 401 GLN A N 1
ATOM 3254 C CA . GLN A 1 401 ? 10.655 -50.104 -28.516 1.00 26.73 401 GLN A CA 1
ATOM 3255 C C . GLN A 1 401 ? 10.133 -51.525 -28.759 1.00 26.73 401 GLN A C 1
ATOM 3257 O O . GLN A 1 401 ? 10.860 -52.370 -29.289 1.00 26.73 401 GLN A O 1
ATOM 3262 N N . PRO A 1 402 ? 8.894 -51.800 -28.339 1.00 25.75 402 PRO A N 1
ATOM 3263 C CA . PRO A 1 402 ? 7.806 -52.033 -29.307 1.00 25.75 402 PRO A CA 1
ATOM 3264 C C . PRO A 1 402 ? 6.489 -51.387 -28.808 1.00 25.75 402 PRO A C 1
ATOM 3266 O O . PRO A 1 402 ? 6.375 -51.065 -27.633 1.00 25.75 402 PRO A O 1
ATOM 3269 N N . SER A 1 403 ? 5.390 -51.193 -29.534 1.00 21.98 403 SER A N 1
ATOM 3270 C CA . SER A 1 403 ? 4.971 -51.211 -30.945 1.00 21.98 403 SER A CA 1
ATOM 3271 C C . SER A 1 403 ? 3.447 -50.950 -30.899 1.00 21.98 403 SER A C 1
ATOM 3273 O O . SER A 1 403 ? 2.786 -51.421 -29.975 1.00 21.98 403 SER A O 1
ATOM 3275 N N . VAL A 1 404 ? 2.866 -50.224 -31.855 1.00 27.95 404 VAL A N 1
ATOM 3276 C CA . VAL A 1 404 ? 1.435 -49.837 -31.839 1.00 27.95 404 VAL A CA 1
ATOM 3277 C C . VAL A 1 404 ? 0.458 -50.972 -32.185 1.00 27.95 404 VAL A C 1
ATOM 3279 O O . VAL A 1 404 ? 0.800 -51.889 -32.927 1.00 27.95 404 VAL A O 1
ATOM 3282 N N . SER A 1 405 ? -0.798 -50.855 -31.733 1.00 21.72 405 SER A N 1
ATOM 3283 C CA . SER A 1 405 ? -1.978 -51.496 -32.349 1.00 21.72 405 SER A CA 1
ATOM 3284 C C . SER A 1 405 ? -3.265 -50.734 -31.994 1.00 21.72 405 SER A C 1
ATOM 3286 O O . SER A 1 405 ? -3.550 -50.513 -30.821 1.00 21.72 405 SER A O 1
ATOM 3288 N N . PHE A 1 406 ? -4.039 -50.341 -33.009 1.00 26.48 4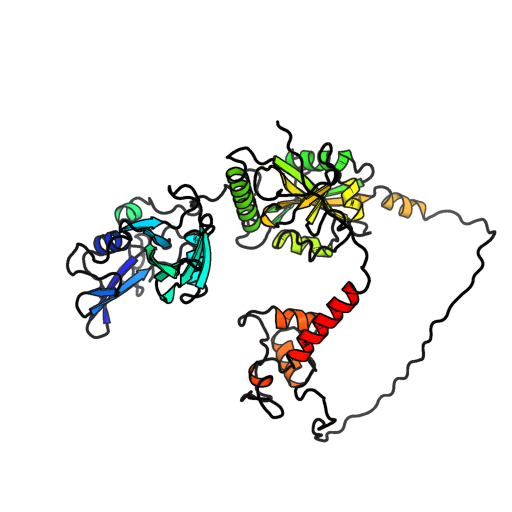06 PHE A N 1
ATOM 3289 C CA . PHE A 1 406 ? -5.400 -49.798 -32.878 1.00 26.48 406 PHE A CA 1
ATOM 3290 C C . PHE A 1 406 ? -6.425 -50.926 -33.063 1.00 26.48 406 PHE A C 1
ATOM 3292 O O . PHE A 1 406 ? -6.236 -51.752 -33.951 1.00 26.48 406 PHE A O 1
ATOM 3299 N N . SER A 1 407 ? -7.541 -50.882 -32.327 1.00 21.62 407 SER A N 1
ATOM 3300 C CA . SER A 1 407 ? -8.768 -51.626 -32.657 1.00 21.62 407 SER A CA 1
ATOM 3301 C C . SER A 1 407 ? -10.012 -50.854 -32.212 1.00 21.62 407 SER A C 1
ATOM 3303 O O . SER A 1 407 ? -10.129 -50.448 -31.058 1.00 21.62 407 SER A O 1
ATOM 3305 N N . THR A 1 408 ? -10.949 -50.663 -33.137 1.00 25.03 408 THR A N 1
ATOM 3306 C CA . THR A 1 408 ? -12.274 -50.055 -32.944 1.00 25.03 408 THR A CA 1
ATOM 3307 C C . THR A 1 408 ? -13.334 -51.125 -32.675 1.00 25.03 408 THR A C 1
ATOM 3309 O O . THR A 1 408 ? -13.310 -52.143 -33.358 1.00 25.03 408 THR A O 1
ATOM 3312 N N . ALA A 1 409 ? -14.310 -50.863 -31.786 1.00 23.00 409 ALA A N 1
ATOM 3313 C CA . ALA A 1 409 ? -15.752 -51.066 -32.055 1.00 23.00 409 ALA A CA 1
ATOM 3314 C C . ALA A 1 409 ? -16.681 -50.829 -30.836 1.00 23.00 409 ALA A C 1
ATOM 3316 O O . ALA A 1 409 ? -16.472 -51.379 -29.762 1.00 23.00 409 ALA A O 1
ATOM 3317 N N . THR A 1 410 ? -17.785 -50.118 -31.111 1.00 22.97 410 THR A N 1
ATOM 3318 C CA . THR A 1 410 ? -19.158 -50.256 -30.554 1.00 22.97 410 THR A CA 1
ATOM 3319 C C . THR A 1 410 ? -19.452 -50.097 -29.053 1.00 22.97 410 THR A C 1
ATOM 3321 O O . THR A 1 410 ? -18.860 -50.720 -28.181 1.00 22.97 410 THR A O 1
ATOM 3324 N N . ALA A 1 411 ? -20.503 -49.316 -28.778 1.00 32.50 411 ALA A N 1
ATOM 3325 C CA . ALA A 1 411 ? -21.075 -49.088 -27.455 1.00 32.50 411 ALA A CA 1
ATOM 3326 C C . ALA A 1 411 ? -22.085 -50.175 -27.044 1.00 32.50 411 ALA A C 1
ATOM 3328 O O . ALA A 1 411 ? -22.831 -50.689 -27.878 1.00 32.50 411 ALA A O 1
ATOM 3329 N N . SER A 1 412 ? -22.197 -50.427 -25.737 1.00 22.84 412 SER A N 1
ATOM 3330 C CA . SER A 1 412 ? -23.437 -50.861 -25.075 1.00 22.84 412 SER A CA 1
ATOM 3331 C C . SER A 1 412 ? -23.377 -50.547 -23.580 1.00 22.84 412 SER A C 1
ATOM 3333 O O . SER A 1 412 ? -22.317 -50.586 -22.958 1.00 22.84 412 SER A O 1
ATOM 3335 N N . SER A 1 413 ? -24.524 -50.186 -23.013 1.00 30.97 413 SER A N 1
ATOM 3336 C CA . SER A 1 413 ? -24.687 -49.727 -21.636 1.00 30.97 413 SER A CA 1
ATOM 3337 C C . SER A 1 413 ? -24.796 -50.883 -20.638 1.00 30.97 413 SER A C 1
ATOM 3339 O O . SER A 1 413 ? -25.758 -51.644 -20.674 1.00 30.97 413 SER A O 1
ATOM 3341 N N . THR A 1 414 ? -23.890 -50.943 -19.656 1.00 23.94 414 THR A N 1
ATOM 3342 C CA . THR A 1 414 ? -24.114 -51.716 -18.419 1.00 23.94 414 THR A CA 1
ATOM 3343 C C . THR A 1 414 ? -23.406 -51.079 -17.228 1.00 23.94 414 THR A C 1
ATOM 3345 O O . THR A 1 414 ? -22.202 -50.832 -17.249 1.00 23.94 414 THR A O 1
ATOM 3348 N N . PHE A 1 415 ? -24.182 -50.833 -16.176 1.00 35.88 415 PHE A N 1
ATOM 3349 C CA . PHE A 1 415 ? -23.761 -50.224 -14.917 1.00 35.88 415 PHE A CA 1
ATOM 3350 C C . PHE A 1 415 ? -22.751 -51.135 -14.195 1.00 35.88 415 PHE A C 1
ATOM 3352 O O . PHE A 1 415 ? -23.104 -52.245 -13.802 1.00 35.88 415 PHE A O 1
ATOM 3359 N N . SER A 1 416 ? -21.505 -50.683 -14.023 1.00 24.38 416 SER A N 1
ATOM 3360 C CA . SER A 1 416 ? -20.428 -51.450 -13.371 1.00 24.38 416 SER A CA 1
ATOM 3361 C C . SER A 1 416 ? -19.794 -50.634 -12.241 1.00 24.38 416 SER A C 1
ATOM 3363 O O . SER A 1 416 ? -19.374 -49.499 -12.457 1.00 24.38 416 SER A O 1
ATOM 3365 N N . GLN A 1 417 ? -19.739 -51.193 -11.028 1.00 29.83 417 GLN A N 1
ATOM 3366 C CA . GLN A 1 417 ? -19.210 -50.500 -9.845 1.00 29.83 417 GLN A CA 1
ATOM 3367 C C . GLN A 1 417 ? -17.673 -50.349 -9.873 1.00 29.83 417 GLN A C 1
ATOM 3369 O O . GLN A 1 417 ? -16.989 -51.259 -10.347 1.00 29.83 417 GLN A O 1
ATOM 3374 N N . PRO A 1 418 ? -17.094 -49.277 -9.289 1.00 33.88 418 PRO A N 1
ATOM 3375 C CA . PRO A 1 418 ? -15.645 -49.145 -9.157 1.00 33.88 418 PRO A CA 1
ATOM 3376 C C . PRO A 1 418 ? -15.090 -50.012 -8.012 1.00 33.88 418 PRO A C 1
ATOM 3378 O O . PRO A 1 418 ? -15.249 -49.706 -6.834 1.00 33.88 418 PRO A O 1
ATOM 3381 N N . ASN A 1 419 ? -14.421 -51.095 -8.405 1.00 30.28 419 ASN A N 1
ATOM 3382 C CA . ASN A 1 419 ? -13.370 -51.851 -7.709 1.00 30.28 419 ASN A CA 1
ATOM 3383 C C . ASN A 1 419 ? -13.075 -51.543 -6.213 1.00 30.28 419 ASN A C 1
ATOM 3385 O O . ASN A 1 419 ? -12.304 -50.648 -5.867 1.00 30.28 419 ASN A O 1
ATOM 3389 N N . GLN A 1 420 ? -13.537 -52.440 -5.338 1.00 33.00 420 GLN A N 1
ATOM 3390 C CA . GLN A 1 420 ? -12.865 -52.834 -4.090 1.00 33.00 420 GLN A CA 1
ATOM 3391 C C . GLN A 1 420 ? -12.200 -54.204 -4.342 1.00 33.00 420 GLN A C 1
ATOM 3393 O O . GLN A 1 420 ? -12.842 -55.057 -4.939 1.00 33.00 420 GLN A O 1
ATOM 3398 N N . THR A 1 421 ? -10.981 -54.565 -3.926 1.00 35.50 421 THR A N 1
ATOM 3399 C CA . THR A 1 421 ? -9.848 -53.895 -3.251 1.00 35.50 421 THR A CA 1
ATOM 3400 C C . THR A 1 421 ? -8.553 -54.662 -3.606 1.00 35.50 421 THR A C 1
ATOM 3402 O O . THR A 1 421 ? -8.618 -55.827 -3.997 1.00 35.50 421 THR A O 1
ATOM 3405 N N . LYS A 1 422 ? -7.366 -54.090 -3.344 1.00 30.28 422 LYS A N 1
ATOM 3406 C CA . LYS A 1 422 ? -6.236 -54.856 -2.770 1.00 30.28 422 LYS A CA 1
ATOM 3407 C C . LYS A 1 422 ? -5.560 -54.040 -1.664 1.00 30.28 422 LYS A C 1
ATOM 3409 O O . LYS A 1 422 ? -5.511 -52.813 -1.729 1.00 30.28 422 LYS A O 1
ATOM 3414 N N . ALA A 1 423 ? -5.117 -54.732 -0.616 1.00 41.19 423 ALA A N 1
ATOM 3415 C CA . ALA A 1 423 ? -4.710 -54.129 0.652 1.00 41.19 423 ALA A CA 1
ATOM 3416 C C . ALA A 1 423 ? -3.526 -53.153 0.503 1.00 41.19 423 ALA A C 1
ATOM 3418 O O . ALA A 1 423 ? -2.529 -53.476 -0.136 1.00 41.19 423 ALA A O 1
ATOM 3419 N N . GLY A 1 424 ? -3.645 -51.972 1.121 1.00 46.19 424 GLY A N 1
ATOM 3420 C CA . GLY A 1 424 ? -2.636 -50.902 1.099 1.00 46.19 424 GLY A CA 1
ATOM 3421 C C . GLY A 1 424 ? -2.914 -49.745 0.126 1.00 46.19 424 GLY A C 1
ATOM 3422 O O . GLY A 1 424 ? -2.227 -48.730 0.196 1.00 46.19 424 GLY A O 1
ATOM 3423 N N . GLY A 1 425 ? -3.915 -49.860 -0.755 1.00 60.06 425 GLY A N 1
ATOM 3424 C CA . GLY A 1 425 ? -4.310 -48.787 -1.680 1.00 60.06 425 GLY A CA 1
ATOM 3425 C C . GLY A 1 425 ? -5.064 -47.626 -1.013 1.00 60.06 425 GLY A C 1
ATOM 3426 O O . GLY A 1 425 ? -5.725 -47.806 0.009 1.00 60.06 425 GLY A O 1
ATOM 3427 N N . CYS A 1 426 ? -4.986 -46.429 -1.606 1.00 66.75 426 CYS A N 1
ATOM 3428 C CA . CYS A 1 426 ? -5.788 -45.282 -1.175 1.00 66.75 426 CYS A CA 1
ATOM 3429 C C . CYS A 1 426 ? -7.273 -45.485 -1.521 1.00 66.75 426 CYS A C 1
ATOM 3431 O O . CYS A 1 426 ? -7.595 -45.940 -2.615 1.00 66.75 426 CYS A O 1
ATOM 3433 N N . SER A 1 427 ? -8.170 -45.106 -0.608 1.00 69.88 427 SER A N 1
ATOM 3434 C CA . SER A 1 427 ? -9.625 -45.254 -0.770 1.00 69.88 427 SER A CA 1
ATOM 3435 C C . SER A 1 427 ? -10.296 -44.144 -1.592 1.00 69.88 427 SER A C 1
ATOM 3437 O O . SER A 1 427 ? -11.504 -44.204 -1.804 1.00 69.88 427 SER A O 1
ATOM 3439 N N . PHE A 1 428 ? -9.547 -43.126 -2.026 1.00 76.56 428 PHE A N 1
ATOM 3440 C CA . PHE A 1 428 ? -10.059 -41.962 -2.754 1.00 76.56 428 PHE A CA 1
ATOM 3441 C C . PHE A 1 428 ? -9.499 -41.931 -4.179 1.00 76.56 428 PHE A C 1
ATOM 3443 O O . PHE A 1 428 ? -8.323 -42.220 -4.388 1.00 76.56 428 PHE A O 1
ATOM 3450 N N . SER A 1 429 ? -10.318 -41.541 -5.161 1.00 76.25 429 SER A N 1
ATOM 3451 C CA . SER A 1 429 ? -9.893 -41.444 -6.566 1.00 76.25 429 SER A CA 1
ATOM 3452 C C . SER A 1 429 ? -8.698 -40.500 -6.772 1.00 76.25 429 SER A C 1
ATOM 3454 O O . SER A 1 429 ? -8.614 -39.427 -6.168 1.00 76.25 429 SER A O 1
ATOM 3456 N N . HIS A 1 430 ? -7.789 -40.905 -7.663 1.00 78.31 430 HIS A N 1
ATOM 3457 C CA . HIS A 1 430 ? -6.620 -40.141 -8.118 1.00 78.31 430 HIS A CA 1
ATOM 3458 C C . HIS A 1 430 ? -6.832 -39.515 -9.521 1.00 78.31 430 HIS A C 1
ATOM 3460 O O . HIS A 1 430 ? -5.890 -38.965 -10.106 1.00 78.31 430 HIS A O 1
ATOM 3466 N N . GLU A 1 431 ? -8.040 -39.634 -10.086 1.00 77.56 431 GLU A N 1
ATOM 3467 C CA . GLU A 1 431 ? -8.376 -39.266 -11.468 1.00 77.56 431 GLU A CA 1
ATOM 3468 C C . GLU A 1 431 ? -9.018 -37.871 -11.558 1.00 77.56 431 GLU A C 1
ATOM 3470 O O . GLU A 1 431 ? -10.189 -37.669 -11.224 1.00 77.56 431 GLU A O 1
ATOM 3475 N N . LEU A 1 432 ? -8.262 -36.893 -12.070 1.00 76.69 432 LEU A N 1
ATOM 3476 C CA . LEU A 1 432 ? -8.784 -35.551 -12.375 1.00 76.69 432 LEU A CA 1
ATOM 3477 C C . LEU A 1 432 ? -9.783 -35.548 -13.540 1.00 76.69 432 LEU A C 1
ATOM 3479 O O . LEU A 1 432 ? -10.634 -34.674 -13.605 1.00 76.69 432 LEU A O 1
ATOM 3483 N N . ASN A 1 433 ? -9.726 -36.541 -14.424 1.00 72.81 433 ASN A N 1
ATOM 3484 C CA . ASN A 1 433 ? -10.589 -36.676 -15.598 1.00 72.81 433 ASN A CA 1
ATOM 3485 C C . ASN A 1 433 ? -11.830 -37.564 -15.358 1.00 72.81 433 ASN A C 1
ATOM 3487 O O . ASN A 1 433 ? -12.475 -37.995 -16.319 1.00 72.81 433 ASN A O 1
ATOM 3491 N N . SER A 1 434 ? -12.195 -37.831 -14.098 1.00 81.44 434 SER A N 1
ATOM 3492 C CA . SER A 1 434 ? -13.458 -38.511 -13.777 1.00 81.44 434 SER A CA 1
ATOM 3493 C C . SER A 1 434 ? -14.659 -37.749 -14.361 1.00 81.44 434 SER A C 1
ATOM 3495 O O . SER A 1 434 ? -14.588 -36.541 -14.581 1.00 81.44 434 SER A O 1
ATOM 3497 N N . GLU A 1 435 ? -15.776 -38.430 -14.628 1.00 78.38 435 GLU A N 1
ATOM 3498 C CA . GLU A 1 435 ? -16.986 -37.802 -15.195 1.00 78.38 435 GLU A CA 1
ATOM 3499 C C . GLU A 1 435 ? -17.489 -36.618 -14.348 1.00 78.38 435 GLU A C 1
ATOM 3501 O O . GLU A 1 435 ? -17.846 -35.568 -14.878 1.00 78.38 435 GLU A O 1
ATOM 3506 N N . HIS A 1 436 ? -17.417 -36.754 -13.021 1.00 83.62 436 HIS A N 1
ATOM 3507 C CA . HIS A 1 436 ? -17.732 -35.689 -12.072 1.00 83.62 436 HIS A CA 1
ATOM 3508 C C . HIS A 1 436 ? -16.765 -34.499 -12.180 1.00 83.62 436 HIS A C 1
ATOM 3510 O O . HIS A 1 436 ? -17.205 -33.354 -12.256 1.00 83.62 436 HIS A O 1
ATOM 3516 N N . ASN A 1 437 ? -15.455 -34.769 -12.212 1.00 85.50 437 ASN A N 1
ATOM 3517 C CA . ASN A 1 437 ? -14.435 -33.724 -12.232 1.00 85.50 437 ASN A CA 1
ATOM 3518 C C . ASN A 1 437 ? -14.386 -32.995 -13.585 1.00 85.50 437 ASN A C 1
ATOM 3520 O O . ASN A 1 437 ? -14.284 -31.776 -13.580 1.00 85.50 437 ASN A O 1
ATOM 3524 N N . ARG A 1 438 ? -14.551 -33.687 -14.724 1.00 82.19 438 ARG A N 1
ATOM 3525 C CA . ARG A 1 438 ? -14.623 -33.051 -16.058 1.00 82.19 438 ARG A CA 1
ATOM 3526 C C . ARG A 1 438 ? -15.771 -32.054 -16.176 1.00 82.19 438 ARG A C 1
ATOM 3528 O O . ARG A 1 438 ? -15.579 -30.979 -16.719 1.00 82.19 438 ARG A O 1
ATOM 3535 N N . ARG A 1 439 ? -16.944 -32.351 -15.604 1.00 83.62 439 ARG A N 1
ATOM 3536 C CA . ARG A 1 439 ? -18.054 -31.381 -15.569 1.00 83.62 439 ARG A CA 1
ATOM 3537 C C . ARG A 1 439 ? -17.660 -30.090 -14.841 1.00 83.62 439 ARG A C 1
ATOM 3539 O O . ARG A 1 439 ? -18.027 -29.009 -15.277 1.00 83.62 439 ARG A O 1
ATOM 3546 N N . ILE A 1 440 ? -16.916 -30.213 -13.743 1.00 82.75 440 ILE A N 1
ATOM 3547 C CA . ILE A 1 440 ? -16.467 -29.078 -12.928 1.00 82.75 440 ILE A CA 1
ATOM 3548 C C . ILE A 1 440 ? -15.320 -28.323 -13.621 1.00 82.75 440 ILE A C 1
ATOM 3550 O O . ILE A 1 440 ? -15.313 -27.100 -13.611 1.00 82.75 440 ILE A O 1
ATOM 3554 N N . LEU A 1 441 ? -14.372 -29.023 -14.250 1.00 82.31 441 LEU A N 1
ATOM 3555 C CA . LEU A 1 441 ? -13.276 -28.405 -15.006 1.00 82.31 441 LEU A CA 1
ATOM 3556 C C . LEU A 1 441 ? -13.798 -27.638 -16.233 1.00 82.31 441 LEU A C 1
ATOM 3558 O O . LEU A 1 441 ? -13.377 -26.502 -16.446 1.00 82.31 441 LEU A O 1
ATOM 3562 N N . GLY A 1 442 ? -14.776 -28.188 -16.957 1.00 76.44 442 GLY A N 1
ATOM 3563 C CA . GLY A 1 442 ? -15.437 -27.523 -18.084 1.00 76.44 442 GLY A CA 1
ATOM 3564 C C . GLY A 1 442 ? -16.358 -26.364 -17.695 1.00 76.44 442 GLY A C 1
ATOM 3565 O O . GLY A 1 442 ? -16.437 -25.381 -18.425 1.00 76.44 442 GLY A O 1
ATOM 3566 N N . GLU A 1 443 ? -16.974 -26.392 -16.504 1.00 79.81 443 GLU A N 1
ATOM 3567 C CA . GLU A 1 443 ? -17.644 -25.214 -15.911 1.00 79.81 443 GLU A CA 1
ATOM 3568 C C . GLU A 1 443 ? -16.665 -24.045 -15.637 1.00 79.81 443 GLU A C 1
ATOM 3570 O O . GLU A 1 443 ? -17.106 -22.933 -15.328 1.00 79.81 443 GLU A O 1
ATOM 3575 N N . HIS A 1 444 ? -15.349 -24.273 -15.765 1.00 75.00 444 HIS A N 1
ATOM 3576 C CA . HIS A 1 444 ? -14.274 -23.307 -15.517 1.00 75.00 444 HIS A CA 1
ATOM 3577 C C . HIS A 1 444 ? -13.224 -23.219 -16.637 1.00 75.00 444 HIS A C 1
ATOM 3579 O O . HIS A 1 444 ? -12.159 -22.650 -16.412 1.00 75.00 444 HIS A O 1
ATOM 3585 N N . GLU A 1 445 ? -13.515 -23.758 -17.826 1.00 78.31 445 GLU A N 1
ATOM 3586 C CA . GLU A 1 445 ? -12.638 -23.688 -19.010 1.00 78.31 445 GLU A CA 1
ATOM 3587 C C . GLU A 1 445 ? -11.232 -24.312 -18.802 1.00 78.31 445 GLU A C 1
ATOM 3589 O O . GLU A 1 445 ? -10.267 -23.932 -19.461 1.00 78.31 445 GLU A O 1
ATOM 3594 N N . LEU A 1 446 ? -11.100 -25.296 -17.897 1.00 79.19 446 LEU A N 1
ATOM 3595 C CA . LEU A 1 446 ? -9.818 -25.945 -17.558 1.00 79.19 446 LEU A CA 1
ATOM 3596 C C . LEU A 1 446 ? -9.589 -27.316 -18.229 1.00 79.19 446 LEU A C 1
ATOM 3598 O O . LEU A 1 446 ? -8.630 -28.010 -17.884 1.00 79.19 446 LEU A O 1
ATOM 3602 N N . ASP A 1 447 ? -10.457 -27.734 -19.153 1.00 74.62 447 ASP A N 1
ATOM 3603 C CA . ASP A 1 447 ? -10.436 -29.088 -19.739 1.00 74.62 447 ASP A CA 1
ATOM 3604 C C . ASP A 1 447 ? -9.184 -29.398 -20.584 1.00 74.62 447 ASP A C 1
ATOM 3606 O O . ASP A 1 447 ? -8.795 -30.563 -20.689 1.00 74.62 447 ASP A O 1
ATOM 3610 N N . ASP A 1 448 ? -8.537 -28.375 -21.152 1.00 74.69 448 ASP A N 1
ATOM 3611 C CA . ASP A 1 448 ? -7.354 -28.512 -22.019 1.00 74.69 448 ASP A CA 1
ATOM 3612 C C . ASP A 1 448 ? -6.017 -28.585 -21.249 1.00 74.69 448 ASP A C 1
ATOM 3614 O O . ASP A 1 448 ? -4.961 -28.803 -21.848 1.00 74.69 448 ASP A O 1
ATOM 3618 N N . LEU A 1 449 ? -6.030 -28.399 -19.924 1.00 74.12 449 LEU A N 1
ATOM 3619 C CA . LEU A 1 449 ? -4.812 -28.365 -19.111 1.00 74.12 449 LEU A CA 1
ATOM 3620 C C . LEU A 1 449 ? -4.267 -29.763 -18.795 1.00 74.12 449 LEU A C 1
ATOM 3622 O O . LEU A 1 449 ? -5.005 -30.706 -18.490 1.00 74.12 449 LEU A O 1
ATOM 3626 N N . SER A 1 450 ? -2.937 -29.889 -18.776 1.00 76.12 450 SER A N 1
ATOM 3627 C CA . SER A 1 450 ? -2.281 -31.124 -18.345 1.00 76.12 450 SER A CA 1
ATOM 3628 C C . SER A 1 450 ? -2.558 -31.436 -16.870 1.00 76.12 450 SER A C 1
ATOM 3630 O O . SER A 1 450 ? -2.852 -30.563 -16.046 1.00 76.12 450 SER A O 1
ATOM 3632 N N . ARG A 1 451 ? -2.410 -32.712 -16.494 1.00 71.06 451 ARG A N 1
ATOM 3633 C CA . ARG A 1 451 ? -2.606 -33.172 -15.111 1.00 71.06 451 ARG A CA 1
ATOM 3634 C C . ARG A 1 451 ? -1.694 -32.425 -14.130 1.00 71.06 451 ARG A C 1
ATOM 3636 O O . ARG A 1 451 ? -2.080 -32.185 -12.987 1.00 71.06 451 ARG A O 1
ATOM 3643 N N . GLU A 1 452 ? -0.497 -32.071 -14.579 1.00 64.94 452 GLU A N 1
ATOM 3644 C CA . GLU A 1 452 ? 0.533 -31.344 -13.845 1.00 64.94 452 GLU A CA 1
ATOM 3645 C C . GLU A 1 452 ? 0.151 -29.869 -13.635 1.00 64.94 452 GLU A C 1
ATOM 3647 O O . GLU A 1 452 ? 0.305 -29.349 -12.525 1.00 64.94 452 GLU A O 1
ATOM 3652 N N . GLU A 1 453 ? -0.395 -29.211 -14.661 1.00 68.06 453 GLU A N 1
ATOM 3653 C CA . GLU A 1 453 ? -0.910 -27.836 -14.576 1.00 68.06 453 GLU A CA 1
ATOM 3654 C C . GLU A 1 453 ? -2.132 -27.767 -13.658 1.00 68.06 453 GLU A C 1
ATOM 3656 O O . GLU A 1 453 ? -2.150 -26.965 -12.724 1.00 68.06 453 GLU A O 1
ATOM 3661 N N . LEU A 1 454 ? -3.090 -28.685 -13.822 1.00 71.00 454 LEU A N 1
ATOM 3662 C CA . LEU A 1 454 ? -4.256 -28.799 -12.944 1.00 71.00 454 LEU A CA 1
ATOM 3663 C C . LEU A 1 454 ? -3.856 -29.029 -11.480 1.00 71.00 454 LEU A C 1
ATOM 3665 O O . LEU A 1 454 ? -4.335 -28.327 -10.594 1.00 71.00 454 LEU A O 1
ATOM 3669 N N . CYS A 1 455 ? -2.929 -29.953 -11.199 1.00 68.25 455 CYS A N 1
ATOM 3670 C CA . CYS A 1 455 ? -2.422 -30.169 -9.836 1.00 68.25 455 CYS A CA 1
ATOM 3671 C C . CYS A 1 455 ? -1.677 -28.948 -9.266 1.00 68.25 455 CYS A C 1
ATOM 3673 O O . CYS A 1 455 ? -1.569 -28.820 -8.047 1.00 68.25 455 CYS A O 1
ATOM 3675 N N . THR A 1 456 ? -1.143 -28.074 -10.123 1.00 65.44 456 THR A N 1
ATOM 3676 C CA . THR A 1 456 ? -0.469 -26.837 -9.711 1.00 65.44 456 THR A CA 1
ATOM 3677 C C . THR A 1 456 ? -1.487 -25.742 -9.390 1.00 65.44 456 THR A C 1
ATOM 3679 O O . THR A 1 456 ? -1.377 -25.125 -8.332 1.00 65.44 456 THR A O 1
ATOM 3682 N N . LEU A 1 457 ? -2.507 -25.551 -10.235 1.00 65.31 457 LEU A N 1
ATOM 3683 C CA . LEU A 1 457 ? -3.588 -24.581 -10.022 1.00 65.31 457 LEU A CA 1
ATOM 3684 C C . LEU A 1 457 ? -4.437 -24.922 -8.791 1.00 65.31 457 LEU A C 1
ATOM 3686 O O . LEU A 1 457 ? -4.574 -24.088 -7.899 1.00 65.31 457 LEU A O 1
ATOM 3690 N N . LEU A 1 458 ? -4.913 -26.170 -8.690 1.00 64.44 458 LEU A N 1
ATOM 3691 C CA . LEU A 1 458 ? -5.767 -26.657 -7.591 1.00 64.44 458 LEU A CA 1
ATOM 3692 C C . LEU A 1 458 ? -5.087 -26.604 -6.206 1.00 64.44 458 LEU A C 1
ATOM 3694 O O . LEU A 1 458 ? -5.750 -26.772 -5.187 1.00 64.44 458 LEU A O 1
ATOM 3698 N N . MET A 1 459 ? -3.764 -26.401 -6.161 1.00 60.34 459 MET A N 1
ATOM 3699 C CA . MET A 1 459 ? -2.976 -26.232 -4.933 1.00 60.34 459 MET A CA 1
ATOM 3700 C C . MET A 1 459 ? -2.535 -24.781 -4.667 1.00 60.34 459 MET A C 1
ATOM 3702 O O . MET A 1 459 ? -1.903 -24.522 -3.642 1.00 60.34 459 MET A O 1
ATOM 3706 N N . GLN A 1 460 ? -2.810 -23.854 -5.590 1.00 54.00 460 GLN A N 1
ATOM 3707 C CA . GLN A 1 460 ? -2.448 -22.431 -5.504 1.00 54.00 460 GLN A CA 1
ATOM 3708 C C . GLN A 1 460 ? -3.668 -21.507 -5.387 1.00 54.00 460 GLN A C 1
ATOM 3710 O O . GLN A 1 460 ? -3.509 -20.345 -5.014 1.00 54.00 460 GLN A O 1
ATOM 3715 N N . SER A 1 461 ? -4.866 -22.003 -5.700 1.00 47.47 461 SER A N 1
ATOM 3716 C CA . SER A 1 461 ? -6.127 -21.272 -5.602 1.00 47.47 461 SER A CA 1
ATOM 3717 C C . SER A 1 461 ? -6.544 -21.019 -4.150 1.00 47.47 461 SER A C 1
ATOM 3719 O O . SER A 1 461 ? -6.772 -21.958 -3.389 1.00 47.47 461 SER A O 1
ATOM 3721 N N . ASP A 1 462 ? -6.707 -19.742 -3.808 1.00 51.69 462 ASP A N 1
ATOM 3722 C CA . ASP A 1 462 ? -7.576 -19.290 -2.716 1.00 51.69 462 ASP A CA 1
ATOM 3723 C C . ASP A 1 462 ? -9.046 -19.626 -3.062 1.00 51.69 462 ASP A C 1
ATOM 3725 O O . ASP A 1 462 ? -9.386 -19.710 -4.247 1.00 51.69 462 ASP A O 1
ATOM 3729 N N . ASP A 1 463 ? -9.930 -19.773 -2.069 1.00 48.31 463 ASP A N 1
ATOM 3730 C CA . ASP A 1 463 ? -11.308 -20.314 -2.202 1.00 48.31 463 ASP A CA 1
ATOM 3731 C C . ASP A 1 463 ? -12.258 -19.481 -3.108 1.00 48.31 463 ASP A C 1
ATOM 3733 O O . ASP A 1 463 ? -13.438 -19.807 -3.270 1.00 48.31 463 ASP A O 1
ATOM 3737 N N . GLN A 1 464 ? -11.758 -18.394 -3.704 1.00 52.31 464 GLN A N 1
ATOM 3738 C CA . GLN A 1 464 ? -12.471 -17.498 -4.623 1.00 52.31 464 GLN A CA 1
ATOM 3739 C C . GLN A 1 464 ? -12.116 -17.700 -6.110 1.00 52.31 464 GLN A C 1
ATOM 3741 O O . GLN A 1 464 ? -12.755 -17.083 -6.962 1.00 52.31 464 GLN A O 1
ATOM 3746 N N . MET A 1 465 ? -11.132 -18.546 -6.441 1.00 47.50 465 MET A N 1
ATOM 3747 C CA . MET A 1 465 ? -10.766 -18.898 -7.823 1.00 47.50 465 MET A CA 1
ATOM 3748 C C . MET A 1 465 ? -10.941 -20.402 -8.074 1.00 47.50 465 MET A C 1
ATOM 3750 O O . MET A 1 465 ? -10.818 -21.224 -7.170 1.00 47.50 465 MET A O 1
ATOM 3754 N N . LEU A 1 466 ? -11.308 -20.755 -9.304 1.00 66.25 466 LEU A N 1
ATOM 3755 C CA . LEU A 1 466 ? -12.059 -21.978 -9.597 1.00 66.25 466 LEU A CA 1
ATOM 3756 C C . LEU A 1 466 ? -11.189 -23.100 -10.209 1.00 66.25 466 LEU A C 1
ATOM 3758 O O . LEU A 1 466 ? -10.244 -22.786 -10.932 1.00 66.25 466 LEU A O 1
ATOM 3762 N N . PRO A 1 467 ? -11.550 -24.391 -10.035 1.00 61.53 467 PRO A N 1
ATOM 3763 C CA . PRO A 1 467 ? -12.484 -24.940 -9.049 1.00 61.53 467 PRO A CA 1
ATOM 3764 C C . PRO A 1 467 ? -11.829 -25.305 -7.704 1.00 61.53 467 PRO A C 1
ATOM 3766 O O . PRO A 1 467 ? -10.751 -25.896 -7.684 1.00 61.53 467 PRO A O 1
ATOM 3769 N N . PRO A 1 468 ? -12.532 -25.117 -6.574 1.00 68.88 468 PRO A N 1
ATOM 3770 C CA . PRO A 1 468 ? -12.067 -25.584 -5.269 1.00 68.88 468 PRO A CA 1
ATOM 3771 C C . PRO A 1 468 ? -12.078 -27.120 -5.145 1.00 68.88 468 PRO A C 1
ATOM 3773 O O . PRO A 1 468 ? -12.969 -27.805 -5.663 1.00 68.88 468 PRO A O 1
ATOM 3776 N N . ILE A 1 469 ? -11.124 -27.673 -4.388 1.00 77.06 469 ILE A N 1
ATOM 3777 C CA . ILE A 1 469 ? -11.091 -29.096 -4.002 1.00 77.06 469 ILE A CA 1
ATOM 3778 C C . ILE A 1 469 ? -12.156 -29.368 -2.927 1.00 77.06 469 ILE A C 1
ATOM 3780 O O . ILE A 1 469 ? -12.416 -28.552 -2.043 1.00 77.06 469 ILE A O 1
ATOM 3784 N N . CYS A 1 470 ? -12.788 -30.543 -2.961 1.00 80.38 470 CYS A N 1
ATOM 3785 C CA . CYS A 1 470 ? -13.654 -30.977 -1.870 1.00 80.38 470 CYS A CA 1
ATOM 3786 C C . CYS A 1 470 ? -12.829 -31.548 -0.704 1.00 80.38 470 CYS A C 1
ATOM 3788 O O . CYS A 1 470 ? -12.443 -32.719 -0.713 1.00 80.38 470 CYS A O 1
ATOM 3790 N N . HIS A 1 471 ? -12.607 -30.755 0.343 1.00 80.69 471 HIS A N 1
ATOM 3791 C CA . HIS A 1 471 ? -11.965 -31.256 1.564 1.00 80.69 471 HIS A CA 1
ATOM 3792 C C . HIS A 1 471 ? -12.807 -32.328 2.280 1.00 80.69 471 HIS A C 1
ATOM 3794 O O . HIS A 1 471 ? -12.255 -33.305 2.787 1.00 80.69 471 HIS A O 1
ATOM 3800 N N . ASP A 1 472 ? -14.143 -32.228 2.263 1.00 81.06 472 ASP A N 1
ATOM 3801 C CA . ASP A 1 472 ? -15.026 -33.252 2.852 1.00 81.06 472 ASP A CA 1
ATOM 3802 C C . ASP A 1 472 ? -14.916 -34.614 2.148 1.00 81.06 472 ASP A C 1
ATOM 3804 O O . ASP A 1 472 ? -15.093 -35.655 2.783 1.00 81.06 472 ASP A O 1
ATOM 3808 N N . TYR A 1 473 ? -14.574 -34.630 0.856 1.00 83.25 473 TYR A N 1
ATOM 3809 C CA . TYR A 1 473 ? -14.330 -35.861 0.103 1.00 83.25 473 TYR A CA 1
ATOM 3810 C C . TYR A 1 473 ? -13.109 -36.625 0.631 1.00 83.25 473 TYR A C 1
ATOM 3812 O O . TYR A 1 473 ? -13.163 -37.843 0.759 1.00 83.25 473 TYR A O 1
ATOM 3820 N N . ASN A 1 474 ? -12.044 -35.918 1.023 1.00 78.50 474 ASN A N 1
ATOM 3821 C CA . ASN A 1 474 ? -10.828 -36.513 1.596 1.00 78.50 474 ASN A CA 1
ATOM 3822 C C . ASN A 1 474 ? -10.979 -36.940 3.071 1.00 78.50 474 ASN A C 1
ATOM 3824 O O . ASN A 1 474 ? -10.067 -37.546 3.641 1.00 78.50 474 ASN A O 1
ATOM 3828 N N . ASN A 1 475 ? -12.117 -36.643 3.706 1.00 77.75 475 ASN A N 1
ATOM 3829 C CA . ASN A 1 475 ? -12.335 -36.836 5.136 1.00 77.75 475 ASN A CA 1
ATOM 3830 C C . ASN A 1 475 ? -13.503 -37.793 5.406 1.00 77.75 475 ASN A C 1
ATOM 3832 O O . ASN A 1 475 ? -14.645 -37.365 5.476 1.00 77.75 475 ASN A O 1
ATOM 3836 N N . GLY A 1 476 ? -13.232 -39.078 5.649 1.00 73.88 476 GLY A N 1
ATOM 3837 C CA . GLY A 1 476 ? -14.232 -40.054 6.116 1.00 73.88 476 GLY A CA 1
ATOM 3838 C C . GLY A 1 476 ? -14.249 -41.372 5.330 1.00 73.88 476 GLY A C 1
ATOM 3839 O O . GLY A 1 476 ? -13.532 -41.503 4.341 1.00 73.88 476 GLY A O 1
ATOM 3840 N N . PRO A 1 477 ? -15.032 -42.371 5.775 1.00 67.81 477 PRO A N 1
ATOM 3841 C CA . PRO A 1 477 ? -15.174 -43.651 5.083 1.00 67.81 477 PRO A CA 1
ATOM 3842 C C . PRO A 1 477 ? -16.216 -43.592 3.952 1.00 67.81 477 PRO A C 1
ATOM 3844 O O . PRO A 1 477 ? -17.204 -42.872 4.047 1.00 67.81 477 PRO A O 1
ATOM 3847 N N . GLY A 1 478 ? -16.042 -44.430 2.926 1.00 72.31 478 GLY A N 1
ATOM 3848 C CA . GLY A 1 478 ? -16.981 -44.572 1.806 1.00 72.31 478 GLY A CA 1
ATOM 3849 C C . GLY A 1 478 ? -16.575 -43.797 0.547 1.00 72.31 478 GLY A C 1
ATOM 3850 O O . GLY A 1 478 ? -15.602 -43.050 0.549 1.00 72.31 478 GLY A O 1
ATOM 3851 N N . LEU A 1 479 ? -17.336 -43.991 -0.538 1.00 71.00 479 LEU A N 1
ATOM 3852 C CA . LEU A 1 479 ? -16.999 -43.531 -1.899 1.00 71.00 479 LEU A CA 1
ATOM 3853 C C . LEU A 1 479 ? -16.829 -42.003 -2.036 1.00 71.00 479 LEU A C 1
ATOM 3855 O O . LEU A 1 479 ? -16.183 -41.547 -2.974 1.00 71.00 479 LEU A O 1
ATOM 3859 N N . PHE A 1 480 ? -17.392 -41.222 -1.108 1.00 80.06 480 PHE A N 1
ATOM 3860 C CA . PHE A 1 480 ? -17.350 -39.755 -1.112 1.00 80.06 480 PHE A CA 1
ATOM 3861 C C . PHE A 1 480 ? -16.831 -39.140 0.199 1.00 80.06 480 PHE A C 1
ATOM 3863 O O . PHE A 1 480 ? -17.039 -37.949 0.429 1.00 80.06 480 PHE A O 1
ATOM 3870 N N . GLY A 1 481 ? -16.217 -39.927 1.090 1.00 85.06 481 GLY A N 1
ATOM 3871 C CA . GLY A 1 481 ? -15.859 -39.455 2.431 1.00 85.06 481 GLY A CA 1
ATOM 3872 C C . GLY A 1 481 ? -17.076 -38.891 3.181 1.00 85.06 481 GLY A C 1
ATOM 3873 O O . GLY A 1 481 ? -18.105 -39.555 3.293 1.00 85.06 481 GLY A O 1
ATOM 3874 N N . ARG A 1 482 ? -16.980 -37.649 3.672 1.00 85.31 482 ARG A N 1
ATOM 3875 C CA . ARG A 1 482 ? -18.088 -36.895 4.295 1.00 85.31 482 ARG A CA 1
ATOM 3876 C C . ARG A 1 482 ? -18.854 -35.995 3.321 1.00 85.31 482 ARG A C 1
ATOM 3878 O O . ARG A 1 482 ? -19.807 -35.346 3.755 1.00 85.31 482 ARG A O 1
ATOM 3885 N N . CYS A 1 483 ? -18.482 -35.937 2.039 1.00 86.81 483 CYS A N 1
ATOM 3886 C CA . CYS A 1 483 ? -19.119 -35.049 1.067 1.00 86.81 483 CYS A CA 1
ATOM 3887 C C . CYS A 1 483 ? -20.603 -35.405 0.862 1.00 86.81 483 CYS A C 1
ATOM 3889 O O . CYS A 1 483 ? -20.947 -36.354 0.157 1.00 86.81 483 CYS A O 1
ATOM 3891 N N . GLN A 1 484 ? -21.491 -34.591 1.441 1.00 83.38 484 GLN A N 1
ATOM 3892 C CA . GLN A 1 484 ? -22.948 -34.762 1.350 1.00 83.38 484 GLN A CA 1
ATOM 3893 C C . GLN A 1 484 ? -23.495 -34.523 -0.069 1.00 83.38 484 GLN A C 1
ATOM 3895 O O . GLN A 1 484 ? -24.613 -34.924 -0.375 1.00 83.38 484 GLN A O 1
ATOM 3900 N N . GLY A 1 485 ? -22.718 -33.870 -0.941 1.00 80.81 485 GLY A N 1
ATOM 3901 C CA . GLY A 1 485 ? -23.110 -33.590 -2.324 1.00 80.81 485 GLY A CA 1
ATOM 3902 C C . GLY A 1 485 ? -22.957 -34.778 -3.279 1.00 80.81 485 GLY A C 1
ATOM 3903 O O . GLY A 1 485 ? -23.616 -34.795 -4.317 1.00 80.81 485 GLY A O 1
ATOM 3904 N N . GLY A 1 486 ? -22.101 -35.762 -2.964 1.00 84.06 486 GLY A N 1
ATOM 3905 C CA . GLY A 1 486 ? -21.804 -36.891 -3.856 1.00 84.06 486 GLY A CA 1
ATOM 3906 C C . GLY A 1 486 ? -21.473 -36.438 -5.286 1.00 84.06 486 GLY A C 1
ATOM 3907 O O . GLY A 1 486 ? -20.738 -35.472 -5.485 1.00 84.06 486 GLY A O 1
ATOM 3908 N N . TYR A 1 487 ? -22.074 -37.077 -6.294 1.00 80.62 487 TYR A N 1
ATOM 3909 C CA . TYR A 1 487 ? -21.947 -36.667 -7.703 1.00 80.62 487 TYR A CA 1
ATOM 3910 C C . TYR A 1 487 ? -22.497 -35.259 -8.016 1.00 80.62 487 TYR A C 1
ATOM 3912 O O . TYR A 1 487 ? -22.104 -34.667 -9.021 1.00 80.62 487 TYR A O 1
ATOM 3920 N N . GLY A 1 488 ? -23.369 -34.709 -7.163 1.00 78.25 488 GLY A N 1
ATOM 3921 C CA . GLY A 1 488 ? -23.904 -33.346 -7.256 1.00 78.25 488 GLY A CA 1
ATOM 3922 C C . GLY A 1 488 ? -23.028 -32.272 -6.598 1.00 78.25 488 GLY A C 1
ATOM 3923 O O . GLY A 1 488 ? -23.415 -31.102 -6.579 1.00 78.25 488 GLY A O 1
ATOM 3924 N N . CYS A 1 489 ? -21.860 -32.636 -6.055 1.00 83.00 489 CYS A N 1
ATOM 3925 C CA . CYS A 1 489 ? -20.887 -31.666 -5.559 1.00 83.00 489 CYS A CA 1
ATOM 3926 C C . CYS A 1 489 ? -20.436 -30.699 -6.677 1.00 83.00 489 CYS A C 1
ATOM 3928 O O . CYS A 1 489 ? -20.440 -31.040 -7.862 1.00 83.00 489 CYS A O 1
ATOM 3930 N N . ARG A 1 490 ? -20.049 -29.477 -6.292 1.00 82.69 490 ARG A N 1
ATOM 3931 C CA . ARG A 1 490 ? -19.478 -28.442 -7.180 1.00 82.69 490 ARG A CA 1
ATOM 3932 C C . ARG A 1 490 ? -17.998 -28.178 -6.870 1.00 82.69 490 ARG A C 1
ATOM 3934 O O . ARG A 1 490 ? -17.529 -27.053 -6.984 1.00 82.69 490 ARG A O 1
ATOM 3941 N N . ARG A 1 491 ? -17.298 -29.192 -6.357 1.00 85.25 491 ARG A N 1
ATOM 3942 C CA . ARG A 1 491 ? -15.894 -29.132 -5.929 1.00 85.25 491 ARG A CA 1
ATOM 3943 C C . ARG A 1 491 ? -15.174 -30.387 -6.401 1.00 85.25 491 ARG A C 1
ATOM 3945 O O . ARG A 1 491 ? -15.761 -31.463 -6.333 1.00 85.25 491 ARG A O 1
ATOM 3952 N N . VAL A 1 492 ? -13.923 -30.269 -6.837 1.00 85.31 492 VAL A N 1
ATOM 3953 C CA . VAL A 1 492 ? -13.168 -31.395 -7.413 1.00 85.31 492 VAL A CA 1
ATOM 3954 C C . VAL A 1 492 ? -12.958 -32.494 -6.370 1.00 85.31 492 VAL A C 1
ATOM 3956 O O . VAL A 1 492 ? -12.472 -32.249 -5.264 1.00 85.31 492 VAL A O 1
ATOM 3959 N N . HIS A 1 493 ? -13.304 -33.727 -6.734 1.00 87.94 493 HIS A N 1
ATOM 3960 C CA . HIS A 1 493 ? -13.091 -34.923 -5.925 1.00 87.94 493 HIS A CA 1
ATOM 3961 C C . HIS A 1 493 ? -11.779 -35.601 -6.345 1.00 87.94 493 HIS A C 1
ATOM 3963 O O . HIS A 1 493 ? -11.745 -36.387 -7.294 1.00 87.94 493 HIS A O 1
ATOM 3969 N N . ILE A 1 494 ? -10.687 -35.302 -5.634 1.00 83.12 494 ILE A N 1
ATOM 3970 C CA . ILE A 1 494 ? -9.382 -35.958 -5.803 1.00 83.12 494 ILE A CA 1
ATOM 3971 C C . ILE A 1 494 ? -8.692 -36.188 -4.455 1.00 83.12 494 ILE A C 1
ATOM 3973 O O . ILE A 1 494 ? -8.836 -35.389 -3.532 1.00 83.12 494 ILE A O 1
ATOM 3977 N N . CYS A 1 495 ? -7.927 -37.277 -4.349 1.00 78.94 495 CYS A N 1
ATOM 3978 C CA . CYS A 1 495 ? -7.058 -37.537 -3.210 1.00 78.94 495 CYS A CA 1
ATOM 3979 C C . CYS A 1 495 ? -5.937 -36.490 -3.078 1.00 78.94 495 CYS A C 1
ATOM 3981 O O . CYS A 1 495 ? -4.978 -36.503 -3.859 1.00 78.94 495 CYS A O 1
ATOM 3983 N N . GLU A 1 496 ? -5.990 -35.677 -2.023 1.00 69.81 496 GLU A N 1
ATOM 3984 C CA . GLU A 1 496 ? -4.959 -34.682 -1.679 1.00 69.81 496 GLU A CA 1
ATOM 3985 C C . GLU A 1 496 ? -3.569 -35.319 -1.513 1.00 69.81 496 GLU A C 1
ATOM 3987 O O . GLU A 1 496 ? -2.558 -34.793 -1.974 1.00 69.81 4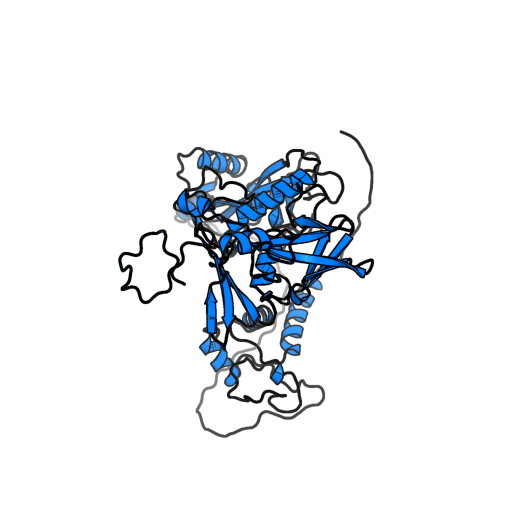96 GLU A O 1
ATOM 3992 N N . ARG A 1 497 ? -3.480 -36.515 -0.912 1.00 68.00 497 ARG A N 1
ATOM 3993 C CA . ARG A 1 497 ? -2.183 -37.202 -0.753 1.00 68.00 497 ARG A CA 1
ATOM 3994 C C . ARG A 1 497 ? -1.543 -37.546 -2.099 1.00 68.00 497 ARG A C 1
ATOM 3996 O O . ARG A 1 497 ? -0.318 -37.539 -2.197 1.00 68.00 497 ARG A O 1
ATOM 4003 N N . SER A 1 498 ? -2.349 -37.820 -3.128 1.00 65.88 498 SER A N 1
ATOM 4004 C CA . SER A 1 498 ? -1.846 -38.125 -4.469 1.00 65.88 498 SER A CA 1
ATOM 4005 C C . SER A 1 498 ? -1.310 -36.881 -5.186 1.00 65.88 498 SER A C 1
ATOM 4007 O O . SER A 1 498 ? -0.243 -36.958 -5.796 1.00 65.88 498 SER A O 1
ATOM 4009 N N . THR A 1 499 ? -1.971 -35.723 -5.048 1.00 60.88 499 THR A N 1
ATOM 4010 C CA . THR A 1 499 ? -1.520 -34.458 -5.652 1.00 60.88 499 THR A CA 1
ATOM 4011 C C . THR A 1 499 ? -0.224 -33.970 -4.997 1.00 60.88 499 THR A C 1
ATOM 4013 O O . THR A 1 499 ? 0.738 -33.655 -5.702 1.00 60.88 499 THR A O 1
ATOM 4016 N N . TYR A 1 500 ? -0.119 -34.032 -3.662 1.00 61.12 500 TYR A N 1
ATOM 4017 C CA . TYR A 1 500 ? 1.127 -33.720 -2.947 1.00 61.12 500 TYR A CA 1
ATOM 4018 C C . TYR A 1 500 ? 2.287 -34.669 -3.300 1.00 61.12 500 TYR A C 1
ATOM 4020 O O . TYR A 1 500 ? 3.414 -34.208 -3.508 1.00 61.12 500 TYR A O 1
ATOM 4028 N N . ALA A 1 501 ? 2.039 -35.982 -3.383 1.00 56.44 501 ALA A N 1
ATOM 4029 C CA . ALA A 1 501 ? 3.080 -36.967 -3.688 1.00 56.44 501 ALA A CA 1
ATOM 4030 C C . ALA A 1 501 ? 3.642 -36.808 -5.111 1.00 56.44 501 ALA A C 1
ATOM 4032 O O . ALA A 1 501 ? 4.856 -36.899 -5.302 1.00 56.44 501 ALA A O 1
ATOM 4033 N N . ASN A 1 502 ? 2.787 -36.498 -6.094 1.00 52.00 502 ASN A N 1
ATOM 4034 C CA . ASN A 1 502 ? 3.215 -36.277 -7.478 1.00 52.00 502 ASN A CA 1
ATOM 4035 C C . ASN A 1 502 ? 4.173 -35.066 -7.574 1.00 52.00 502 ASN A C 1
ATOM 4037 O O . ASN A 1 502 ? 5.229 -35.138 -8.203 1.00 52.00 502 ASN A O 1
ATOM 4041 N N . ILE A 1 503 ? 3.881 -33.985 -6.837 1.00 49.94 503 ILE A N 1
ATOM 4042 C CA . ILE A 1 503 ? 4.750 -32.799 -6.740 1.00 49.94 503 ILE A CA 1
ATOM 4043 C C . ILE A 1 503 ? 6.077 -33.116 -6.023 1.00 49.94 503 ILE A C 1
ATOM 4045 O O . ILE A 1 503 ? 7.128 -32.599 -6.414 1.00 49.94 503 ILE A O 1
ATOM 4049 N N . GLN A 1 504 ? 6.072 -33.965 -4.986 1.00 51.56 504 GLN A N 1
ATOM 4050 C CA . GLN A 1 504 ? 7.315 -34.405 -4.335 1.00 51.56 504 GLN A CA 1
ATOM 4051 C C . GLN A 1 504 ? 8.185 -35.261 -5.263 1.00 51.56 504 GLN A C 1
ATOM 4053 O O . GLN A 1 504 ? 9.393 -35.038 -5.311 1.00 51.56 504 GLN A O 1
ATOM 4058 N N . ALA A 1 505 ? 7.596 -36.166 -6.051 1.00 43.28 505 ALA A N 1
ATOM 4059 C CA . ALA A 1 505 ? 8.329 -36.962 -7.036 1.00 43.28 505 ALA A CA 1
ATOM 4060 C C . ALA A 1 505 ? 9.016 -36.075 -8.094 1.00 43.28 505 ALA A C 1
ATOM 4062 O O . ALA A 1 505 ? 10.210 -36.238 -8.351 1.00 43.28 505 ALA A O 1
ATOM 4063 N N . VAL A 1 506 ? 8.309 -35.066 -8.623 1.00 47.09 506 VAL A N 1
ATOM 4064 C CA . VAL A 1 506 ? 8.861 -34.080 -9.577 1.00 47.09 506 VAL A CA 1
ATOM 4065 C C . VAL A 1 506 ? 10.009 -33.252 -8.975 1.00 47.09 506 VAL A C 1
ATOM 4067 O O . VAL A 1 506 ? 10.944 -32.887 -9.692 1.00 47.09 506 VAL A O 1
ATOM 4070 N N . LYS A 1 507 ? 9.986 -32.975 -7.663 1.00 41.53 507 LYS A N 1
ATOM 4071 C CA . LYS A 1 507 ? 11.108 -32.334 -6.949 1.00 41.53 507 LYS A CA 1
ATOM 4072 C C . LYS A 1 507 ? 12.292 -33.293 -6.785 1.00 41.53 507 LYS A C 1
ATOM 4074 O O . LYS A 1 507 ? 13.407 -32.951 -7.175 1.00 41.53 507 LYS A O 1
ATOM 4079 N N . TYR A 1 508 ? 12.052 -34.511 -6.301 1.00 32.09 508 TYR A N 1
ATOM 4080 C CA . TYR A 1 508 ? 13.105 -35.494 -6.015 1.00 32.09 508 TYR A CA 1
ATOM 4081 C C . TYR A 1 508 ? 13.882 -35.914 -7.273 1.00 32.09 508 TYR A C 1
ATOM 4083 O O . TYR A 1 508 ? 15.111 -35.995 -7.250 1.00 32.09 508 TYR A O 1
ATOM 4091 N N . HIS A 1 509 ? 13.184 -36.086 -8.404 1.00 33.81 509 HIS A N 1
ATOM 4092 C CA . HIS A 1 509 ? 13.809 -36.408 -9.694 1.00 33.81 509 HIS A CA 1
ATOM 4093 C C . HIS A 1 509 ? 14.731 -35.295 -10.226 1.00 33.81 509 HIS A C 1
ATOM 4095 O O . HIS A 1 509 ? 15.620 -35.575 -11.028 1.00 33.81 509 HIS A O 1
ATOM 4101 N N . LYS A 1 510 ? 14.546 -34.043 -9.774 1.00 36.22 510 LYS A N 1
ATOM 4102 C CA . LYS A 1 510 ? 15.403 -32.889 -10.109 1.00 36.22 510 LYS A CA 1
ATOM 4103 C C . LYS A 1 510 ? 16.544 -32.674 -9.103 1.00 36.22 510 LYS A C 1
ATOM 4105 O O . LYS A 1 510 ? 17.560 -32.080 -9.461 1.00 36.22 510 LYS A O 1
ATOM 4110 N N . GLU A 1 511 ? 16.404 -33.152 -7.865 1.00 31.89 511 GLU A N 1
ATOM 4111 C CA . GLU A 1 511 ? 17.413 -33.002 -6.802 1.00 31.89 511 GLU A CA 1
ATOM 4112 C C . GLU A 1 511 ? 18.485 -34.106 -6.810 1.00 31.89 511 GLU A C 1
ATOM 4114 O O . GLU A 1 511 ? 19.634 -33.847 -6.444 1.00 31.89 511 GLU A O 1
ATOM 4119 N N . ALA A 1 512 ? 18.160 -35.315 -7.282 1.00 28.45 512 ALA A N 1
ATOM 4120 C CA . ALA A 1 512 ? 19.092 -36.448 -7.304 1.00 28.45 512 ALA A CA 1
ATOM 4121 C C . ALA A 1 512 ? 20.364 -36.215 -8.154 1.00 28.45 512 ALA A C 1
ATOM 4123 O O . ALA A 1 512 ? 21.405 -36.808 -7.878 1.00 28.45 512 ALA A O 1
ATOM 4124 N N . SER A 1 513 ? 20.318 -35.330 -9.156 1.00 32.06 513 SER A N 1
ATOM 4125 C CA . SER A 1 513 ? 21.417 -35.107 -10.112 1.00 32.06 513 SER A CA 1
ATOM 4126 C C . SER A 1 513 ? 22.507 -34.122 -9.654 1.00 32.06 513 SER A C 1
ATOM 4128 O O . SER A 1 513 ? 23.390 -33.804 -10.449 1.00 32.06 513 SER A O 1
ATOM 4130 N N . LYS A 1 514 ? 22.457 -33.575 -8.426 1.00 31.38 514 LYS A N 1
ATOM 4131 C CA . LYS A 1 514 ? 23.376 -32.500 -7.984 1.00 31.38 514 LYS A CA 1
ATOM 4132 C C . LYS A 1 514 ? 23.877 -32.678 -6.542 1.00 31.38 514 LYS A C 1
ATOM 4134 O O . LYS A 1 514 ? 23.383 -32.033 -5.620 1.00 31.38 514 LYS A O 1
ATOM 4139 N N . ARG A 1 515 ? 24.916 -33.501 -6.345 1.00 29.17 515 ARG A N 1
ATOM 4140 C CA . ARG A 1 515 ? 25.673 -33.586 -5.077 1.00 29.17 515 ARG A CA 1
ATOM 4141 C C . ARG A 1 515 ? 27.186 -33.476 -5.283 1.00 29.17 515 ARG A C 1
ATOM 4143 O O . ARG A 1 515 ? 27.853 -34.487 -5.452 1.00 29.17 515 ARG A O 1
ATOM 4150 N N . GLN A 1 516 ? 27.711 -32.258 -5.164 1.00 27.69 516 GLN A N 1
ATOM 4151 C CA . GLN A 1 516 ? 29.053 -31.956 -4.644 1.00 27.69 516 GLN A CA 1
ATOM 4152 C C . GLN A 1 516 ? 29.095 -30.461 -4.270 1.00 27.69 516 GLN A C 1
ATOM 4154 O O . GLN A 1 516 ? 28.736 -29.607 -5.076 1.00 27.69 516 GLN A O 1
ATOM 4159 N N . ALA A 1 517 ? 29.465 -30.157 -3.026 1.00 33.06 517 ALA A N 1
ATOM 4160 C CA . ALA A 1 517 ? 29.763 -28.805 -2.525 1.00 33.06 517 ALA A CA 1
ATOM 4161 C C . ALA A 1 517 ? 31.297 -28.679 -2.357 1.00 33.06 517 ALA A C 1
ATOM 4163 O O . ALA A 1 517 ? 31.956 -29.722 -2.459 1.00 33.06 517 ALA A O 1
ATOM 4164 N N . PRO A 1 518 ? 31.896 -27.494 -2.064 1.00 42.41 518 PRO A N 1
ATOM 4165 C CA . PRO A 1 518 ? 31.936 -27.075 -0.645 1.00 42.41 518 PRO A CA 1
ATOM 4166 C C . PRO A 1 518 ? 32.239 -25.577 -0.286 1.00 42.41 518 PRO A C 1
ATOM 4168 O O . PRO A 1 518 ? 32.596 -24.762 -1.126 1.00 42.41 518 PRO A O 1
ATOM 4171 N N . TRP A 1 519 ? 32.181 -25.306 1.032 1.00 25.56 519 TRP A N 1
ATOM 4172 C CA . TRP A 1 519 ? 32.847 -24.261 1.858 1.00 25.56 519 TRP A CA 1
ATOM 4173 C C . TRP A 1 519 ? 32.495 -22.750 1.775 1.00 25.56 519 TRP A C 1
ATOM 4175 O O . TRP A 1 519 ? 32.374 -22.135 0.723 1.00 25.56 519 TRP A O 1
ATOM 4185 N N . ARG A 1 520 ? 32.436 -22.134 2.972 1.00 24.34 520 ARG A N 1
ATOM 4186 C CA . ARG A 1 520 ? 32.541 -20.689 3.279 1.00 24.34 520 ARG A CA 1
ATOM 4187 C C . ARG A 1 520 ? 33.633 -20.505 4.345 1.00 24.34 520 ARG A C 1
ATOM 4189 O O . ARG A 1 520 ? 33.768 -21.383 5.195 1.00 24.34 520 ARG A O 1
ATOM 4196 N N . GLN A 1 521 ? 34.310 -19.354 4.390 1.00 23.89 521 GLN A N 1
ATOM 4197 C CA . GLN A 1 521 ? 35.044 -18.893 5.583 1.00 23.89 521 GLN A CA 1
ATOM 4198 C C . GLN A 1 521 ? 34.818 -17.391 5.860 1.00 23.89 521 GLN A C 1
ATOM 4200 O O . GLN A 1 521 ? 34.487 -16.661 4.924 1.00 23.89 521 GLN A O 1
ATOM 4205 N N . PRO A 1 522 ? 34.942 -16.929 7.124 1.00 30.05 522 PRO A N 1
ATOM 4206 C CA . PRO A 1 522 ? 34.667 -15.546 7.510 1.00 30.05 522 PRO A CA 1
ATOM 4207 C C . PRO A 1 522 ? 35.923 -14.702 7.801 1.00 30.05 522 PRO A C 1
ATOM 4209 O O . PRO A 1 522 ? 36.883 -15.179 8.398 1.00 30.05 522 PRO A O 1
ATOM 4212 N N . GLY A 1 523 ? 35.810 -13.396 7.533 1.00 24.94 523 GLY A N 1
ATOM 4213 C CA . GLY A 1 523 ? 36.583 -12.343 8.200 1.00 24.94 523 GLY A CA 1
ATOM 4214 C C . GLY A 1 523 ? 37.766 -11.764 7.420 1.00 24.94 523 GLY A C 1
ATOM 4215 O O . GLY A 1 523 ? 38.706 -12.470 7.080 1.00 24.94 523 GLY A O 1
ATOM 4216 N N . THR A 1 524 ? 37.762 -10.439 7.238 1.00 21.55 524 THR A N 1
ATOM 4217 C CA . THR A 1 524 ? 38.743 -9.494 7.822 1.00 21.55 524 THR A CA 1
ATOM 4218 C C . THR A 1 524 ? 38.267 -8.059 7.540 1.00 21.55 524 THR A C 1
ATOM 4220 O O . THR A 1 524 ? 37.751 -7.778 6.463 1.00 21.55 524 THR A O 1
ATOM 4223 N N . LYS A 1 525 ? 38.388 -7.152 8.520 1.00 23.97 525 LYS A N 1
ATOM 4224 C CA . LYS A 1 525 ? 38.109 -5.711 8.347 1.00 23.97 525 LYS A CA 1
ATOM 4225 C C . LYS A 1 525 ? 39.155 -5.064 7.438 1.00 23.97 525 LYS A C 1
ATOM 4227 O O . LYS A 1 525 ? 40.328 -5.377 7.604 1.00 23.97 525 LYS A O 1
ATOM 4232 N N . LEU A 1 526 ? 38.780 -4.033 6.682 1.00 20.31 526 LEU A N 1
ATOM 4233 C CA . LEU A 1 526 ? 39.642 -2.866 6.441 1.00 20.31 526 LEU A CA 1
ATOM 4234 C C . LEU A 1 526 ? 38.794 -1.653 6.033 1.00 20.31 526 LEU A C 1
ATOM 4236 O O . LEU A 1 526 ? 37.762 -1.811 5.390 1.00 20.31 526 LEU A O 1
ATOM 4240 N N . LEU A 1 527 ? 39.204 -0.466 6.484 1.00 21.75 527 LEU A N 1
ATOM 4241 C CA . LEU A 1 527 ? 38.526 0.804 6.213 1.00 21.75 527 LEU A CA 1
ATOM 4242 C C . LEU A 1 527 ? 38.877 1.298 4.802 1.00 21.75 527 LEU A C 1
ATOM 4244 O O . LEU A 1 527 ? 40.062 1.322 4.467 1.00 21.75 527 LEU A O 1
ATOM 4248 N N . MET A 1 528 ? 37.896 1.806 4.053 1.00 28.06 528 MET A N 1
ATOM 4249 C CA . MET A 1 528 ? 37.604 3.251 3.945 1.00 28.06 528 MET A CA 1
ATOM 4250 C C . MET A 1 528 ? 36.264 3.487 3.245 1.00 28.06 528 MET A C 1
ATOM 4252 O O . MET A 1 528 ? 35.909 2.656 2.383 1.00 28.06 528 MET A O 1
#

pLDDT: mean 70.44, std 21.86, range [20.31, 97.19]

Radius of gyration: 31.72 Å; chains: 1; bounding box: 77×80×86 Å

Sequence (528 aa):
MAFIKGDCKNLERCVRAHDRMPYRWEVKNSGQWFPLPNNEEIERDFCDPKMTYSSSRPRVNFDEMTCGYREVRRISTCNSLLEPDFSLATEWLWYWEDERGKWNLYASPDGGHGPADVDSSVLERRFLSDANDVVNFNAHSQKYCLRFKDMLQTNITYGTKRAVRRRPRFVSAADVRDGRLRKPGEEVGFAAIPNHWDKNQLPQTGYKRVPLVSSSDEYKEVEALFCKTMRGFDISKIERIQNKALWEVFQLQKTQMKKKNGGHPVLELKLFHGTDNQHVDTICHSNLDWRLCGSHGTAYGKGSYFAVDAKYSHRYTSDSDVRSMFVAPSKDGGDINFYDSCVDNVHQPSIYVVFDKPQIYPEYLLQYRDNNFTSVLTSGISRSSGMNSYLASQVSTPSHQPSVSFSTATASSTFSQPNQTKAGGCSFSHELNSEHNRRILGEHELDDLSREELCTLLMQSDDQMLPPICHDYNNGPGLFGRCQGGYGCRRVHICERSTYANIQAVKYHKEASKRQAPWRQPGTKLLM

InterPro domains:
  IPR004170 WWE domain [PF02825] (92-166)
  IPR004170 WWE domain [PS50918] (80-166)
  IPR012317 Poly(ADP-ribose) polymerase, catalytic domain [PF00644] (216-327)
  IPR012317 Poly(ADP-ribose) polymerase, catalytic domain [PS51059] (193-390)
  IPR037197 WWE domain superfamily [G3DSA:3.30.720.50] (85-176)
  IPR037197 WWE domain superfamily [SSF117839] (83-169)
  IPR051712 Mono-ADP-ribosyltransferase and antiviral protein [PTHR45740] (2-372)

Organism: NCBI:txid433684

Secondary structure (DSSP, 8-state):
-EE-SS--TTGGG--SPEESSSEEEEEEETTEEEEPSSHHHHHHHHHSTT-SB-SSSSPPBTTTTEETTEEEEEEEPPBTTT-TT-TTSB-EEEEEE-TTS-EEE--STTSSSPPBS--HHHHHHHHHH-TT-EEEEEETTEEEEEETTTTEEEETTT--EEEEEEEEPP--HHHHHHT-S--TT--SSPPPPPTTS-GGG--SSS-EEEEPPTTSHHHHHHHHHHHTT-TTEEEEEEEEEE-HHHHHHHHHHHHHHHHHTTTPPPEEEEEEEE--GGGHHHHHHH---TTTS--TT-TT-SSEEEESSHHHHHTTS-SSSSEEEEEEEEEE---SSS-SEEES-SSS--EEEE--GGG----EEEEEEETTHHHHHHHTSS----------------------------------------TT--SS---TTSHHHHHHHHTTT-TTS-HHHHHHHTTT--TTSSPPB-TTTTSSSSTTTT-TTGGG-SSB---HHHHHHHHHHHHHHHHTT---------------